Protein AF-0000000075211000 (afdb_homodimer)

Organism: NCBI:txid307454

Foldseek 3Di:
DFEWEKEWDWQDDPDTDIKIWIQTLVQLFIWTWPVRLVVVAQWPDPDDPVQKDAPVVYDHPYYDADPDGDPDDRNGTIIGGLVSQQPIAGDPDPVRRVVSNVSSLCCQQPVPLVSCQVCCVVSVHDHSVVRPSNVVLLVVLVVLVVVLVVLQVVLVVVVVVVCVVVVPDDDDVVVVLVVVLVVLVVVLVVLVVCLVVDDPSNNSVSSVVSSVSSVVSSVVSCVSSVVD/DFEWEKEWDWQDDPDTDIKIWIATLVQLFIWTWPVRLVVVAQWPPPDDPVQKDAPVVYDHPYYDADPDGDPDDRNGTIIGGLVSQQPIAGDPDPVRRVVSNVSSLCCQQPVVLVSCQVCCVVSVHDHSCVRPSNVVLLVVLVVLVVVLVVLQVVLVVVVVVVCVVVPPDDDDVVVVLVVVLVVLVVVLVVLVVCLVVDDPSNNSVSSVVSSVSSVVSSVVSCVSSVVD

Secondary structure (DSSP, 8-state):
-EEEEEEE-EEESSSEEE--EEEETTT--EEEEHHHHHHHS-B-----GGGEEEGGGEEEEEEEE-SS------TT-EEE-HHHHHT--BSS-HHHHHHHHHHHHIIIIIIHHHHHHHTTTTTT-SSGGGSHHHHHHHHHHHHHHHHHHHHHHHHHHHHHHHHHHHTTS-SHHHHHHHHHHHHHHHHHHHHHHHGGGS-GGGHHHHHHHHHHHHHHHHHHHHHHTT--/-EEEEEEE-EEESSSEEE--EEEETTT--EEEEHHHHHHHS-B-----GGGEEEGGGEEEEEEEE-SS------TT-EEE-HHHHHT--BSS-HHHHHHHHHHHHIIIIIIHHHHHHHTHHHHT-SSGGGSHHHHHHHHHHHHHHHHHHHHHHHHHHHHHHHHHHHTTS-SHHHHHHHHHHHHHHHHHHHHHHHGGGS-GGGHHHHHHHHHHHHHHHHHHHHHHTT--

Nearest PDB structures (foldseek):
  1cnt-assembly1_4  TM=4.524E-01  e=5.292E+00  Homo sapiens
  7k3h-assembly1_A  TM=4.846E-01  e=9.904E+00  synthetic construct
  1cnt-assembly1_4  TM=4.525E-01  e=6.417E+00  Homo sapiens
  7k3h-assembly1_A  TM=4.842E-01  e=8.049E+00  synthetic construct
  5wwl-assembly1_M  TM=3.745E-01  e=7.187E+00  Schizosaccharomyces pombe 972h-

Sequence (456 aa):
MTDAYLINTIFNDILKFPWPVLLEVESLRLWYSLDSVLENFDINADVSESQCRPYTSFNVIAMLDDDNPIDLNVDDHSFVDLQTLRSLHAKQCTVMDDNLHTIIDQFVVNHLPWFVSKHLNNLKLITVFDVNDFAECLQSLEMINKYWLFRYKIVTIKQQVNEIKQEDKEEKESFNNNTIIDSLKNNLELQFKQLTTYPEHDRLRTLHSFIYLIKGTVGLLEQMLQWNMTDAYLINTIFNDILKFPWPVLLEVESLRLWYSLDSVLENFDINADVSESQCRPYTSFNVIAMLDDDNPIDLNVDDHSFVDLQTLRSLHAKQCTVMDDNLHTIIDQFVVNHLPWFVSKHLNNLKLITVFDVNDFAECLQSLEMINKYWLFRYKIVTIKQQVNEIKQEDKEEKESFNNNTIIDSLKNNLELQFKQLTTYPEHDRLRTLHSFIYLIKGTVGLLEQMLQWN

Radius of gyration: 23.82 Å; Cα contacts (8 Å, |Δi|>4): 631; chains: 2; bounding box: 56×66×57 Å

Solvent-accessible surface area (backbone atoms only — not comparable to full-atom values): 24797 Å² total; per-residue (Å²): 113,47,51,20,35,36,37,45,39,67,45,76,71,98,53,74,48,64,50,42,33,36,36,30,64,86,77,26,40,56,29,38,40,46,51,48,49,55,75,74,38,68,53,54,73,83,71,52,71,88,57,45,41,50,44,78,53,41,40,69,79,48,74,46,62,46,99,74,62,70,93,70,88,55,75,84,30,37,24,24,39,65,70,59,59,72,65,60,42,39,62,82,43,70,54,53,29,50,50,50,51,50,51,51,45,47,40,64,36,41,51,46,39,47,53,47,55,76,39,27,73,84,66,73,41,92,49,63,57,66,31,42,57,53,38,51,49,44,54,38,51,51,52,54,42,50,51,53,54,50,51,41,48,55,58,53,49,52,49,54,56,45,52,65,66,44,67,78,66,91,76,66,76,58,49,61,54,44,53,56,51,46,37,48,51,52,33,51,52,53,53,57,64,50,62,78,72,55,56,75,68,44,42,50,35,49,51,54,15,48,44,30,26,51,51,9,44,42,46,42,47,32,61,76,66,64,62,120,112,47,53,19,36,36,37,43,39,66,46,75,72,98,53,75,47,65,50,42,32,36,36,30,65,87,76,27,41,57,29,38,41,45,51,48,48,55,75,75,39,69,52,55,73,83,71,54,71,88,58,44,41,50,42,78,53,42,40,70,78,46,75,45,64,46,99,75,62,71,94,70,87,54,77,84,30,36,25,23,39,66,70,59,58,70,66,60,41,40,62,83,44,71,55,53,29,50,49,49,51,50,51,51,45,45,40,64,36,41,50,46,40,47,54,48,56,76,38,26,72,84,67,72,40,90,49,64,56,66,31,42,58,52,37,51,49,45,53,37,50,50,54,52,39,50,53,52,53,50,50,42,50,54,58,53,52,52,47,54,55,44,52,66,66,44,70,77,67,90,72,65,76,55,47,60,53,43,52,56,51,46,37,48,53,52,34,51,54,53,53,58,65,50,61,76,71,56,55,76,68,45,42,50,36,48,51,54,14,47,42,30,26,50,54,8,44,42,46,43,45,32,60,76,66,62,64,122

Structure (mmCIF, N/CA/C/O backbone):
data_AF-0000000075211000-model_v1
#
loop_
_entity.id
_entity.type
_entity.pdbx_description
1 polymer ORF025
#
loop_
_atom_site.group_PDB
_atom_site.id
_atom_site.type_symbol
_atom_site.label_atom_id
_atom_site.label_alt_id
_atom_site.label_comp_id
_atom_site.label_asym_id
_atom_site.label_entity_id
_atom_site.label_seq_id
_atom_site.pdbx_PDB_ins_code
_atom_site.Cartn_x
_atom_site.Cartn_y
_atom_site.Cartn_z
_atom_site.occupancy
_atom_site.B_iso_or_equiv
_atom_site.auth_seq_id
_atom_site.auth_comp_id
_atom_site.auth_asym_id
_atom_site.auth_atom_id
_atom_site.pdbx_PDB_model_num
ATOM 1 N N . MET A 1 1 ? 26.406 -22.609 -13.695 1 88.56 1 MET A N 1
ATOM 2 C CA . MET A 1 1 ? 25 -22.438 -14.008 1 88.56 1 MET A CA 1
ATOM 3 C C . MET A 1 1 ? 24.125 -23.094 -12.945 1 88.56 1 MET A C 1
ATOM 5 O O . MET A 1 1 ? 24.5 -24.094 -12.352 1 88.56 1 MET A O 1
ATOM 9 N N . THR A 1 2 ? 23.109 -22.391 -12.469 1 94.12 2 THR A N 1
ATOM 10 C CA . THR A 1 2 ? 22.188 -22.906 -11.469 1 94.12 2 THR A CA 1
ATOM 11 C C . THR A 1 2 ? 20.969 -23.531 -12.133 1 94.12 2 THR A C 1
ATOM 13 O O . THR A 1 2 ? 20.375 -22.953 -13.055 1 94.12 2 THR A O 1
ATOM 16 N N . ASP A 1 3 ? 20.641 -24.781 -11.719 1 97.5 3 ASP A N 1
ATOM 17 C CA . ASP A 1 3 ? 19.469 -25.453 -12.273 1 97.5 3 ASP A CA 1
ATOM 18 C C . ASP A 1 3 ? 18.188 -24.719 -11.898 1 97.5 3 ASP A C 1
ATOM 20 O O . ASP A 1 3 ? 18.016 -24.281 -10.758 1 97.5 3 ASP A O 1
ATOM 24 N N . ALA A 1 4 ? 17.344 -24.547 -12.922 1 97.88 4 ALA A N 1
ATOM 25 C CA . ALA A 1 4 ? 16.109 -23.812 -12.664 1 97.88 4 ALA A CA 1
ATOM 26 C C . ALA A 1 4 ? 14.969 -24.344 -13.523 1 97.88 4 ALA A C 1
ATOM 28 O O . ALA A 1 4 ? 15.203 -24.984 -14.562 1 97.88 4 ALA A O 1
ATOM 29 N N . TYR A 1 5 ? 13.766 -24.234 -13.047 1 97 5 TYR A N 1
ATOM 30 C CA . TYR A 1 5 ? 12.547 -24.391 -13.844 1 97 5 TYR A CA 1
ATOM 31 C C . TYR A 1 5 ? 12.109 -23.062 -14.445 1 97 5 TYR A C 1
ATOM 33 O O . TYR A 1 5 ? 12.133 -22.031 -13.773 1 97 5 TYR A O 1
ATOM 41 N N . LEU A 1 6 ? 11.734 -23.109 -15.664 1 95.94 6 LEU A N 1
ATOM 42 C CA . LEU A 1 6 ? 11.141 -21.938 -16.281 1 95.94 6 LEU A CA 1
ATOM 43 C C . LEU A 1 6 ? 9.617 -21.984 -16.219 1 95.94 6 LEU A C 1
ATOM 45 O O . LEU A 1 6 ? 9 -22.891 -16.797 1 95.94 6 LEU A O 1
ATOM 49 N N . ILE A 1 7 ? 9.07 -21.109 -15.516 1 94.31 7 ILE A N 1
ATOM 50 C CA . ILE A 1 7 ? 7.625 -20.953 -15.438 1 94.31 7 ILE A CA 1
ATOM 51 C C . ILE A 1 7 ? 7.16 -19.922 -16.469 1 94.31 7 ILE A C 1
ATOM 53 O O . ILE A 1 7 ? 7.309 -18.719 -16.266 1 94.31 7 ILE A O 1
ATOM 57 N N . ASN A 1 8 ? 6.633 -20.391 -17.469 1 91.69 8 ASN A N 1
ATOM 58 C CA . ASN A 1 8 ? 6.109 -19.547 -18.531 1 91.69 8 ASN A CA 1
ATOM 59 C C . ASN A 1 8 ? 4.645 -19.203 -18.297 1 91.69 8 ASN A C 1
ATOM 61 O O . ASN A 1 8 ? 3.75 -19.984 -18.625 1 91.69 8 ASN A O 1
ATOM 65 N N . THR A 1 9 ? 4.492 -17.984 -17.734 1 90.75 9 THR A N 1
ATOM 66 C CA . THR A 1 9 ? 3.133 -17.594 -17.375 1 90.75 9 THR A CA 1
ATOM 67 C C . THR A 1 9 ? 2.775 -16.234 -17.969 1 90.75 9 THR A C 1
ATOM 69 O O . THR A 1 9 ? 3.662 -15.469 -18.344 1 90.75 9 THR A O 1
ATOM 72 N N . ILE A 1 10 ? 1.46 -16.062 -18.156 1 89.62 10 ILE A N 1
ATOM 73 C CA . ILE A 1 10 ? 0.907 -14.812 -18.672 1 89.62 10 ILE A CA 1
ATOM 74 C C . ILE A 1 10 ? 0.123 -14.102 -17.562 1 89.62 10 ILE A C 1
ATOM 76 O O . ILE A 1 10 ? -0.787 -14.68 -16.969 1 89.62 10 ILE A O 1
ATOM 80 N N . PHE A 1 11 ? 0.646 -12.945 -17.328 1 89.62 11 PHE A N 1
ATOM 81 C CA . PHE A 1 11 ? -0.19 -12.109 -16.469 1 89.62 11 PHE A CA 1
ATOM 82 C C . PHE A 1 11 ? -1.417 -11.617 -17.234 1 89.62 11 PHE A C 1
ATOM 84 O O . PHE A 1 11 ? -1.308 -11.172 -18.375 1 89.62 11 PHE A O 1
ATOM 91 N N . ASN A 1 12 ? -2.635 -11.797 -16.578 1 87.38 12 ASN A N 1
ATOM 92 C CA . ASN A 1 12 ? -3.877 -11.406 -17.234 1 87.38 12 ASN A CA 1
ATOM 93 C C . ASN A 1 12 ? -4.863 -10.781 -16.25 1 87.38 12 ASN A C 1
ATOM 95 O O . ASN A 1 12 ? -5.699 -11.477 -15.68 1 87.38 12 ASN A O 1
ATOM 99 N N . ASP A 1 13 ? -4.844 -9.492 -16.141 1 85.5 13 ASP A N 1
ATOM 100 C CA . ASP A 1 13 ? -5.754 -8.695 -15.328 1 85.5 13 ASP A CA 1
ATOM 101 C C . ASP A 1 13 ? -6.02 -7.34 -15.969 1 85.5 13 ASP A C 1
ATOM 103 O O . ASP A 1 13 ? -6.605 -7.258 -17.047 1 85.5 13 ASP A O 1
ATOM 107 N N . ILE A 1 14 ? -5.453 -6.312 -15.414 1 79.25 14 ILE A N 1
ATOM 108 C CA . ILE A 1 14 ? -5.59 -4.984 -16 1 79.25 14 ILE A CA 1
ATOM 109 C C . ILE A 1 14 ? -4.789 -4.914 -17.297 1 79.25 14 ILE A C 1
ATOM 111 O O . ILE A 1 14 ? -5.176 -4.207 -18.234 1 79.25 14 ILE A O 1
ATOM 115 N N . LEU A 1 15 ? -3.74 -5.641 -17.328 1 86.31 15 LEU A N 1
ATOM 116 C CA . LEU A 1 15 ? -2.896 -5.824 -18.5 1 86.31 15 LEU A CA 1
ATOM 117 C C . LEU A 1 15 ? -2.701 -7.309 -18.797 1 86.31 15 LEU A C 1
ATOM 119 O O . LEU A 1 15 ? -2.957 -8.156 -17.953 1 86.31 15 LEU A O 1
ATOM 123 N N . LYS A 1 16 ? -2.344 -7.523 -20.031 1 90.25 16 LYS A N 1
ATOM 124 C CA . LYS A 1 16 ? -2.035 -8.891 -20.422 1 90.25 16 LYS A CA 1
ATOM 125 C C . LYS A 1 16 ? -0.669 -8.977 -21.109 1 90.25 16 LYS A C 1
ATOM 127 O O . LYS A 1 16 ? -0.457 -8.391 -22.172 1 90.25 16 LYS A O 1
ATOM 132 N N . PHE A 1 17 ? 0.271 -9.688 -20.484 1 91.5 17 PHE A N 1
ATOM 133 C CA . PHE A 1 17 ? 1.599 -9.852 -21.062 1 91.5 17 PHE A CA 1
ATOM 134 C C . PHE A 1 17 ? 2.314 -11.047 -20.438 1 91.5 17 PHE A C 1
ATOM 136 O O . PHE A 1 17 ? 1.994 -11.453 -19.312 1 91.5 17 PHE A O 1
ATOM 143 N N . PRO A 1 18 ? 3.189 -11.602 -21.188 1 92.81 18 PRO A N 1
ATOM 144 C CA . PRO A 1 18 ? 3.977 -12.703 -20.625 1 92.81 18 PRO A CA 1
ATOM 145 C C . PRO A 1 18 ? 4.902 -12.242 -19.5 1 92.81 18 PRO A C 1
ATOM 147 O O . PRO A 1 18 ? 5.539 -11.188 -19.609 1 92.81 18 PRO A O 1
ATOM 150 N N . TRP A 1 19 ? 4.961 -12.945 -18.438 1 94.56 19 TRP A N 1
ATOM 151 C CA . TRP A 1 19 ? 5.859 -12.656 -17.328 1 94.56 19 TRP A CA 1
ATOM 152 C C . TRP A 1 19 ? 6.527 -13.93 -16.828 1 94.56 19 TRP A C 1
ATOM 154 O O . TRP A 1 19 ? 6.152 -14.461 -15.781 1 94.56 19 TRP A O 1
ATOM 164 N N . PRO A 1 20 ? 7.531 -14.359 -17.578 1 95.69 20 PRO A N 1
ATOM 165 C CA . PRO A 1 20 ? 8.234 -15.586 -17.188 1 95.69 20 PRO A CA 1
ATOM 166 C C . PRO A 1 20 ? 8.953 -15.453 -15.844 1 95.69 20 PRO A C 1
ATOM 168 O O . PRO A 1 20 ? 9.461 -14.375 -15.523 1 95.69 20 PRO A O 1
ATOM 171 N N . VAL A 1 21 ? 9.031 -16.531 -15.141 1 97 21 VAL A N 1
ATOM 172 C CA . VAL A 1 21 ? 9.672 -16.625 -13.828 1 97 21 VAL A CA 1
ATOM 173 C C . VAL A 1 21 ? 10.555 -17.875 -13.766 1 97 21 VAL A C 1
ATOM 175 O O . VAL A 1 21 ? 10.203 -18.906 -14.32 1 97 21 VAL A O 1
ATOM 178 N N . LEU A 1 22 ? 11.711 -17.734 -13.172 1 97.56 22 LEU A N 1
ATOM 179 C CA . LEU A 1 22 ? 12.578 -18.875 -12.953 1 97.56 22 LEU A CA 1
ATOM 180 C C . LEU A 1 22 ? 12.547 -19.328 -11.5 1 97.56 22 LEU A C 1
ATOM 182 O O . LEU A 1 22 ? 12.617 -18.484 -10.594 1 97.56 22 LEU A O 1
ATOM 186 N N . LEU A 1 23 ? 12.398 -20.594 -11.281 1 98.12 23 LEU A N 1
ATOM 187 C CA . LEU A 1 23 ? 12.484 -21.188 -9.953 1 98.12 23 LEU A CA 1
ATOM 188 C C . LEU A 1 23 ? 13.75 -22.031 -9.805 1 98.12 23 LEU A C 1
ATOM 190 O O . LEU A 1 23 ? 13.891 -23.062 -10.477 1 98.12 23 LEU A O 1
ATOM 194 N N . GLU A 1 24 ? 14.617 -21.625 -8.953 1 97.88 24 GLU A N 1
ATOM 195 C CA . GLU A 1 24 ? 15.828 -22.406 -8.727 1 97.88 24 GLU A CA 1
ATOM 196 C C . GLU A 1 24 ? 15.508 -23.734 -8.047 1 97.88 24 GLU A C 1
ATOM 198 O O . GLU A 1 24 ? 14.789 -23.766 -7.055 1 97.88 24 GLU A O 1
ATOM 203 N N . VAL A 1 25 ? 16.141 -24.688 -8.492 1 96.44 25 VAL A N 1
ATOM 204 C CA . VAL A 1 25 ? 15.805 -26.031 -8.031 1 96.44 25 VAL A CA 1
ATOM 205 C C . VAL A 1 25 ? 16.312 -26.234 -6.605 1 96.44 25 VAL A C 1
ATOM 207 O O . VAL A 1 25 ? 15.602 -26.75 -5.746 1 96.44 25 VAL A O 1
ATOM 210 N N . GLU A 1 26 ? 17.484 -25.797 -6.301 1 94.88 26 GLU A N 1
ATOM 211 C CA . GLU A 1 26 ? 18.125 -26.094 -5.016 1 94.88 26 GLU A CA 1
ATOM 212 C C . GLU A 1 26 ? 17.625 -25.125 -3.936 1 94.88 26 GLU A C 1
ATOM 214 O O . GLU A 1 26 ? 17.172 -25.562 -2.873 1 94.88 26 GLU A O 1
ATOM 219 N N . SER A 1 27 ? 17.656 -23.859 -4.227 1 95.44 27 SER A N 1
ATOM 220 C CA . SER A 1 27 ? 17.344 -22.859 -3.217 1 95.44 27 SER A CA 1
ATOM 221 C C . SER A 1 27 ? 15.836 -22.609 -3.146 1 95.44 27 SER A C 1
ATOM 223 O O . SER A 1 27 ? 15.352 -22.016 -2.188 1 95.44 27 SER A O 1
ATOM 225 N N . LEU A 1 28 ? 15.125 -22.984 -4.172 1 97.25 28 LEU A N 1
ATOM 226 C CA . LEU A 1 28 ? 13.688 -22.766 -4.297 1 97.25 28 LEU A CA 1
ATOM 227 C C . LEU A 1 28 ? 13.359 -21.281 -4.215 1 97.25 28 LEU A C 1
ATOM 229 O O . LEU A 1 28 ? 12.367 -20.891 -3.596 1 97.25 28 LEU A O 1
ATOM 233 N N . ARG A 1 29 ? 14.258 -20.5 -4.781 1 97.06 29 ARG A N 1
ATOM 234 C CA . ARG A 1 29 ? 14.047 -19.062 -4.93 1 97.06 29 ARG A CA 1
ATOM 235 C C . ARG A 1 29 ? 13.508 -18.734 -6.316 1 97.06 29 ARG A C 1
ATOM 237 O O . ARG A 1 29 ? 13.875 -19.375 -7.305 1 97.06 29 ARG A O 1
ATOM 244 N N . LEU A 1 30 ? 12.695 -17.688 -6.332 1 97.88 30 LEU A N 1
ATOM 245 C CA . LEU A 1 30 ? 12.109 -17.234 -7.59 1 97.88 30 LEU A CA 1
ATOM 246 C C . LEU A 1 30 ? 12.883 -16.047 -8.156 1 97.88 30 LEU A C 1
ATOM 248 O O . LEU A 1 30 ? 13.383 -15.219 -7.406 1 97.88 30 LEU A O 1
ATOM 252 N N . TRP A 1 31 ? 12.969 -16.016 -9.453 1 97.75 31 TRP A N 1
ATOM 253 C CA . TRP A 1 31 ? 13.555 -14.922 -10.219 1 97.75 31 TRP A CA 1
ATOM 254 C C . TRP A 1 31 ? 12.594 -14.43 -11.297 1 97.75 31 TRP A C 1
ATOM 256 O O . TRP A 1 31 ? 12.141 -15.219 -12.133 1 97.75 31 TRP A O 1
ATOM 266 N N . TYR A 1 32 ? 12.328 -13.148 -11.281 1 97.25 32 TYR A N 1
ATOM 267 C CA . TYR A 1 32 ? 11.289 -12.562 -12.125 1 97.25 32 TYR A CA 1
ATOM 268 C C . TYR A 1 32 ? 11.891 -11.828 -13.312 1 97.25 32 TYR A C 1
ATOM 270 O O . TYR A 1 32 ? 12.852 -11.062 -13.156 1 97.25 32 TYR A O 1
ATOM 278 N N . SER A 1 33 ? 11.328 -11.977 -14.461 1 96.81 33 SER A N 1
ATOM 279 C CA . SER A 1 33 ? 11.82 -11.273 -15.641 1 96.81 33 SER A CA 1
ATOM 280 C C . SER A 1 33 ? 11.656 -9.766 -15.492 1 96.81 33 SER A C 1
ATOM 282 O O . SER A 1 33 ? 10.539 -9.266 -15.391 1 96.81 33 SER A O 1
ATOM 284 N N . LEU A 1 34 ? 12.727 -9.102 -15.555 1 95.56 34 LEU A N 1
ATOM 285 C CA . LEU A 1 34 ? 12.719 -7.645 -15.492 1 95.56 34 LEU A CA 1
ATOM 286 C C . LEU A 1 34 ? 12.266 -7.043 -16.812 1 95.56 34 LEU A C 1
ATOM 288 O O . LEU A 1 34 ? 11.555 -6.035 -16.828 1 95.56 34 LEU A O 1
ATOM 292 N N . ASP A 1 35 ? 12.609 -7.664 -17.859 1 93.69 35 ASP A N 1
ATOM 293 C CA . ASP A 1 35 ? 12.297 -7.184 -19.203 1 93.69 35 ASP A CA 1
ATOM 294 C C . ASP A 1 35 ? 10.781 -7.125 -19.422 1 93.69 35 ASP A C 1
ATOM 296 O O . ASP A 1 35 ? 10.281 -6.199 -20.062 1 93.69 35 ASP A O 1
ATOM 300 N N . SER A 1 36 ? 10.078 -8.055 -18.875 1 93.81 36 SER A N 1
ATOM 301 C CA . SER A 1 36 ? 8.625 -8.07 -19.016 1 93.81 36 SER A CA 1
ATOM 302 C C . SER A 1 36 ? 8.008 -6.832 -18.375 1 93.81 36 SER A C 1
ATOM 304 O O . SER A 1 36 ? 7.012 -6.301 -18.875 1 93.81 36 SER A O 1
ATOM 306 N N . VAL A 1 37 ? 8.578 -6.414 -17.266 1 92.81 37 VAL A N 1
ATOM 307 C CA . VAL A 1 37 ? 8.086 -5.227 -16.578 1 92.81 37 VAL A CA 1
ATOM 308 C C . VAL A 1 37 ? 8.484 -3.973 -17.359 1 92.81 37 VAL A C 1
ATOM 310 O O . VAL A 1 37 ? 7.656 -3.088 -17.594 1 92.81 37 VAL A O 1
ATOM 313 N N . LEU A 1 38 ? 9.656 -3.926 -17.828 1 91.88 38 LEU A N 1
ATOM 314 C CA . LEU A 1 38 ? 10.195 -2.76 -18.531 1 91.88 38 LEU A CA 1
ATOM 315 C C . LEU A 1 38 ? 9.453 -2.52 -19.844 1 91.88 38 LEU A C 1
ATOM 317 O O . LEU A 1 38 ? 9.305 -1.375 -20.266 1 91.88 38 LEU A O 1
ATOM 321 N N . GLU A 1 39 ? 9.055 -3.539 -20.453 1 91.25 39 GLU A N 1
ATOM 322 C CA . GLU A 1 39 ? 8.352 -3.434 -21.734 1 91.25 39 GLU A CA 1
ATOM 323 C C . GLU A 1 39 ? 6.941 -2.879 -21.547 1 91.25 39 GLU A C 1
ATOM 325 O O . GLU A 1 39 ? 6.359 -2.316 -22.469 1 91.25 39 GLU A O 1
ATOM 330 N N . ASN A 1 40 ? 6.457 -3.037 -20.406 1 90 40 ASN A N 1
ATOM 331 C CA . ASN A 1 40 ? 5.051 -2.699 -20.203 1 90 40 ASN A CA 1
ATOM 332 C C . ASN A 1 40 ? 4.895 -1.474 -19.297 1 90 40 ASN A C 1
ATOM 334 O O . ASN A 1 40 ? 3.816 -0.88 -19.234 1 90 40 ASN A O 1
ATOM 338 N N . PHE A 1 41 ? 5.988 -1.125 -18.531 1 88.38 41 PHE A N 1
ATOM 339 C CA . PHE A 1 41 ? 5.941 0.021 -17.641 1 88.38 41 PHE A CA 1
ATOM 340 C C . PHE A 1 41 ? 7.152 0.924 -17.844 1 88.38 41 PHE A C 1
ATOM 342 O O . PHE A 1 41 ? 8.25 0.442 -18.109 1 88.38 41 PHE A O 1
ATOM 349 N N . ASP A 1 42 ? 6.852 2.217 -17.75 1 86.81 42 ASP A N 1
ATOM 350 C CA . ASP A 1 42 ? 7.945 3.184 -17.734 1 86.81 42 ASP A CA 1
ATOM 351 C C . ASP A 1 42 ? 8.555 3.299 -16.344 1 86.81 42 ASP A C 1
ATOM 353 O O . ASP A 1 42 ? 8.008 3.992 -15.477 1 86.81 42 ASP A O 1
ATOM 357 N N . ILE A 1 43 ? 9.578 2.588 -16.141 1 84.75 43 ILE A N 1
ATOM 358 C CA . ILE A 1 43 ? 10.18 2.482 -14.812 1 84.75 43 ILE A CA 1
ATOM 359 C C . ILE A 1 43 ? 11.492 3.254 -14.773 1 84.75 43 ILE A C 1
ATOM 361 O O . ILE A 1 43 ? 12.164 3.395 -15.805 1 84.75 43 ILE A O 1
ATOM 365 N N . ASN A 1 44 ? 11.75 3.883 -13.711 1 68.88 44 ASN A N 1
ATOM 366 C CA . ASN A 1 44 ? 13.07 4.434 -13.438 1 68.88 44 ASN A CA 1
ATOM 367 C C . ASN A 1 44 ? 14.039 3.35 -12.977 1 68.88 44 ASN A C 1
ATOM 369 O O . ASN A 1 44 ? 14.016 2.934 -11.82 1 68.88 44 ASN A O 1
ATOM 373 N N . ALA A 1 45 ? 14.297 2.48 -13.797 1 62.16 45 ALA A N 1
ATOM 374 C CA . ALA A 1 45 ? 14.969 1.286 -13.305 1 62.16 45 ALA A CA 1
ATOM 375 C C . ALA A 1 45 ? 16.453 1.554 -13.07 1 62.16 45 ALA A C 1
ATOM 377 O O . ALA A 1 45 ? 17.203 1.778 -14.016 1 62.16 45 ALA A O 1
ATOM 378 N N . ASP A 1 46 ? 16.75 1.985 -11.93 1 70.31 46 ASP A N 1
ATOM 379 C CA . ASP A 1 46 ? 18.141 1.944 -11.508 1 70.31 46 ASP A CA 1
ATOM 380 C C . ASP A 1 46 ? 18.484 0.595 -10.883 1 70.31 46 ASP A C 1
ATOM 382 O O . ASP A 1 46 ? 18.859 0.527 -9.711 1 70.31 46 ASP A O 1
ATOM 386 N N . VAL A 1 47 ? 18.172 -0.388 -11.672 1 77.75 47 VAL A N 1
ATOM 387 C CA . VAL A 1 47 ? 18.547 -1.708 -11.18 1 77.75 47 VAL A CA 1
ATOM 388 C C . VAL A 1 47 ? 20 -2.006 -11.539 1 77.75 47 VAL A C 1
ATOM 390 O O . VAL A 1 47 ? 20.375 -1.978 -12.719 1 77.75 47 VAL A O 1
ATOM 393 N N . SER A 1 48 ? 20.703 -2.158 -10.578 1 81.38 48 SER A N 1
ATOM 394 C CA . SER A 1 48 ? 22.125 -2.434 -10.797 1 81.38 48 SER A CA 1
ATOM 395 C C . SER A 1 48 ? 22.328 -3.812 -11.414 1 81.38 48 SER A C 1
ATOM 397 O O . SER A 1 48 ? 21.516 -4.711 -11.227 1 81.38 48 SER A O 1
ATOM 399 N N . GLU A 1 49 ? 23.422 -3.967 -12.086 1 81.94 49 GLU A N 1
ATOM 400 C CA . GLU A 1 49 ? 23.781 -5.238 -12.719 1 81.94 49 GLU A CA 1
ATOM 401 C C . GLU A 1 49 ? 23.922 -6.344 -11.68 1 81.94 49 GLU A C 1
ATOM 403 O O . GLU A 1 49 ? 23.641 -7.512 -11.961 1 81.94 49 GLU A O 1
ATOM 408 N N . SER A 1 50 ? 24.266 -5.891 -10.508 1 84.5 50 SER A N 1
ATOM 409 C CA . SER A 1 50 ? 24.484 -6.875 -9.453 1 84.5 50 SER A CA 1
ATOM 410 C C . SER A 1 50 ? 23.172 -7.457 -8.953 1 84.5 50 SER A C 1
ATOM 412 O O . SER A 1 50 ? 23.141 -8.516 -8.328 1 84.5 50 SER A O 1
ATOM 414 N N . GLN A 1 51 ? 22.172 -6.836 -9.281 1 87.38 51 GLN A N 1
ATOM 415 C CA . GLN A 1 51 ? 20.859 -7.273 -8.82 1 87.38 51 GLN A CA 1
ATOM 416 C C . GLN A 1 51 ? 20.156 -8.117 -9.875 1 87.38 51 GLN A C 1
ATOM 418 O O . GLN A 1 51 ? 19.109 -8.703 -9.617 1 87.38 51 GLN A O 1
ATOM 423 N N . CYS A 1 52 ? 20.828 -8.195 -11 1 93.06 52 CYS A N 1
ATOM 424 C CA . CYS A 1 52 ? 20.219 -8.898 -12.125 1 93.06 52 CYS A CA 1
ATOM 425 C C . CYS A 1 52 ? 20.984 -10.164 -12.453 1 93.06 52 CYS A C 1
ATOM 427 O O . CYS A 1 52 ? 22.219 -10.203 -12.328 1 93.06 52 CYS A O 1
ATOM 429 N N . ARG A 1 53 ? 20.25 -11.148 -12.852 1 95.69 53 ARG A N 1
ATOM 430 C CA . ARG A 1 53 ? 20.828 -12.375 -13.391 1 95.69 53 ARG A CA 1
ATOM 431 C C . ARG A 1 53 ? 20.328 -12.648 -14.805 1 95.69 53 ARG A C 1
ATOM 433 O O . ARG A 1 53 ? 19.125 -12.742 -15.031 1 95.69 53 ARG A O 1
ATOM 440 N N . PRO A 1 54 ? 21.281 -12.734 -15.656 1 96.38 54 PRO A N 1
ATOM 441 C CA . PRO A 1 54 ? 20.828 -13.047 -17.016 1 96.38 54 PRO A CA 1
ATOM 442 C C . PRO A 1 54 ? 20.297 -14.469 -17.141 1 96.38 54 PRO A C 1
ATOM 444 O O . PRO A 1 54 ? 20.703 -15.359 -16.391 1 96.38 54 PRO A O 1
ATOM 447 N N . TYR A 1 55 ? 19.469 -14.648 -18.094 1 96.06 55 TYR A N 1
ATOM 448 C CA . TYR A 1 55 ? 18.875 -15.953 -18.359 1 96.06 55 TYR A CA 1
ATOM 449 C C . TYR A 1 55 ? 19.953 -17.016 -18.531 1 96.06 55 TYR A C 1
ATOM 451 O O . TYR A 1 55 ? 19.797 -18.156 -18.094 1 96.06 55 TYR A O 1
ATOM 459 N N . THR A 1 56 ? 21.016 -16.641 -19.109 1 95 56 THR A N 1
ATOM 460 C CA . THR A 1 56 ? 22.109 -17.547 -19.469 1 95 56 THR A CA 1
ATOM 461 C C . THR A 1 56 ? 22.797 -18.078 -18.203 1 95 56 THR A C 1
ATOM 463 O O . THR A 1 56 ? 23.562 -19.031 -18.266 1 95 56 THR A O 1
ATOM 466 N N . SER A 1 57 ? 22.562 -17.438 -17.141 1 95.75 57 SER A N 1
ATOM 467 C CA . SER A 1 57 ? 23.172 -17.891 -15.891 1 95.75 57 SER A CA 1
ATOM 468 C C . SER A 1 57 ? 22.406 -19.062 -15.297 1 95.75 57 SER A C 1
ATOM 470 O O . SER A 1 57 ? 22.844 -19.656 -14.305 1 95.75 57 SER A O 1
ATOM 472 N N . PHE A 1 58 ? 21.312 -19.453 -15.898 1 96.69 58 PHE A N 1
ATOM 473 C CA . PHE A 1 58 ? 20.5 -20.562 -15.43 1 96.69 58 PHE A CA 1
ATOM 474 C C . PHE A 1 58 ? 20.562 -21.734 -16.406 1 96.69 58 PHE A C 1
ATOM 476 O O . PHE A 1 58 ? 20.641 -21.531 -17.625 1 96.69 58 PHE A O 1
ATOM 483 N N . ASN A 1 59 ? 20.594 -22.875 -15.859 1 97.31 59 ASN A N 1
ATOM 484 C CA . ASN A 1 59 ? 20.375 -24.109 -16.625 1 97.31 59 ASN A CA 1
ATOM 485 C C . ASN A 1 59 ? 18.938 -24.594 -16.484 1 97.31 59 ASN A C 1
ATOM 487 O O . ASN A 1 59 ? 18.578 -25.25 -15.508 1 97.31 59 ASN A O 1
ATOM 491 N N . VAL A 1 60 ? 18.188 -24.297 -17.438 1 95.69 60 VAL A N 1
ATOM 492 C CA . VAL A 1 60 ? 16.766 -24.609 -17.375 1 95.69 60 VAL A CA 1
ATOM 493 C C . VAL A 1 60 ? 16.562 -26.094 -17.641 1 95.69 60 VAL A C 1
ATOM 495 O O . VAL A 1 60 ? 16.797 -26.578 -18.75 1 95.69 60 VAL A O 1
ATOM 498 N N . ILE A 1 61 ? 16.047 -26.781 -16.688 1 95.62 61 ILE A N 1
ATOM 499 C CA . ILE A 1 61 ? 15.93 -28.219 -16.781 1 95.62 61 ILE A CA 1
ATOM 500 C C . ILE A 1 61 ? 14.531 -28.609 -17.266 1 95.62 61 ILE A C 1
ATOM 502 O O . ILE A 1 61 ? 14.32 -29.719 -17.75 1 95.62 61 ILE A O 1
ATOM 506 N N . ALA A 1 62 ? 13.5 -27.734 -17.047 1 93.81 62 ALA A N 1
ATOM 507 C CA . ALA A 1 62 ? 12.141 -27.953 -17.531 1 93.81 62 ALA A CA 1
ATOM 508 C C . ALA A 1 62 ? 11.375 -26.641 -17.641 1 93.81 62 ALA A C 1
ATOM 510 O O . ALA A 1 62 ? 11.695 -25.672 -16.953 1 93.81 62 ALA A O 1
ATOM 511 N N . MET A 1 63 ? 10.461 -26.703 -18.453 1 92.19 63 MET A N 1
ATOM 512 C CA . MET A 1 63 ? 9.57 -25.547 -18.641 1 92.19 63 MET A CA 1
ATOM 513 C C . MET A 1 63 ? 8.141 -25.922 -18.25 1 92.19 63 MET A C 1
ATOM 515 O O . MET A 1 63 ? 7.645 -26.984 -18.609 1 92.19 63 MET A O 1
ATOM 519 N N . LEU A 1 64 ? 7.617 -25.047 -17.406 1 91.5 64 LEU A N 1
ATOM 520 C CA . LEU A 1 64 ? 6.215 -25.203 -17.031 1 91.5 64 LEU A CA 1
ATOM 521 C C . LEU A 1 64 ? 5.344 -24.172 -17.734 1 91.5 64 LEU A C 1
ATOM 523 O O . LEU A 1 64 ? 5.566 -22.953 -17.609 1 91.5 64 LEU A O 1
ATOM 527 N N . ASP A 1 65 ? 4.387 -24.672 -18.484 1 85.94 65 ASP A N 1
ATOM 528 C CA . ASP A 1 65 ? 3.545 -23.781 -19.281 1 85.94 65 ASP A CA 1
ATOM 529 C C . ASP A 1 65 ? 2.107 -23.781 -18.766 1 85.94 65 ASP A C 1
ATOM 531 O O . ASP A 1 65 ? 1.676 -24.734 -18.125 1 85.94 65 ASP A O 1
ATOM 535 N N . ASP A 1 66 ? 1.586 -22.562 -19 1 75.62 66 ASP A N 1
ATOM 536 C CA . ASP A 1 66 ? 0.137 -22.516 -18.812 1 75.62 66 ASP A CA 1
ATOM 537 C C . ASP A 1 66 ? -0.575 -23.281 -19.938 1 75.62 66 ASP A C 1
ATOM 539 O O . ASP A 1 66 ? 0.073 -23.844 -20.812 1 75.62 66 ASP A O 1
ATOM 543 N N . ASP A 1 67 ? -1.876 -23.453 -19.781 1 69 67 ASP A N 1
ATOM 544 C CA . ASP A 1 67 ? -2.678 -24.188 -20.75 1 69 67 ASP A CA 1
ATOM 545 C C . ASP A 1 67 ? -2.498 -23.609 -22.156 1 69 67 ASP A C 1
ATOM 547 O O . ASP A 1 67 ? -2.588 -24.344 -23.141 1 69 67 ASP A O 1
ATOM 551 N N . ASN A 1 68 ? -2.195 -22.297 -22.188 1 68.88 68 ASN A N 1
ATOM 552 C CA . ASN A 1 68 ? -1.94 -21.656 -23.469 1 68.88 68 ASN A CA 1
ATOM 553 C C . ASN A 1 68 ? -0.563 -21 -23.5 1 68.88 68 ASN A C 1
ATOM 555 O O . ASN A 1 68 ? -0.445 -19.781 -23.328 1 68.88 68 ASN A O 1
ATOM 559 N N . PRO A 1 69 ? 0.355 -21.891 -23.828 1 70.38 69 PRO A N 1
ATOM 560 C CA . PRO A 1 69 ? 1.72 -21.375 -23.75 1 70.38 69 PRO A CA 1
ATOM 561 C C . PRO A 1 69 ? 2.023 -20.359 -24.859 1 70.38 69 PRO A C 1
ATOM 563 O O . PRO A 1 69 ? 1.525 -20.484 -25.969 1 70.38 69 PRO A O 1
ATOM 566 N N . ILE A 1 70 ? 2.477 -19.25 -24.484 1 74.38 70 ILE A N 1
ATOM 567 C CA . ILE A 1 70 ? 2.992 -18.266 -25.438 1 74.38 70 ILE A CA 1
ATOM 568 C C . ILE A 1 70 ? 4.48 -18.516 -25.672 1 74.38 70 ILE A C 1
ATOM 570 O O . ILE A 1 70 ? 5.227 -18.812 -24.734 1 74.38 70 ILE A O 1
ATOM 574 N N . ASP A 1 71 ? 4.738 -18.641 -26.984 1 76.12 71 ASP A N 1
ATOM 575 C CA . ASP A 1 71 ? 6.152 -18.766 -27.328 1 76.12 71 ASP A CA 1
ATOM 576 C C . ASP A 1 71 ? 6.918 -17.5 -26.953 1 76.12 71 ASP A C 1
ATOM 578 O O . ASP A 1 71 ? 6.688 -16.438 -27.531 1 76.12 71 ASP A O 1
ATOM 582 N N . LEU A 1 72 ? 7.527 -17.547 -25.844 1 77.31 72 LEU A N 1
ATOM 583 C CA . LEU A 1 72 ? 8.273 -16.375 -25.375 1 77.31 72 LEU A CA 1
ATOM 584 C C . LEU A 1 72 ? 9.773 -16.609 -25.484 1 77.31 72 LEU A C 1
ATOM 586 O O . LEU A 1 72 ? 10.273 -17.656 -25.078 1 77.31 72 LEU A O 1
ATOM 590 N N . ASN A 1 73 ? 10.406 -15.703 -26.234 1 86.12 73 ASN A N 1
ATOM 591 C CA . ASN A 1 73 ? 11.859 -15.703 -26.234 1 86.12 73 ASN A CA 1
ATOM 592 C C . ASN A 1 73 ? 12.43 -14.953 -25.031 1 86.12 73 ASN A C 1
ATOM 594 O O . ASN A 1 73 ? 12.359 -13.727 -24.969 1 86.12 73 ASN A O 1
ATOM 598 N N . VAL A 1 74 ? 12.969 -15.766 -24.062 1 91.88 74 VAL A N 1
ATOM 599 C CA . VAL A 1 74 ? 13.453 -15.164 -22.828 1 91.88 74 VAL A CA 1
ATOM 600 C C . VAL A 1 74 ? 14.984 -15.133 -22.828 1 91.88 74 VAL A C 1
ATOM 602 O O . VAL A 1 74 ? 15.609 -14.844 -21.812 1 91.88 74 VAL A O 1
ATOM 605 N N . ASP A 1 75 ? 15.617 -15.391 -23.938 1 92.12 75 ASP A N 1
ATOM 606 C CA . ASP A 1 75 ? 17.062 -15.555 -24.016 1 92.12 75 ASP A CA 1
ATOM 607 C C . ASP A 1 75 ? 17.781 -14.281 -23.609 1 92.12 75 ASP A C 1
ATOM 609 O O . ASP A 1 75 ? 18.859 -14.336 -23 1 92.12 75 ASP A O 1
ATOM 613 N N . ASP A 1 76 ? 17.172 -13.172 -23.859 1 93.31 76 ASP A N 1
ATOM 614 C CA . ASP A 1 76 ? 17.828 -11.906 -23.578 1 93.31 76 ASP A CA 1
ATOM 615 C C . ASP A 1 76 ? 17.266 -11.258 -22.312 1 93.31 76 ASP A C 1
ATOM 617 O O . ASP A 1 76 ? 17.562 -10.094 -22.031 1 93.31 76 ASP A O 1
ATOM 621 N N . HIS A 1 77 ? 16.531 -12.023 -21.609 1 95.38 77 HIS A N 1
ATOM 622 C CA . HIS A 1 77 ? 15.914 -11.445 -20.422 1 95.38 77 HIS A CA 1
ATOM 623 C C . HIS A 1 77 ? 16.891 -11.414 -19.25 1 95.38 77 HIS A C 1
ATOM 625 O O . HIS A 1 77 ? 17.734 -12.305 -19.125 1 95.38 77 HIS A O 1
ATOM 631 N N . SER A 1 78 ? 16.719 -10.398 -18.469 1 95.88 78 SER A N 1
ATOM 632 C CA . SER A 1 78 ? 17.344 -10.336 -17.156 1 95.88 78 SER A CA 1
ATOM 633 C C . SER A 1 78 ? 16.328 -10.594 -16.047 1 95.88 78 SER A C 1
ATOM 635 O O . SER A 1 78 ? 15.164 -10.195 -16.172 1 95.88 78 SER A O 1
ATOM 637 N N . PHE A 1 79 ? 16.828 -11.25 -15.023 1 97.19 79 PHE A N 1
ATOM 638 C CA . PHE A 1 79 ? 15.922 -11.656 -13.953 1 97.19 79 PHE A CA 1
ATOM 639 C C . PHE A 1 79 ? 16.359 -11.062 -12.617 1 97.19 79 PHE A C 1
ATOM 641 O O . PHE A 1 79 ? 17.547 -10.938 -12.344 1 97.19 79 PHE A O 1
ATOM 648 N N . VAL A 1 80 ? 15.375 -10.719 -11.82 1 96.31 80 VAL A N 1
ATOM 649 C CA . VAL A 1 80 ? 15.648 -10.109 -10.523 1 96.31 80 VAL A CA 1
ATOM 650 C C . VAL A 1 80 ? 14.875 -10.844 -9.438 1 96.31 80 VAL A C 1
ATOM 652 O O . VAL A 1 80 ? 13.906 -11.555 -9.719 1 96.31 80 VAL A O 1
ATOM 655 N N . ASP A 1 81 ? 15.359 -10.688 -8.203 1 94.81 81 ASP A N 1
ATOM 656 C CA . ASP A 1 81 ? 14.648 -11.305 -7.082 1 94.81 81 ASP A CA 1
ATOM 657 C C . ASP A 1 81 ? 13.445 -10.461 -6.668 1 94.81 81 ASP A C 1
ATOM 659 O O . ASP A 1 81 ? 13.203 -9.391 -7.234 1 94.81 81 ASP A O 1
ATOM 663 N N . LEU A 1 82 ? 12.703 -10.961 -5.719 1 93.94 82 LEU A N 1
ATOM 664 C CA . LEU A 1 82 ? 11.453 -10.328 -5.305 1 93.94 82 LEU A CA 1
ATOM 665 C C . LEU A 1 82 ? 11.711 -8.953 -4.691 1 93.94 82 LEU A C 1
ATOM 667 O O . LEU A 1 82 ? 10.961 -8.008 -4.938 1 93.94 82 LEU A O 1
ATOM 671 N N . GLN A 1 83 ? 12.703 -8.852 -3.896 1 88.62 83 GLN A N 1
ATOM 672 C CA . GLN A 1 83 ? 13.008 -7.586 -3.24 1 88.62 83 GLN A CA 1
ATOM 673 C C . GLN A 1 83 ? 13.289 -6.488 -4.266 1 88.62 83 GLN A C 1
ATOM 675 O O . GLN A 1 83 ? 12.781 -5.375 -4.141 1 88.62 83 GLN A O 1
ATOM 680 N N . THR A 1 84 ? 14.078 -6.82 -5.199 1 91 84 THR A N 1
ATOM 681 C CA . THR A 1 84 ? 14.383 -5.875 -6.266 1 91 84 THR A CA 1
ATOM 682 C C . THR A 1 84 ? 13.125 -5.531 -7.059 1 91 84 THR A C 1
ATOM 684 O O . THR A 1 84 ? 12.891 -4.367 -7.383 1 91 84 THR A O 1
ATOM 687 N N . LEU A 1 85 ? 12.375 -6.484 -7.375 1 93 85 LEU A N 1
ATOM 688 C CA . LEU A 1 85 ? 11.141 -6.289 -8.117 1 93 85 LEU A CA 1
ATOM 689 C C . LEU A 1 85 ? 10.227 -5.301 -7.406 1 93 85 LEU A C 1
ATOM 691 O O . LEU A 1 85 ? 9.688 -4.383 -8.031 1 93 85 LEU A O 1
ATOM 695 N N . ARG A 1 86 ? 10.07 -5.41 -6.113 1 89.44 86 ARG A N 1
ATOM 696 C CA . ARG A 1 86 ? 9.172 -4.582 -5.316 1 89.44 86 ARG A CA 1
ATOM 697 C C . ARG A 1 86 ? 9.742 -3.18 -5.129 1 89.44 86 ARG A C 1
ATOM 699 O O . ARG A 1 86 ? 9.023 -2.262 -4.723 1 89.44 86 ARG A O 1
ATOM 706 N N . SER A 1 87 ? 11 -3.035 -5.441 1 86.75 87 SER A N 1
ATOM 707 C CA . SER A 1 87 ? 11.648 -1.74 -5.262 1 86.75 87 SER A CA 1
ATOM 708 C C . SER A 1 87 ? 11.562 -0.897 -6.531 1 86.75 87 SER A C 1
ATOM 710 O O . SER A 1 87 ? 12 0.254 -6.547 1 86.75 87 SER A O 1
ATOM 712 N N . LEU A 1 88 ? 11 -1.469 -7.527 1 89 88 LEU A N 1
ATOM 713 C CA . LEU A 1 88 ? 10.844 -0.729 -8.773 1 89 88 LEU A CA 1
ATOM 714 C C . LEU A 1 88 ? 9.828 0.399 -8.617 1 89 88 LEU A C 1
ATOM 716 O O . LEU A 1 88 ? 8.844 0.254 -7.891 1 89 88 LEU A O 1
ATOM 720 N N . HIS A 1 89 ? 10.086 1.472 -9.289 1 87.38 89 HIS A N 1
ATOM 721 C CA . HIS A 1 89 ? 9.172 2.602 -9.273 1 87.38 89 HIS A CA 1
ATOM 722 C C . HIS A 1 89 ? 8.914 3.125 -10.688 1 87.38 89 HIS A C 1
ATOM 724 O O . HIS A 1 89 ? 9.828 3.15 -11.516 1 87.38 89 HIS A O 1
ATOM 730 N N . ALA A 1 90 ? 7.668 3.533 -10.883 1 86.44 90 ALA A N 1
ATOM 731 C CA . ALA A 1 90 ? 7.34 4.168 -12.156 1 86.44 90 ALA A CA 1
ATOM 732 C C . ALA A 1 90 ? 7.891 5.59 -12.219 1 86.44 90 ALA A C 1
ATOM 734 O O . ALA A 1 90 ? 7.949 6.285 -11.195 1 86.44 90 ALA A O 1
ATOM 735 N N . LYS A 1 91 ? 8.352 6.102 -13.305 1 77.19 91 LYS A N 1
ATOM 736 C CA . LYS A 1 91 ? 9.008 7.395 -13.484 1 77.19 91 LYS A CA 1
ATOM 737 C C . LYS A 1 91 ? 7.992 8.539 -13.422 1 77.19 91 LYS A C 1
ATOM 739 O O . LYS A 1 91 ? 8.289 9.609 -12.898 1 77.19 91 LYS A O 1
ATOM 744 N N . GLN A 1 92 ? 6.867 8.406 -13.82 1 71.88 92 GLN A N 1
ATOM 745 C CA . GLN A 1 92 ? 6.023 9.523 -14.227 1 71.88 92 GLN A CA 1
ATOM 746 C C . GLN A 1 92 ? 5.234 10.078 -13.047 1 71.88 92 GLN A C 1
ATOM 748 O O . GLN A 1 92 ? 5.258 11.281 -12.789 1 71.88 92 GLN A O 1
ATOM 753 N N . CYS A 1 93 ? 4.43 9.211 -12.5 1 78.19 93 CYS A N 1
ATOM 754 C CA . CYS A 1 93 ? 3.561 9.781 -11.469 1 78.19 93 CYS A CA 1
ATOM 755 C C . CYS A 1 93 ? 3.164 8.727 -10.445 1 78.19 93 CYS A C 1
ATOM 757 O O . CYS A 1 93 ? 3.363 7.531 -10.672 1 78.19 93 CYS A O 1
ATOM 759 N N . THR A 1 94 ? 2.643 9.156 -9.461 1 82.12 94 THR A N 1
ATOM 760 C CA . THR A 1 94 ? 2.23 8.344 -8.32 1 82.12 94 THR A CA 1
ATOM 761 C C . THR A 1 94 ? 1.172 7.324 -8.734 1 82.12 94 THR A C 1
ATOM 763 O O . THR A 1 94 ? 1.15 6.199 -8.227 1 82.12 94 THR A O 1
ATOM 766 N N . VAL A 1 95 ? 0.371 7.688 -9.641 1 87.31 95 VAL A N 1
ATOM 767 C CA . VAL A 1 95 ? -0.698 6.805 -10.094 1 87.31 95 VAL A CA 1
ATOM 768 C C . VAL A 1 95 ? -0.102 5.605 -10.828 1 87.31 95 VAL A C 1
ATOM 770 O O . VAL A 1 95 ? -0.504 4.465 -10.594 1 87.31 95 VAL A O 1
ATOM 773 N N . MET A 1 96 ? 0.874 5.906 -11.602 1 87.56 96 MET A N 1
ATOM 774 C CA . MET A 1 96 ? 1.53 4.84 -12.359 1 87.56 96 MET A CA 1
ATOM 775 C C . MET A 1 96 ? 2.328 3.932 -11.43 1 87.56 96 MET A C 1
ATOM 777 O O . MET A 1 96 ? 2.402 2.723 -11.656 1 87.56 96 MET A O 1
ATOM 781 N N . ASP A 1 97 ? 2.867 4.531 -10.453 1 89.19 97 ASP A N 1
ATOM 782 C CA . ASP A 1 97 ? 3.604 3.76 -9.453 1 89.19 97 ASP A CA 1
ATOM 783 C C . ASP A 1 97 ? 2.672 2.834 -8.68 1 89.19 97 ASP A C 1
ATOM 785 O O . ASP A 1 97 ? 3 1.671 -8.438 1 89.19 97 ASP A O 1
ATOM 789 N N . ASP A 1 98 ? 1.566 3.34 -8.352 1 89.88 98 ASP A N 1
ATOM 790 C CA . ASP A 1 98 ? 0.564 2.521 -7.672 1 89.88 98 ASP A CA 1
ATOM 791 C C . ASP A 1 98 ? 0.102 1.37 -8.562 1 89.88 98 ASP A C 1
ATOM 793 O O . ASP A 1 98 ? -0.079 0.246 -8.094 1 89.88 98 ASP A O 1
ATOM 797 N N . ASN A 1 99 ? -0.1 1.643 -9.75 1 91.62 99 ASN A N 1
ATOM 798 C CA . ASN A 1 99 ? -0.505 0.608 -10.695 1 91.62 99 ASN A CA 1
ATOM 799 C C . ASN A 1 99 ? 0.548 -0.489 -10.812 1 91.62 99 ASN A C 1
ATOM 801 O O . ASN A 1 99 ? 0.218 -1.676 -10.805 1 91.62 99 ASN A O 1
ATOM 805 N N . LEU A 1 100 ? 1.754 -0.039 -10.93 1 92.62 100 LEU A N 1
ATOM 806 C CA . LEU A 1 100 ? 2.857 -0.988 -11.016 1 92.62 100 LEU A CA 1
ATOM 807 C C . LEU A 1 100 ? 2.879 -1.912 -9.805 1 92.62 100 LEU A C 1
ATOM 809 O O . LEU A 1 100 ? 2.91 -3.137 -9.953 1 92.62 100 LEU A O 1
ATOM 813 N N . HIS A 1 101 ? 2.771 -1.373 -8.672 1 92.38 101 HIS A N 1
ATOM 814 C CA . HIS A 1 101 ? 2.85 -2.17 -7.453 1 92.38 101 HIS A CA 1
ATOM 815 C C . HIS A 1 101 ? 1.615 -3.051 -7.293 1 92.38 101 HIS A C 1
ATOM 817 O O . HIS A 1 101 ? 1.705 -4.164 -6.766 1 92.38 101 HIS A O 1
ATOM 823 N N . THR A 1 102 ? 0.542 -2.564 -7.723 1 93.25 102 THR A N 1
ATOM 824 C CA . THR A 1 102 ? -0.664 -3.383 -7.723 1 93.25 102 THR A CA 1
ATOM 825 C C . THR A 1 102 ? -0.475 -4.621 -8.594 1 93.25 102 THR A C 1
ATOM 827 O O . THR A 1 102 ? -0.81 -5.734 -8.188 1 93.25 102 THR A O 1
ATOM 830 N N . ILE A 1 103 ? 0.082 -4.402 -9.742 1 94.38 103 ILE A N 1
ATOM 831 C CA . ILE A 1 103 ? 0.289 -5.492 -10.688 1 94.38 103 ILE A CA 1
ATOM 832 C C . ILE A 1 103 ? 1.312 -6.477 -10.125 1 94.38 103 ILE A C 1
ATOM 834 O O . ILE A 1 103 ? 1.116 -7.691 -10.195 1 94.38 103 ILE A O 1
ATOM 838 N N . ILE A 1 104 ? 2.346 -5.969 -9.555 1 94.69 104 ILE A N 1
ATOM 839 C CA . ILE A 1 104 ? 3.371 -6.816 -8.961 1 94.69 104 ILE A CA 1
ATOM 840 C C . ILE A 1 104 ? 2.758 -7.66 -7.844 1 94.69 104 ILE A C 1
ATOM 842 O O . ILE A 1 104 ? 2.959 -8.875 -7.797 1 94.69 104 ILE A O 1
ATOM 846 N N . ASP A 1 105 ? 1.998 -7.047 -7.039 1 93.44 105 ASP A N 1
ATOM 847 C CA . ASP A 1 105 ? 1.371 -7.766 -5.934 1 93.44 105 ASP A CA 1
ATOM 848 C C . ASP A 1 105 ? 0.417 -8.844 -6.449 1 93.44 105 ASP A C 1
ATOM 850 O O . ASP A 1 105 ? 0.444 -9.977 -5.98 1 93.44 105 ASP A O 1
ATOM 854 N N . GLN A 1 106 ? -0.363 -8.453 -7.316 1 92.69 106 GLN A N 1
ATOM 855 C CA . GLN A 1 106 ? -1.311 -9.414 -7.875 1 92.69 106 GLN A CA 1
ATOM 856 C C . GLN A 1 106 ? -0.589 -10.625 -8.469 1 92.69 106 GLN A C 1
ATOM 858 O O . GLN A 1 106 ? -1.048 -11.758 -8.328 1 92.69 106 GLN A O 1
ATOM 863 N N . PHE A 1 107 ? 0.514 -10.344 -9.094 1 94.94 107 PHE A N 1
ATOM 864 C CA . PHE A 1 107 ? 1.277 -11.414 -9.711 1 94.94 107 PHE A CA 1
ATOM 865 C C . PHE A 1 107 ? 1.899 -12.32 -8.656 1 94.94 107 PHE A C 1
ATOM 867 O O . PHE A 1 107 ? 1.802 -13.547 -8.75 1 94.94 107 PHE A O 1
ATOM 874 N N . VAL A 1 108 ? 2.43 -11.719 -7.66 1 95.12 108 VAL A N 1
ATOM 875 C CA . VAL A 1 108 ? 3.232 -12.438 -6.672 1 95.12 108 VAL A CA 1
ATOM 876 C C . VAL A 1 108 ? 2.314 -13.156 -5.691 1 95.12 108 VAL A C 1
ATOM 878 O O . VAL A 1 108 ? 2.609 -14.281 -5.266 1 95.12 108 VAL A O 1
ATOM 881 N N . VAL A 1 109 ? 1.185 -12.523 -5.34 1 94.44 109 VAL A N 1
ATOM 882 C CA . VAL A 1 109 ? 0.427 -13.094 -4.23 1 94.44 109 VAL A CA 1
ATOM 883 C C . VAL A 1 109 ? -0.776 -13.859 -4.766 1 94.44 109 VAL A C 1
ATOM 885 O O . VAL A 1 109 ? -1.403 -14.633 -4.035 1 94.44 109 VAL A O 1
ATOM 888 N N . ASN A 1 110 ? -1.092 -13.672 -5.965 1 92.31 110 ASN A N 1
ATOM 889 C CA . ASN A 1 110 ? -2.293 -14.312 -6.496 1 92.31 110 ASN A CA 1
ATOM 890 C C . ASN A 1 110 ? -1.972 -15.203 -7.691 1 92.31 110 ASN A C 1
ATOM 892 O O . ASN A 1 110 ? -2.029 -16.422 -7.59 1 92.31 110 ASN A O 1
ATOM 896 N N . HIS A 1 111 ? -1.405 -14.688 -8.68 1 91.94 111 HIS A N 1
ATOM 897 C CA . HIS A 1 111 ? -1.232 -15.391 -9.945 1 91.94 111 HIS A CA 1
ATOM 898 C C . HIS A 1 111 ? -0.217 -16.516 -9.812 1 91.94 111 HIS A C 1
ATOM 900 O O . HIS A 1 111 ? -0.521 -17.672 -10.125 1 91.94 111 HIS A O 1
ATOM 906 N N . LEU A 1 112 ? 0.877 -16.172 -9.328 1 94.19 112 LEU A N 1
ATOM 907 C CA . LEU A 1 112 ? 1.985 -17.125 -9.328 1 94.19 112 LEU A CA 1
ATOM 908 C C . LEU A 1 112 ? 1.722 -18.266 -8.352 1 94.19 112 LEU A C 1
ATOM 910 O O . LEU A 1 112 ? 1.92 -19.438 -8.695 1 94.19 112 LEU A O 1
ATOM 914 N N . PRO A 1 113 ? 1.28 -17.984 -7.148 1 93.94 113 PRO A N 1
ATOM 915 C CA . PRO A 1 113 ? 0.973 -19.094 -6.254 1 93.94 113 PRO A CA 1
ATOM 916 C C . PRO A 1 113 ? -0.086 -20.047 -6.824 1 93.94 113 PRO A C 1
ATOM 918 O O . PRO A 1 113 ? 0.02 -21.266 -6.668 1 93.94 113 PRO A O 1
ATOM 921 N N . TRP A 1 114 ? -1.055 -19.484 -7.398 1 91 114 TRP A N 1
ATOM 922 C CA . TRP A 1 114 ? -2.08 -20.297 -8.031 1 91 114 TRP A CA 1
ATOM 923 C C . TRP A 1 114 ? -1.477 -21.188 -9.125 1 91 114 TRP A C 1
ATOM 925 O O . TRP A 1 114 ? -1.751 -22.391 -9.188 1 91 114 TRP A O 1
ATOM 935 N N . PHE A 1 115 ? -0.665 -20.656 -9.922 1 91.5 115 PHE A N 1
ATOM 936 C CA . PHE A 1 115 ? -0.006 -21.391 -10.992 1 91.5 115 PHE A CA 1
ATOM 937 C C . PHE A 1 115 ? 0.855 -22.516 -10.422 1 91.5 115 PHE A C 1
ATOM 939 O O . PHE A 1 115 ? 0.767 -23.656 -10.875 1 91.5 115 PHE A O 1
ATOM 946 N N . VAL A 1 116 ? 1.662 -22.172 -9.492 1 93.81 116 VAL A N 1
ATOM 947 C CA . VAL A 1 116 ? 2.578 -23.141 -8.891 1 93.81 116 VAL A CA 1
ATOM 948 C C . VAL A 1 116 ? 1.786 -24.281 -8.25 1 93.81 116 VAL A C 1
ATOM 950 O O . VAL A 1 116 ? 2.195 -25.438 -8.312 1 93.81 116 VAL A O 1
ATOM 953 N N . SER A 1 117 ? 0.668 -23.906 -7.676 1 93.75 117 SER A N 1
ATOM 954 C CA . SER A 1 117 ? -0.154 -24.906 -7.008 1 93.75 117 SER A CA 1
ATOM 955 C C . SER A 1 117 ? -0.622 -25.984 -7.988 1 93.75 117 SER A C 1
ATOM 957 O O . SER A 1 117 ? -0.804 -27.141 -7.609 1 93.75 117 SER A O 1
ATOM 959 N N . LYS A 1 118 ? -0.746 -25.688 -9.219 1 92.25 118 LYS A N 1
ATOM 960 C CA . LYS A 1 118 ? -1.182 -26.625 -10.25 1 92.25 118 LYS A CA 1
ATOM 961 C C . LYS A 1 118 ? -0.03 -27.516 -10.703 1 92.25 118 LYS A C 1
ATOM 963 O O . LYS A 1 118 ? -0.252 -28.547 -11.344 1 92.25 118 LYS A O 1
ATOM 968 N N . HIS A 1 119 ? 1.16 -27.203 -10.328 1 93.88 119 HIS A N 1
ATOM 969 C CA . HIS A 1 119 ? 2.322 -27.906 -10.859 1 93.88 119 HIS A CA 1
ATOM 970 C C . HIS A 1 119 ? 3.201 -28.438 -9.734 1 93.88 119 HIS A C 1
ATOM 972 O O . HIS A 1 119 ? 4.402 -28.656 -9.93 1 93.88 119 HIS A O 1
ATOM 978 N N . LEU A 1 120 ? 2.736 -28.594 -8.609 1 94.31 120 LEU A N 1
ATOM 979 C CA . LEU A 1 120 ? 3.5 -29.016 -7.441 1 94.31 120 LEU A CA 1
ATOM 980 C C . LEU A 1 120 ? 4.23 -30.328 -7.719 1 94.31 120 LEU A C 1
ATOM 982 O O . LEU A 1 120 ? 5.422 -30.453 -7.426 1 94.31 120 LEU A O 1
ATOM 986 N N . ASN A 1 121 ? 3.547 -31.234 -8.305 1 93.81 121 ASN A N 1
ATOM 987 C CA . ASN A 1 121 ? 4.137 -32.531 -8.602 1 93.81 121 ASN A CA 1
ATOM 988 C C . ASN A 1 121 ? 5.293 -32.406 -9.586 1 93.81 121 ASN A C 1
ATOM 990 O O . ASN A 1 121 ? 6.348 -33.031 -9.391 1 93.81 121 ASN A O 1
ATOM 994 N N . ASN A 1 122 ? 5.102 -31.625 -10.547 1 92.56 122 ASN A N 1
ATOM 995 C CA . ASN A 1 122 ? 6.141 -31.406 -11.555 1 92.56 122 ASN A CA 1
ATOM 996 C C . ASN A 1 122 ? 7.387 -30.766 -10.938 1 92.56 122 ASN A C 1
ATOM 998 O O . ASN A 1 122 ? 8.508 -31.016 -11.391 1 92.56 122 ASN A O 1
ATOM 1002 N N . LEU A 1 123 ? 7.121 -30.016 -9.906 1 94.94 123 LEU A N 1
ATOM 1003 C CA . LEU A 1 123 ? 8.203 -29.266 -9.273 1 94.94 123 LEU A CA 1
ATOM 1004 C C . LEU A 1 123 ? 8.758 -30.031 -8.078 1 94.94 123 LEU A C 1
ATOM 1006 O O . LEU A 1 123 ? 9.68 -29.547 -7.41 1 94.94 123 LEU A O 1
ATOM 1010 N N . LYS A 1 124 ? 8.133 -31.172 -7.789 1 94.06 124 LYS A N 1
ATOM 1011 C CA . LYS A 1 124 ? 8.523 -32 -6.652 1 94.06 124 LYS A CA 1
ATOM 1012 C C . LYS A 1 124 ? 8.391 -31.234 -5.34 1 94.06 124 LYS A C 1
ATOM 1014 O O . LYS A 1 124 ? 9.297 -31.25 -4.508 1 94.06 124 LYS A O 1
ATOM 1019 N N . LEU A 1 125 ? 7.367 -30.5 -5.344 1 95.38 125 LEU A N 1
ATOM 1020 C CA . LEU A 1 125 ? 7.047 -29.75 -4.137 1 95.38 125 LEU A CA 1
ATOM 1021 C C . LEU A 1 125 ? 5.832 -30.344 -3.434 1 95.38 125 LEU A C 1
ATOM 1023 O O . LEU A 1 125 ? 5.004 -31 -4.066 1 95.38 125 LEU A O 1
ATOM 1027 N N . ILE A 1 126 ? 5.754 -30.094 -2.096 1 94.81 126 ILE A N 1
ATOM 1028 C CA . ILE A 1 126 ? 4.625 -30.562 -1.303 1 94.81 126 ILE A CA 1
ATOM 1029 C C . ILE A 1 126 ? 3.564 -29.469 -1.209 1 94.81 126 ILE A C 1
ATOM 1031 O O . ILE A 1 126 ? 2.369 -29.734 -1.347 1 94.81 126 ILE A O 1
ATOM 1035 N N . THR A 1 127 ? 3.953 -28.312 -0.982 1 95.56 127 THR A N 1
ATOM 1036 C CA . THR A 1 127 ? 3.066 -27.172 -0.884 1 95.56 127 THR A CA 1
ATOM 1037 C C . THR A 1 127 ? 3.658 -25.969 -1.617 1 95.56 127 THR A C 1
ATOM 1039 O O . THR A 1 127 ? 4.848 -25.953 -1.943 1 95.56 127 THR A O 1
ATOM 1042 N N . VAL A 1 128 ? 2.812 -25.031 -1.847 1 95.88 128 VAL A N 1
ATOM 1043 C CA . VAL A 1 128 ? 3.275 -23.797 -2.498 1 95.88 128 VAL A CA 1
ATOM 1044 C C . VAL A 1 128 ? 4.285 -23.094 -1.602 1 95.88 128 VAL A C 1
ATOM 1046 O O . VAL A 1 128 ? 5.156 -22.359 -2.09 1 95.88 128 VAL A O 1
ATOM 1049 N N . PHE A 1 129 ? 4.238 -23.344 -0.331 1 95.94 129 PHE A N 1
ATOM 1050 C CA . PHE A 1 129 ? 5.07 -22.609 0.616 1 95.94 129 PHE A CA 1
ATOM 1051 C C . PHE A 1 129 ? 6.426 -23.297 0.782 1 95.94 129 PHE A C 1
ATOM 1053 O O . PHE A 1 129 ? 7.25 -22.859 1.592 1 95.94 129 PHE A O 1
ATOM 1060 N N . ASP A 1 130 ? 6.66 -24.328 0.021 1 96.06 130 ASP A N 1
ATOM 1061 C CA . ASP A 1 130 ? 8.031 -24.828 -0.119 1 96.06 130 ASP A CA 1
ATOM 1062 C C . ASP A 1 130 ? 8.898 -23.828 -0.876 1 96.06 130 ASP A C 1
ATOM 1064 O O . ASP A 1 130 ? 10.125 -23.812 -0.72 1 96.06 130 ASP A O 1
ATOM 1068 N N . VAL A 1 131 ? 8.195 -23.078 -1.74 1 96.94 131 VAL A N 1
ATOM 1069 C CA . VAL A 1 131 ? 8.883 -21.984 -2.418 1 96.94 131 VAL A CA 1
ATOM 1070 C C . VAL A 1 131 ? 9.219 -20.891 -1.413 1 96.94 131 VAL A C 1
ATOM 1072 O O . VAL A 1 131 ? 8.328 -20.328 -0.774 1 96.94 131 VAL A O 1
ATOM 1075 N N . ASN A 1 132 ? 10.43 -20.516 -1.353 1 96.12 132 ASN A N 1
ATOM 1076 C CA . ASN A 1 132 ? 10.914 -19.641 -0.302 1 96.12 132 ASN A CA 1
ATOM 1077 C C . ASN A 1 132 ? 10.258 -18.25 -0.384 1 96.12 132 ASN A C 1
ATOM 1079 O O . ASN A 1 132 ? 9.891 -17.672 0.64 1 96.12 132 ASN A O 1
ATOM 1083 N N . ASP A 1 133 ? 10.109 -17.75 -1.542 1 95 133 ASP A N 1
ATOM 1084 C CA . ASP A 1 133 ? 9.516 -16.438 -1.727 1 95 133 ASP A CA 1
ATOM 1085 C C . ASP A 1 133 ? 8.102 -16.391 -1.164 1 95 133 ASP A C 1
ATOM 1087 O O . ASP A 1 133 ? 7.715 -15.414 -0.513 1 95 133 ASP A O 1
ATOM 1091 N N . PHE A 1 134 ? 7.348 -17.422 -1.379 1 96.44 134 PHE A N 1
ATOM 1092 C CA . PHE A 1 134 ? 5.977 -17.453 -0.89 1 96.44 134 PHE A CA 1
ATOM 1093 C C . PHE A 1 134 ? 5.945 -17.578 0.629 1 96.44 134 PHE A C 1
ATOM 1095 O O . PHE A 1 134 ? 5.141 -16.922 1.293 1 96.44 134 PHE A O 1
ATOM 1102 N N . ALA A 1 135 ? 6.809 -18.391 1.114 1 95.94 135 ALA A N 1
ATOM 1103 C CA . ALA A 1 135 ? 6.891 -18.578 2.562 1 95.94 135 ALA A CA 1
ATOM 1104 C C . ALA A 1 135 ? 7.27 -17.266 3.252 1 95.94 135 ALA A C 1
ATOM 1106 O O . ALA A 1 135 ? 6.664 -16.891 4.254 1 95.94 135 ALA A O 1
ATOM 1107 N N . GLU A 1 136 ? 8.242 -16.609 2.707 1 94.44 136 GLU A N 1
ATOM 1108 C CA . GLU A 1 136 ? 8.688 -15.336 3.266 1 94.44 136 GLU A CA 1
ATOM 1109 C C . GLU A 1 136 ? 7.605 -14.273 3.15 1 94.44 136 GLU A C 1
ATOM 1111 O O . GLU A 1 136 ? 7.406 -13.477 4.074 1 94.44 136 GLU A O 1
ATOM 1116 N N . CYS A 1 137 ? 6.965 -14.234 2.062 1 95.06 137 CYS A N 1
ATOM 1117 C CA . CYS A 1 137 ? 5.859 -13.305 1.875 1 95.06 137 CYS A CA 1
ATOM 1118 C C . CYS A 1 137 ? 4.77 -13.531 2.912 1 95.06 137 CYS A C 1
ATOM 1120 O O . CYS A 1 137 ? 4.25 -12.586 3.5 1 95.06 137 CYS A O 1
ATOM 1122 N N . LEU A 1 138 ? 4.465 -14.789 3.111 1 96.06 138 LEU A N 1
ATOM 1123 C CA . LEU A 1 138 ? 3.434 -15.117 4.09 1 96.06 138 LEU A CA 1
ATOM 1124 C C . LEU A 1 138 ? 3.84 -14.656 5.484 1 96.06 138 LEU A C 1
ATOM 1126 O O . LEU A 1 138 ? 3.037 -14.062 6.203 1 96.06 138 LEU A O 1
ATOM 1130 N N . GLN A 1 139 ? 5.027 -14.922 5.805 1 95.31 139 GLN A N 1
ATOM 1131 C CA . GLN A 1 139 ? 5.531 -14.516 7.113 1 95.31 139 GLN A CA 1
ATOM 1132 C C . GLN A 1 139 ? 5.457 -13 7.285 1 95.31 139 GLN A C 1
ATOM 1134 O O . GLN A 1 139 ? 5.039 -12.508 8.336 1 95.31 139 GLN A O 1
ATOM 1139 N N . SER A 1 140 ? 5.848 -12.328 6.266 1 95.12 140 SER A N 1
ATOM 1140 C CA . SER A 1 140 ? 5.793 -10.867 6.305 1 95.12 140 SER A CA 1
ATOM 1141 C C . SER A 1 140 ? 4.359 -10.367 6.449 1 95.12 140 SER A C 1
ATOM 1143 O O . SER A 1 140 ? 4.086 -9.484 7.258 1 95.12 140 SER A O 1
ATOM 1145 N N . LEU A 1 141 ? 3.504 -10.906 5.719 1 96.44 141 LEU A N 1
ATOM 1146 C CA . LEU A 1 141 ? 2.1 -10.508 5.77 1 96.44 141 LEU A CA 1
ATOM 1147 C C . LEU A 1 141 ? 1.507 -10.781 7.148 1 96.44 141 LEU A C 1
ATOM 1149 O O . LEU A 1 141 ? 0.73 -9.977 7.668 1 96.44 141 LEU A O 1
ATOM 1153 N N . GLU A 1 142 ? 1.883 -11.867 7.715 1 96.06 142 GLU A N 1
ATOM 1154 C CA . GLU A 1 142 ? 1.38 -12.211 9.039 1 96.06 142 GLU A CA 1
ATOM 1155 C C . GLU A 1 142 ? 1.852 -11.211 10.086 1 96.06 142 GLU A C 1
ATOM 1157 O O . GLU A 1 142 ? 1.085 -10.82 10.969 1 96.06 142 GLU A O 1
ATOM 1162 N N . MET A 1 143 ? 3.055 -10.828 9.961 1 94.88 143 MET A N 1
ATOM 1163 C CA . MET A 1 143 ? 3.586 -9.844 10.891 1 94.88 143 MET A CA 1
ATOM 1164 C C . MET A 1 143 ? 2.875 -8.5 10.727 1 94.88 143 MET A C 1
ATOM 1166 O O . MET A 1 143 ? 2.498 -7.867 11.711 1 94.88 143 MET A O 1
ATOM 1170 N N . ILE A 1 144 ? 2.711 -8.109 9.5 1 95 144 ILE A N 1
ATOM 1171 C CA . ILE A 1 144 ? 2.01 -6.859 9.211 1 95 144 ILE A CA 1
ATOM 1172 C C . ILE A 1 144 ? 0.579 -6.938 9.734 1 95 144 ILE A C 1
ATOM 1174 O O . ILE A 1 144 ? 0.087 -5.996 10.359 1 95 144 ILE A O 1
ATOM 1178 N N . ASN A 1 145 ? -0.029 -8.023 9.492 1 96.69 145 ASN A N 1
ATOM 1179 C CA . ASN A 1 145 ? -1.393 -8.242 9.969 1 96.69 145 ASN A CA 1
ATOM 1180 C C . ASN A 1 145 ? -1.48 -8.148 11.492 1 96.69 145 ASN A C 1
ATOM 1182 O O . ASN A 1 145 ? -2.42 -7.555 12.023 1 96.69 145 ASN A O 1
ATOM 1186 N N . LYS A 1 146 ? -0.591 -8.719 12.148 1 95 146 LYS A N 1
ATOM 1187 C CA . LYS A 1 146 ? -0.567 -8.672 13.609 1 95 146 LYS A CA 1
ATOM 1188 C C . LYS A 1 146 ? -0.499 -7.234 14.109 1 95 146 LYS A C 1
ATOM 1190 O O . LYS A 1 146 ? -1.214 -6.863 15.047 1 95 146 LYS A O 1
ATOM 1195 N N . TYR A 1 147 ? 0.312 -6.473 13.539 1 93.75 147 TYR A N 1
ATOM 1196 C CA . TYR A 1 147 ? 0.423 -5.066 13.914 1 93.75 147 TYR A CA 1
ATOM 1197 C C . TYR A 1 147 ? -0.915 -4.355 13.758 1 93.75 147 TYR A C 1
ATOM 1199 O O . TYR A 1 147 ? -1.354 -3.641 14.664 1 93.75 147 TYR A O 1
ATOM 1207 N N . TRP A 1 148 ? -1.523 -4.496 12.68 1 95.94 148 TRP A N 1
ATOM 1208 C CA . TRP A 1 148 ? -2.75 -3.756 12.398 1 95.94 148 TRP A CA 1
ATOM 1209 C C . TRP A 1 148 ? -3.902 -4.266 13.25 1 95.94 148 TRP A C 1
ATOM 1211 O O . TRP A 1 148 ? -4.785 -3.498 13.641 1 95.94 148 TRP A O 1
ATOM 1221 N N . LEU A 1 149 ? -3.896 -5.574 13.531 1 96.62 149 LEU A N 1
ATOM 1222 C CA . LEU A 1 149 ? -4.879 -6.105 14.469 1 96.62 149 LEU A CA 1
ATOM 1223 C C . LEU A 1 149 ? -4.703 -5.48 15.852 1 96.62 149 LEU A C 1
ATOM 1225 O O . LEU A 1 149 ? -5.684 -5.145 16.516 1 96.62 149 LEU A O 1
ATOM 1229 N N . PHE A 1 150 ? -3.5 -5.336 16.219 1 94.5 150 PHE A N 1
ATOM 1230 C CA . PHE A 1 150 ? -3.213 -4.695 17.5 1 94.5 150 PHE A CA 1
ATOM 1231 C C . PHE A 1 150 ? -3.662 -3.24 17.5 1 94.5 150 PHE A C 1
ATOM 1233 O O . PHE A 1 150 ? -4.301 -2.775 18.438 1 94.5 150 PHE A O 1
ATOM 1240 N N . ARG A 1 151 ? -3.309 -2.535 16.5 1 93 151 ARG A N 1
ATOM 1241 C CA . ARG A 1 151 ? -3.73 -1.145 16.359 1 93 151 ARG A CA 1
ATOM 1242 C C . ARG A 1 151 ? -5.25 -1.028 16.375 1 93 151 ARG A C 1
ATOM 1244 O O . ARG A 1 151 ? -5.805 -0.128 17 1 93 151 ARG A O 1
ATOM 1251 N N . TYR A 1 152 ? -5.918 -1.931 15.688 1 95.75 152 TYR A N 1
ATOM 1252 C CA . TYR A 1 152 ? -7.375 -1.983 15.688 1 95.75 152 TYR A CA 1
ATOM 1253 C C . TYR A 1 152 ? -7.918 -2.123 17.109 1 95.75 152 TYR A C 1
ATOM 1255 O O . TYR A 1 152 ? -8.852 -1.413 17.484 1 95.75 152 TYR A O 1
ATOM 1263 N N . LYS A 1 153 ? -7.309 -2.979 17.828 1 93.38 153 LYS A N 1
ATOM 1264 C CA . LYS A 1 153 ? -7.746 -3.211 19.203 1 93.38 153 LYS A CA 1
ATOM 1265 C C . LYS A 1 153 ? -7.562 -1.961 20.047 1 93.38 153 LYS A C 1
ATOM 1267 O O . LYS A 1 153 ? -8.445 -1.603 20.828 1 93.38 153 LYS A O 1
ATOM 1272 N N . ILE A 1 154 ? -6.523 -1.285 19.891 1 90.12 154 ILE A N 1
ATOM 1273 C CA . ILE A 1 154 ? -6.234 -0.081 20.672 1 90.12 154 ILE A CA 1
ATOM 1274 C C . ILE A 1 154 ? -7.254 1.004 20.328 1 90.12 154 ILE A C 1
ATOM 1276 O O . ILE A 1 154 ? -7.809 1.644 21.234 1 90.12 154 ILE A O 1
ATOM 1280 N N . VAL A 1 155 ? -7.543 1.165 19.047 1 89.31 155 VAL A N 1
ATOM 1281 C CA . VAL A 1 155 ? -8.445 2.217 18.594 1 89.31 155 VAL A CA 1
ATOM 1282 C C . VAL A 1 155 ? -9.867 1.926 19.062 1 89.31 155 VAL A C 1
ATOM 1284 O O . VAL A 1 155 ? -10.594 2.838 19.469 1 89.31 155 VAL A O 1
ATOM 1287 N N . THR A 1 156 ? -10.273 0.724 19.094 1 88.56 156 THR A N 1
ATOM 1288 C CA . THR A 1 156 ? -11.641 0.364 19.453 1 88.56 156 THR A CA 1
ATOM 1289 C C . THR A 1 156 ? -11.812 0.318 20.969 1 88.56 156 THR A C 1
ATOM 1291 O O . THR A 1 156 ? -12.914 0.541 21.484 1 88.56 156 THR A O 1
ATOM 1294 N N . ILE A 1 157 ? -10.789 0.012 21.719 1 84.38 157 ILE A N 1
ATOM 1295 C CA . ILE A 1 157 ? -10.844 0.051 23.172 1 84.38 157 ILE A CA 1
ATOM 1296 C C . ILE A 1 157 ? -11.023 1.492 23.641 1 84.38 157 ILE A C 1
ATOM 1298 O O . ILE A 1 157 ? -11.82 1.763 24.547 1 84.38 157 ILE A O 1
ATOM 1302 N N . LYS A 1 158 ? -10.406 2.393 23.078 1 72.81 158 LYS A N 1
ATOM 1303 C CA . LYS A 1 158 ? -10.531 3.803 23.438 1 72.81 158 LYS A CA 1
ATOM 1304 C C . LYS A 1 158 ? -11.969 4.293 23.234 1 72.81 158 LYS A C 1
ATOM 1306 O O . LYS A 1 158 ? -12.469 5.09 24.031 1 72.81 158 LYS A O 1
ATOM 1311 N N . GLN A 1 159 ? -12.578 3.826 22.172 1 72.94 159 GLN A N 1
ATOM 1312 C CA . GLN A 1 159 ? -13.969 4.168 21.906 1 72.94 159 GLN A CA 1
ATOM 1313 C C . GLN A 1 159 ? -14.867 3.711 23.062 1 72.94 159 GLN A C 1
ATOM 1315 O O . GLN A 1 159 ? -15.734 4.461 23.516 1 72.94 159 GLN A O 1
ATOM 1320 N N . GLN A 1 160 ? -14.664 2.502 23.406 1 71.81 160 GLN A N 1
ATOM 1321 C CA . GLN A 1 160 ? -15.477 1.931 24.469 1 71.81 160 GLN A CA 1
ATOM 1322 C C . GLN A 1 160 ? -15.32 2.715 25.766 1 71.81 160 GLN A C 1
ATOM 1324 O O . GLN A 1 160 ? -16.297 2.967 26.469 1 71.81 160 GLN A O 1
ATOM 1329 N N . VAL A 1 161 ? -14.117 3.146 26 1 66.94 161 VAL A N 1
ATOM 1330 C CA . VAL A 1 161 ? -13.828 3.906 27.219 1 66.94 161 VAL A CA 1
ATOM 1331 C C . VAL A 1 161 ? -14.5 5.273 27.141 1 66.94 161 VAL A C 1
ATOM 1333 O O . VAL A 1 161 ? -15.086 5.738 28.125 1 66.94 161 VAL A O 1
ATOM 1336 N N . ASN A 1 162 ? -14.484 5.816 25.953 1 65.06 162 ASN A N 1
ATOM 1337 C CA . ASN A 1 162 ? -15.102 7.125 25.766 1 65.06 162 ASN A CA 1
ATOM 1338 C C . ASN A 1 162 ? -16.625 7.043 25.844 1 65.06 162 ASN A C 1
ATOM 1340 O O . ASN A 1 162 ? -17.281 7.961 26.344 1 65.06 162 ASN A O 1
ATOM 1344 N N . GLU A 1 163 ? -17.172 6.023 25.203 1 65.5 163 GLU A N 1
ATOM 1345 C CA . GLU A 1 163 ? -18.609 5.816 25.25 1 65.5 163 GLU A CA 1
ATOM 1346 C C . GLU A 1 163 ? -19.094 5.664 26.688 1 65.5 163 GLU A C 1
ATOM 1348 O O . GLU A 1 163 ? -20.156 6.168 27.047 1 65.5 163 GLU A O 1
ATOM 1353 N N . ILE A 1 164 ? -18.328 5 27.359 1 59.09 164 ILE A N 1
ATOM 1354 C CA . ILE A 1 164 ? -18.656 4.824 28.781 1 59.09 164 ILE A CA 1
ATOM 1355 C C . ILE A 1 164 ? -18.594 6.168 29.5 1 59.09 164 ILE A C 1
ATOM 1357 O O . ILE A 1 164 ? -19.438 6.469 30.344 1 59.09 164 ILE A O 1
ATOM 1361 N N . LYS A 1 165 ? -17.688 7.016 29.094 1 58.94 165 LYS A N 1
ATOM 1362 C CA . LYS A 1 165 ? -17.547 8.32 29.734 1 58.94 165 LYS A CA 1
ATOM 1363 C C . LYS A 1 165 ? -18.641 9.281 29.266 1 58.94 165 LYS A C 1
ATOM 1365 O O . LYS A 1 165 ? -19.047 10.164 30.016 1 58.94 165 LYS A O 1
ATOM 1370 N N . GLN A 1 166 ? -18.953 9.281 27.984 1 57.53 166 GLN A N 1
ATOM 1371 C CA . GLN A 1 166 ? -19.938 10.195 27.438 1 57.53 166 GLN A CA 1
ATOM 1372 C C . GLN A 1 166 ? -21.359 9.695 27.688 1 57.53 166 GLN A C 1
ATOM 1374 O O . GLN A 1 166 ? -22.328 10.328 27.25 1 57.53 166 GLN A O 1
ATOM 1379 N N . GLU A 1 167 ? -21.594 8.664 28.125 1 52.56 167 GLU A N 1
ATOM 1380 C CA . GLU A 1 167 ? -23 8.375 28.422 1 52.56 167 GLU A CA 1
ATOM 1381 C C . GLU A 1 167 ? -23.734 9.625 28.875 1 52.56 167 GLU A C 1
ATOM 1383 O O . GLU A 1 167 ? -24.953 9.625 29 1 52.56 167 GLU A O 1
ATOM 1388 N N . ASP A 1 168 ? -23.156 10.562 29.422 1 43.25 168 ASP A N 1
ATOM 1389 C CA . ASP A 1 168 ? -24.047 11.633 29.844 1 43.25 168 ASP A CA 1
ATOM 1390 C C . ASP A 1 168 ? -24.438 12.523 28.672 1 43.25 168 ASP A C 1
ATOM 1392 O O . ASP A 1 168 ? -25.219 13.461 28.828 1 43.25 168 ASP A O 1
ATOM 1396 N N . LYS A 1 169 ? -23.641 12.859 27.703 1 46.47 169 LYS A N 1
ATOM 1397 C CA . LYS A 1 169 ? -24 13.938 26.797 1 46.47 169 LYS A CA 1
ATOM 1398 C C . LYS A 1 169 ? -24.969 13.445 25.719 1 46.47 169 LYS A C 1
ATOM 1400 O O . LYS A 1 169 ? -25.016 12.258 25.422 1 46.47 169 LYS A O 1
ATOM 1405 N N . GLU A 1 170 ? -25.812 14.344 24.828 1 49.28 170 GLU A N 1
ATOM 1406 C CA . GLU A 1 170 ? -27.016 14.367 24.016 1 49.28 170 GLU A CA 1
ATOM 1407 C C . GLU A 1 170 ? -26.891 13.445 22.812 1 49.28 170 GLU A C 1
ATOM 1409 O O . GLU A 1 170 ? -25.781 13.109 22.391 1 49.28 170 GLU A O 1
ATOM 1414 N N . GLU A 1 171 ? -28.172 12.953 21.906 1 46.66 171 GLU A N 1
ATOM 1415 C CA . GLU A 1 171 ? -28.953 11.914 21.234 1 46.66 171 GLU A CA 1
ATOM 1416 C C . GLU A 1 171 ? -28.359 11.609 19.859 1 46.66 171 GLU A C 1
ATOM 1418 O O . GLU A 1 171 ? -28.141 10.453 19.516 1 46.66 171 GLU A O 1
ATOM 1423 N N . LYS A 1 172 ? -28.781 12.312 18.688 1 45.5 172 LYS A N 1
ATOM 1424 C CA . LYS A 1 172 ? -29.016 11.938 17.297 1 45.5 172 LYS A CA 1
ATOM 1425 C C . LYS A 1 172 ? -27.688 11.773 16.547 1 45.5 172 LYS A C 1
ATOM 1427 O O . LYS A 1 172 ? -27.531 10.828 15.773 1 45.5 172 LYS A O 1
ATOM 1432 N N . GLU A 1 173 ? -26.875 12.781 16.406 1 50.94 173 GLU A N 1
ATOM 1433 C CA . GLU A 1 173 ? -25.641 12.75 15.633 1 50.94 173 GLU A CA 1
ATOM 1434 C C . GLU A 1 173 ? -24.766 11.578 16.047 1 50.94 173 GLU A C 1
ATOM 1436 O O . GLU A 1 173 ? -24.031 11.016 15.219 1 50.94 173 GLU A O 1
ATOM 1441 N N . SER A 1 174 ? -24.938 11.18 17.266 1 56.62 174 SER A N 1
ATOM 1442 C CA . SER A 1 174 ? -24.188 10.086 17.875 1 56.62 174 SER A CA 1
ATOM 1443 C C . SER A 1 174 ? -24.578 8.742 17.266 1 56.62 174 SER A C 1
ATOM 1445 O O . SER A 1 174 ? -23.734 7.871 17.062 1 56.62 174 SER A O 1
ATOM 1447 N N . PHE A 1 175 ? -25.875 8.719 16.828 1 51.25 175 PHE A N 1
ATOM 1448 C CA . PHE A 1 175 ? -26.391 7.445 16.344 1 51.25 175 PHE A CA 1
ATOM 1449 C C . PHE A 1 175 ? -25.781 7.105 14.984 1 51.25 175 PHE A C 1
ATOM 1451 O O . PHE A 1 175 ? -25.359 5.973 14.75 1 51.25 175 PHE A O 1
ATOM 1458 N N . ASN A 1 176 ? -25.781 8.062 14.008 1 61.38 176 ASN A N 1
ATOM 1459 C CA . ASN A 1 176 ? -25.281 7.824 12.664 1 61.38 176 ASN A CA 1
ATOM 1460 C C . ASN A 1 176 ? -23.797 7.445 12.688 1 61.38 176 ASN A C 1
ATOM 1462 O O . ASN A 1 176 ? -23.375 6.531 11.977 1 61.38 176 ASN A O 1
ATOM 1466 N N . ASN A 1 177 ? -23.125 8.07 13.547 1 74.88 177 ASN A N 1
ATOM 1467 C CA . ASN A 1 177 ? -21.703 7.762 13.656 1 74.88 177 ASN A CA 1
ATOM 1468 C C . ASN A 1 177 ? -21.469 6.355 14.211 1 74.88 177 ASN A C 1
ATOM 1470 O O . ASN A 1 177 ? -20.578 5.645 13.758 1 74.88 177 ASN A O 1
ATOM 1474 N N . ASN A 1 178 ? -22.469 5.98 14.945 1 82.06 178 ASN A N 1
ATOM 1475 C CA . ASN A 1 178 ? -22.344 4.648 15.523 1 82.06 178 ASN A CA 1
ATOM 1476 C C . ASN A 1 178 ? -22.594 3.557 14.484 1 82.06 178 ASN A C 1
ATOM 1478 O O . ASN A 1 178 ? -21.891 2.541 14.469 1 82.06 178 ASN A O 1
ATOM 1482 N N . THR A 1 179 ? -23.578 3.865 13.633 1 88.62 179 THR A N 1
ATOM 1483 C CA . THR A 1 179 ? -23.875 2.896 12.586 1 88.62 179 THR A CA 1
ATOM 1484 C C . THR A 1 179 ? -22.688 2.746 11.633 1 88.62 179 THR A C 1
ATOM 1486 O O . THR A 1 179 ? -22.344 1.634 11.227 1 88.62 179 THR A O 1
ATOM 1489 N N . ILE A 1 180 ? -22.078 3.83 11.336 1 92.06 180 ILE A N 1
ATOM 1490 C CA . ILE A 1 180 ? -20.938 3.838 10.422 1 92.06 180 ILE A CA 1
ATOM 1491 C C . ILE A 1 180 ? -19.766 3.115 11.062 1 92.06 180 ILE A C 1
ATOM 1493 O O . ILE A 1 180 ? -19.109 2.281 10.414 1 92.06 180 ILE A O 1
ATOM 1497 N N . ILE A 1 181 ? -19.578 3.396 12.266 1 93.38 181 ILE A N 1
ATOM 1498 C CA . ILE A 1 181 ? -18.484 2.783 13.016 1 93.38 181 ILE A CA 1
ATOM 1499 C C . ILE A 1 181 ? -18.75 1.29 13.188 1 93.38 181 ILE A C 1
ATOM 1501 O O . ILE A 1 181 ? -17.859 0.466 12.977 1 93.38 181 ILE A O 1
ATOM 1505 N N . ASP A 1 182 ? -19.969 0.93 13.484 1 93.94 182 ASP A N 1
ATOM 1506 C CA . ASP A 1 182 ? -20.328 -0.468 13.695 1 93.94 182 ASP A CA 1
ATOM 1507 C C . ASP A 1 182 ? -20.203 -1.271 12.398 1 93.94 182 ASP A C 1
ATOM 1509 O O . ASP A 1 182 ? -19.812 -2.443 12.43 1 93.94 182 ASP A O 1
ATOM 1513 N N . SER A 1 183 ? -20.516 -0.687 11.352 1 96.12 183 SER A N 1
ATOM 1514 C CA . SER A 1 183 ? -20.375 -1.367 10.07 1 96.12 183 SER A CA 1
ATOM 1515 C C . SER A 1 183 ? -18.922 -1.747 9.797 1 96.12 183 SER A C 1
ATOM 1517 O O . SER A 1 183 ? -18.641 -2.855 9.336 1 96.12 183 SER A O 1
ATOM 1519 N N . LEU A 1 184 ? -18.016 -0.825 10.094 1 97.12 184 LEU A N 1
ATOM 1520 C CA . LEU A 1 184 ? -16.578 -1.08 9.922 1 97.12 184 LEU A CA 1
ATOM 1521 C C . LEU A 1 184 ? -16.125 -2.238 10.805 1 97.12 184 LEU A C 1
ATOM 1523 O O . LEU A 1 184 ? -15.492 -3.18 10.32 1 97.12 184 LEU A O 1
ATOM 1527 N N . LYS A 1 185 ? -16.531 -2.146 12.016 1 95.31 185 LYS A N 1
ATOM 1528 C CA . LYS A 1 185 ? -16.078 -3.127 13.008 1 95.31 185 LYS A CA 1
ATOM 1529 C C . LYS A 1 185 ? -16.656 -4.508 12.703 1 95.31 185 LYS A C 1
ATOM 1531 O O . LYS A 1 185 ? -15.922 -5.5 12.672 1 95.31 185 LYS A O 1
ATOM 1536 N N . ASN A 1 186 ? -17.938 -4.562 12.438 1 96 186 ASN A N 1
ATOM 1537 C CA . ASN A 1 186 ? -18.609 -5.832 12.188 1 96 186 ASN A CA 1
ATOM 1538 C C . ASN A 1 186 ? -18.078 -6.508 10.922 1 96 186 ASN A C 1
ATOM 1540 O O . ASN A 1 186 ? -17.859 -7.719 10.906 1 96 186 ASN A O 1
ATOM 1544 N N . ASN A 1 187 ? -17.922 -5.738 9.914 1 97.38 187 ASN A N 1
ATOM 1545 C CA . ASN A 1 187 ? -17.391 -6.293 8.68 1 97.38 187 ASN A CA 1
ATOM 1546 C C . ASN A 1 187 ? -15.984 -6.867 8.883 1 97.38 187 ASN A C 1
ATOM 1548 O O . ASN A 1 187 ? -15.695 -7.977 8.422 1 97.38 187 ASN A O 1
ATOM 1552 N N . LEU A 1 188 ? -15.125 -6.09 9.562 1 97.69 188 LEU A N 1
ATOM 1553 C CA . LEU A 1 188 ? -13.758 -6.539 9.789 1 97.69 188 LEU A CA 1
ATOM 1554 C C . LEU A 1 188 ? -13.727 -7.848 10.57 1 97.69 188 LEU A C 1
ATOM 1556 O O . LEU A 1 188 ? -12.977 -8.758 10.234 1 97.69 188 LEU A O 1
ATOM 1560 N N . GLU A 1 189 ? -14.539 -7.93 11.594 1 95.81 189 GLU A N 1
ATOM 1561 C CA . GLU A 1 189 ? -14.57 -9.125 12.438 1 95.81 189 GLU A CA 1
ATOM 1562 C C . GLU A 1 189 ? -15.062 -10.336 11.648 1 95.81 189 GLU A C 1
ATOM 1564 O O . GLU A 1 189 ? -14.523 -11.438 11.781 1 95.81 189 GLU A O 1
ATOM 1569 N N . LEU A 1 190 ? -16.062 -10.117 10.852 1 96.5 190 LEU A N 1
ATOM 1570 C CA . LEU A 1 190 ? -16.594 -11.188 10.016 1 96.5 190 LEU A CA 1
ATOM 1571 C C . LEU A 1 190 ? -15.539 -11.695 9.039 1 96.5 190 LEU A C 1
ATOM 1573 O O . LEU A 1 190 ? -15.344 -12.906 8.891 1 96.5 190 LEU A O 1
ATOM 1577 N N . GLN A 1 191 ? -14.891 -10.781 8.367 1 96.75 191 GLN A N 1
ATOM 1578 C CA . GLN A 1 191 ? -13.875 -11.156 7.387 1 96.75 191 GLN A CA 1
ATOM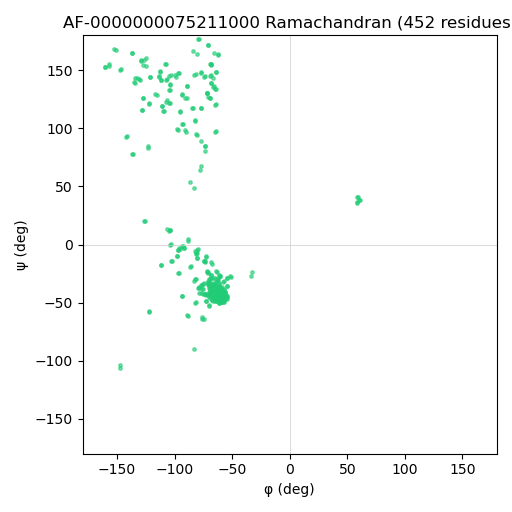 1579 C C . GLN A 1 191 ? -12.688 -11.836 8.062 1 96.75 191 GLN A C 1
ATOM 1581 O O . GLN A 1 191 ? -12.062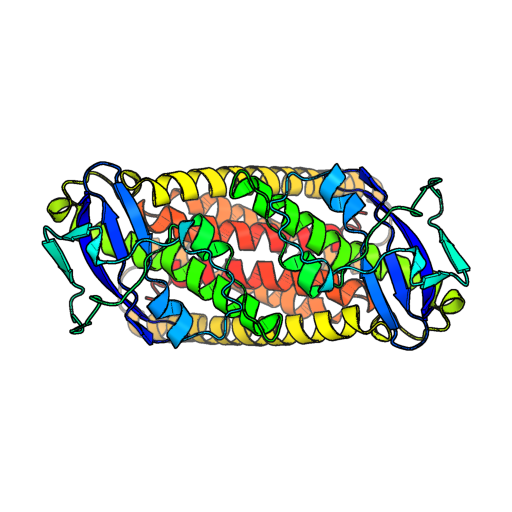 -12.727 7.484 1 96.75 191 GLN A O 1
ATOM 1586 N N . PHE A 1 192 ? -12.312 -11.367 9.281 1 96.38 192 PHE A N 1
ATOM 1587 C CA . PHE A 1 192 ? -11.219 -11.977 10.023 1 96.38 192 PHE A CA 1
ATOM 1588 C C . PHE A 1 192 ? -11.508 -13.445 10.312 1 96.38 192 PHE A C 1
ATOM 1590 O O . PHE A 1 192 ? -10.641 -14.297 10.156 1 96.38 192 PHE A O 1
ATOM 1597 N N . LYS A 1 193 ? -12.711 -13.727 10.719 1 94.44 193 LYS A N 1
ATOM 1598 C CA . LYS A 1 193 ? -13.125 -15.102 10.984 1 94.44 193 LYS A CA 1
ATOM 1599 C C . LYS A 1 193 ? -13.07 -15.953 9.719 1 94.44 193 LYS A C 1
ATOM 1601 O O . LYS A 1 193 ? -12.68 -17.125 9.758 1 94.44 193 LYS A O 1
ATOM 1606 N N . GLN A 1 194 ? -13.406 -15.367 8.633 1 94.19 194 GLN A N 1
ATOM 1607 C CA . GLN A 1 194 ? -13.461 -16.062 7.352 1 94.19 194 GLN A CA 1
ATOM 1608 C C . GLN A 1 194 ? -12.062 -16.406 6.844 1 94.19 194 GLN A C 1
ATOM 1610 O O . GLN A 1 194 ? -11.891 -17.328 6.051 1 94.19 194 GLN A O 1
ATOM 1615 N N . LEU A 1 195 ? -10.992 -15.711 7.238 1 93.75 195 LEU A N 1
ATOM 1616 C CA . LEU A 1 195 ? -9.625 -15.859 6.746 1 93.75 195 LEU A CA 1
ATOM 1617 C C . LEU A 1 195 ? -9.133 -17.281 6.941 1 93.75 195 LEU A C 1
ATOM 1619 O O . LEU A 1 195 ? -8.312 -17.781 6.156 1 93.75 195 LEU A O 1
ATOM 1623 N N . THR A 1 196 ? -9.594 -17.906 7.953 1 89.75 196 THR A N 1
ATOM 1624 C CA . THR A 1 196 ? -9.078 -19.219 8.297 1 89.75 196 THR A CA 1
ATOM 1625 C C . THR A 1 196 ? -9.742 -20.297 7.445 1 89.75 196 THR A C 1
ATOM 1627 O O . THR A 1 196 ? -9.32 -21.469 7.461 1 89.75 196 THR A O 1
ATOM 1630 N N . THR A 1 197 ? -10.719 -20 6.668 1 91.12 197 THR A N 1
ATOM 1631 C CA . THR A 1 197 ? -11.484 -21 5.934 1 91.12 197 THR A CA 1
ATOM 1632 C C . THR A 1 197 ? -10.984 -21.125 4.496 1 91.12 197 THR A C 1
ATOM 1634 O O . THR A 1 197 ? -11.312 -22.078 3.797 1 91.12 197 THR A O 1
ATOM 1637 N N . TYR A 1 198 ? -10.133 -20.25 4.051 1 88.81 198 TYR A N 1
ATOM 1638 C CA . TYR A 1 198 ? -9.672 -20.281 2.668 1 88.81 198 TYR A CA 1
ATOM 1639 C C . TYR A 1 198 ? -8.641 -21.375 2.459 1 88.81 198 TYR A C 1
ATOM 1641 O O . TYR A 1 198 ? -7.859 -21.688 3.365 1 88.81 198 TYR A O 1
ATOM 1649 N N . PRO A 1 199 ? -8.688 -21.891 1.249 1 87.75 199 PRO A N 1
ATOM 1650 C CA . PRO A 1 199 ? -7.672 -22.906 0.951 1 87.75 199 PRO A CA 1
ATOM 1651 C C . PRO A 1 199 ? -6.246 -22.359 1.026 1 87.75 199 PRO A C 1
ATOM 1653 O O . PRO A 1 199 ? -6.043 -21.141 0.929 1 87.75 199 PRO A O 1
ATOM 1656 N N . GLU A 1 200 ? -5.25 -23.203 1.105 1 84.88 200 GLU A N 1
ATOM 1657 C CA . GLU A 1 200 ? -3.852 -22.859 1.337 1 84.88 200 GLU A CA 1
ATOM 1658 C C . GLU A 1 200 ? -3.295 -22.016 0.196 1 84.88 200 GLU A C 1
ATOM 1660 O O . GLU A 1 200 ? -2.588 -21.031 0.433 1 84.88 200 GLU A O 1
ATOM 1665 N N . HIS A 1 201 ? -3.658 -22.391 -1.006 1 84.56 201 HIS A N 1
ATOM 1666 C CA . HIS A 1 201 ? -3.066 -21.703 -2.148 1 84.56 201 HIS A CA 1
ATOM 1667 C C . HIS A 1 201 ? -3.635 -20.297 -2.301 1 84.56 201 HIS A C 1
ATOM 1669 O O . HIS A 1 201 ? -3.094 -19.484 -3.055 1 84.56 201 HIS A O 1
ATOM 1675 N N . ASP A 1 202 ? -4.695 -20.016 -1.529 1 91.38 202 ASP A N 1
ATOM 1676 C CA . ASP A 1 202 ? -5.301 -18.688 -1.579 1 91.38 202 ASP A CA 1
ATOM 1677 C C . ASP A 1 202 ? -4.906 -17.859 -0.358 1 91.38 202 ASP A C 1
ATOM 1679 O O . ASP A 1 202 ? -5.289 -16.688 -0.244 1 91.38 202 ASP A O 1
ATOM 1683 N N . ARG A 1 203 ? -4.176 -18.391 0.457 1 93.81 203 ARG A N 1
ATOM 1684 C CA . ARG A 1 203 ? -3.875 -17.766 1.737 1 93.81 203 ARG A CA 1
ATOM 1685 C C . ARG A 1 203 ? -3.123 -16.453 1.536 1 93.81 203 ARG A C 1
ATOM 1687 O O . ARG A 1 203 ? -3.404 -15.461 2.211 1 93.81 203 ARG A O 1
ATOM 1694 N N . LEU A 1 204 ? -2.154 -16.453 0.647 1 95.88 204 LEU A N 1
ATOM 1695 C CA . LEU A 1 204 ? -1.392 -15.242 0.388 1 95.88 204 LEU A CA 1
ATOM 1696 C C . LEU A 1 204 ? -2.303 -14.117 -0.102 1 95.88 204 LEU A C 1
ATOM 1698 O O . LEU A 1 204 ? -2.281 -13.016 0.442 1 95.88 204 LEU A O 1
ATOM 1702 N N . ARG A 1 205 ? -3.092 -14.477 -0.982 1 95.31 205 ARG A N 1
ATOM 1703 C CA . ARG A 1 205 ? -3.977 -13.5 -1.602 1 95.31 205 ARG A CA 1
ATOM 1704 C C . ARG A 1 205 ? -5.004 -12.977 -0.6 1 95.31 205 ARG A C 1
ATOM 1706 O O . ARG A 1 205 ? -5.238 -11.773 -0.516 1 95.31 205 ARG A O 1
ATOM 1713 N N . THR A 1 206 ? -5.652 -13.812 0.11 1 96.88 206 THR A N 1
ATOM 1714 C CA . THR A 1 206 ? -6.719 -13.422 1.02 1 96.88 206 THR A CA 1
ATOM 1715 C C . THR A 1 206 ? -6.16 -12.633 2.201 1 96.88 206 THR A C 1
ATOM 1717 O O . THR A 1 206 ? -6.75 -11.641 2.631 1 96.88 206 THR A O 1
ATOM 1720 N N . LEU A 1 207 ? -5.027 -13.102 2.682 1 97.56 207 LEU A N 1
ATOM 1721 C CA . LEU A 1 207 ? -4.398 -12.359 3.766 1 97.56 207 LEU A CA 1
ATOM 1722 C C . LEU A 1 207 ? -3.959 -10.977 3.291 1 97.56 207 LEU A C 1
ATOM 1724 O O . LEU A 1 207 ? -4.141 -9.984 4.004 1 97.56 207 LEU A O 1
ATOM 1728 N N . HIS A 1 208 ? -3.346 -10.93 2.129 1 97.75 208 HIS A N 1
ATOM 1729 C CA . HIS A 1 208 ? -2.932 -9.672 1.53 1 97.75 208 HIS A CA 1
ATOM 1730 C C . HIS A 1 208 ? -4.109 -8.711 1.401 1 97.75 208 HIS A C 1
ATOM 1732 O O . HIS A 1 208 ? -4.008 -7.539 1.78 1 97.75 208 HIS A O 1
ATOM 1738 N N . SER A 1 209 ? -5.219 -9.141 0.935 1 97.62 209 SER A N 1
ATOM 1739 C CA . SER A 1 209 ? -6.43 -8.336 0.783 1 97.62 209 SER A CA 1
ATOM 1740 C C . SER A 1 209 ? -6.988 -7.914 2.139 1 97.62 209 SER A C 1
ATOM 1742 O O . SER A 1 209 ? -7.449 -6.785 2.301 1 97.62 209 SER A O 1
ATOM 1744 N N . PHE A 1 210 ? -6.969 -8.852 3.051 1 98.38 210 PHE A N 1
ATOM 1745 C CA . PHE A 1 210 ? -7.457 -8.547 4.391 1 98.38 210 PHE A CA 1
ATOM 1746 C C . PHE A 1 210 ? -6.629 -7.434 5.027 1 98.38 210 PHE A C 1
ATOM 1748 O O . PHE A 1 210 ? -7.168 -6.574 5.727 1 98.38 210 PHE A O 1
ATOM 1755 N N . ILE A 1 211 ? -5.363 -7.477 4.785 1 98 211 ILE A N 1
ATOM 1756 C CA . ILE A 1 211 ? -4.48 -6.457 5.344 1 98 211 ILE A CA 1
ATOM 1757 C C . ILE A 1 211 ? -4.867 -5.086 4.793 1 98 211 ILE A C 1
ATOM 1759 O O . ILE A 1 211 ? -4.898 -4.102 5.531 1 98 211 ILE A O 1
ATOM 1763 N N . TYR A 1 212 ? -5.156 -5 3.496 1 98.12 212 TYR A N 1
ATOM 1764 C CA . TYR A 1 212 ? -5.668 -3.75 2.947 1 98.12 212 TYR A CA 1
ATOM 1765 C C . TYR A 1 212 ? -6.961 -3.342 3.641 1 98.12 212 TYR A C 1
ATOM 1767 O O . TYR A 1 212 ? -7.137 -2.176 4.004 1 98.12 212 TYR A O 1
ATOM 1775 N N . LEU A 1 213 ? -7.832 -4.266 3.852 1 98.56 213 LEU A N 1
ATOM 1776 C CA . LEU A 1 213 ? -9.117 -4.012 4.488 1 98.56 213 LEU A CA 1
ATOM 1777 C C . LEU A 1 213 ? -8.93 -3.441 5.891 1 98.56 213 LEU A C 1
ATOM 1779 O O . LEU A 1 213 ? -9.555 -2.434 6.242 1 98.56 213 LEU A O 1
ATOM 1783 N N . ILE A 1 214 ? -8.094 -4.094 6.648 1 98.44 214 ILE A N 1
ATOM 1784 C CA . ILE A 1 214 ? -7.938 -3.676 8.039 1 98.44 214 ILE A CA 1
ATOM 1785 C C . ILE A 1 214 ? -7.223 -2.326 8.086 1 98.44 214 ILE A C 1
ATOM 1787 O O . ILE A 1 214 ? -7.523 -1.49 8.945 1 98.44 214 ILE A O 1
ATOM 1791 N N . LYS A 1 215 ? -6.242 -2.064 7.223 1 97.44 215 LYS A N 1
ATOM 1792 C CA . LYS A 1 215 ? -5.59 -0.76 7.164 1 97.44 215 LYS A CA 1
ATOM 1793 C C . LYS A 1 215 ? -6.602 0.351 6.906 1 97.44 215 LYS A C 1
ATOM 1795 O O . LYS A 1 215 ? -6.598 1.377 7.586 1 97.44 215 LYS A O 1
ATOM 1800 N N . GLY A 1 216 ? -7.453 0.086 5.902 1 97.88 216 GLY A N 1
ATOM 1801 C CA . GLY A 1 216 ? -8.492 1.06 5.598 1 97.88 216 GLY A CA 1
ATOM 1802 C C . GLY A 1 216 ? -9.477 1.261 6.734 1 97.88 216 GLY A C 1
ATOM 1803 O O . GLY A 1 216 ? -9.836 2.395 7.051 1 97.88 216 GLY A O 1
ATOM 1804 N N . THR A 1 217 ? -9.891 0.185 7.332 1 98 217 THR A N 1
ATOM 1805 C CA . THR A 1 217 ? -10.836 0.216 8.445 1 98 217 THR A CA 1
ATOM 1806 C C . THR A 1 217 ? -10.266 1.008 9.617 1 98 217 THR A C 1
ATOM 1808 O O . THR A 1 217 ? -10.922 1.905 10.148 1 98 217 THR A O 1
ATOM 1811 N N . VAL A 1 218 ? -9.062 0.685 9.977 1 96.12 218 VAL A N 1
ATOM 1812 C CA . VAL A 1 218 ? -8.422 1.348 11.109 1 96.12 218 VAL A CA 1
ATOM 1813 C C . VAL A 1 218 ? -8.258 2.836 10.812 1 96.12 218 VAL A C 1
ATOM 1815 O O . VAL A 1 218 ? -8.531 3.682 11.664 1 96.12 218 VAL A O 1
ATOM 1818 N N . GLY A 1 219 ? -7.77 3.125 9.602 1 95.19 219 GLY A N 1
ATOM 1819 C CA . GLY A 1 219 ? -7.613 4.52 9.219 1 95.19 219 GLY A CA 1
ATOM 1820 C C . GLY A 1 219 ? -8.898 5.324 9.359 1 95.19 219 GLY A C 1
ATOM 1821 O O . GLY A 1 219 ? -8.883 6.438 9.883 1 95.19 219 GLY A O 1
ATOM 1822 N N . LEU A 1 220 ? -9.992 4.801 8.938 1 95.56 220 LEU A N 1
ATOM 1823 C CA . LEU A 1 220 ? -11.281 5.477 9.023 1 95.56 220 LEU A CA 1
ATOM 1824 C C . LEU A 1 220 ? -11.75 5.566 10.469 1 95.56 220 LEU A C 1
ATOM 1826 O O . LEU A 1 220 ? -12.289 6.598 10.891 1 95.56 220 LEU A O 1
ATOM 1830 N N . LEU A 1 221 ? -11.57 4.52 11.188 1 94.44 221 LEU A N 1
ATOM 1831 C CA . LEU A 1 221 ? -11.953 4.52 12.594 1 94.44 221 LEU A CA 1
ATOM 1832 C C . LEU A 1 221 ? -11.18 5.586 13.367 1 94.44 221 LEU A C 1
ATOM 1834 O O . LEU A 1 221 ? -11.75 6.293 14.203 1 94.44 221 LEU A O 1
ATOM 1838 N N . GLU A 1 222 ? -9.891 5.652 13.141 1 91.56 222 GLU A N 1
ATOM 1839 C CA . GLU A 1 222 ? -9.07 6.656 13.812 1 91.56 222 GLU A CA 1
ATOM 1840 C C . GLU A 1 222 ? -9.594 8.062 13.539 1 91.56 222 GLU A C 1
ATOM 1842 O O . GLU A 1 222 ? -9.602 8.914 14.438 1 91.56 222 GLU A O 1
ATOM 1847 N N . GLN A 1 223 ? -9.977 8.266 12.32 1 88.94 223 GLN A N 1
ATOM 1848 C CA . GLN A 1 223 ? -10.531 9.562 11.961 1 88.94 223 GLN A CA 1
ATOM 1849 C C . GLN A 1 223 ? -11.852 9.812 12.695 1 88.94 223 GLN A C 1
ATOM 1851 O O . GLN A 1 223 ? -12.047 10.883 13.273 1 88.94 223 GLN A O 1
ATOM 1856 N N . MET A 1 224 ? -12.742 8.891 12.695 1 89.31 224 MET A N 1
ATOM 1857 C CA . MET A 1 224 ? -14.078 9.039 13.266 1 89.31 224 MET A CA 1
ATOM 1858 C C . MET A 1 224 ? -14.023 9.141 14.781 1 89.31 224 MET A C 1
ATOM 1860 O O . MET A 1 224 ? -14.852 9.812 15.398 1 89.31 224 MET A O 1
ATOM 1864 N N . LEU A 1 225 ? -13.078 8.461 15.312 1 87.19 225 LEU A N 1
ATOM 1865 C CA . LEU A 1 225 ? -12.953 8.43 16.766 1 87.19 225 LEU A CA 1
ATOM 1866 C C . LEU A 1 225 ? -12 9.516 17.25 1 87.19 225 LEU A C 1
ATOM 1868 O O . LEU A 1 225 ? -11.719 9.609 18.453 1 87.19 225 LEU A O 1
ATOM 1872 N N . GLN A 1 226 ? -11.414 10.289 16.312 1 80.56 226 GLN A N 1
ATOM 1873 C CA . GLN A 1 226 ? -10.516 11.398 16.609 1 80.56 226 GLN A CA 1
ATOM 1874 C C . GLN A 1 226 ? -9.305 10.93 17.406 1 80.56 226 GLN A C 1
ATOM 1876 O O . GLN A 1 226 ? -8.953 11.531 18.422 1 80.56 226 GLN A O 1
ATOM 1881 N N . TRP A 1 227 ? -8.922 9.742 16.875 1 70.88 227 TRP A N 1
ATOM 1882 C CA . TRP A 1 227 ? -7.699 9.203 17.453 1 70.88 227 TRP A CA 1
ATOM 1883 C C . TRP A 1 227 ? -6.473 9.969 16.969 1 70.88 227 TRP A C 1
ATOM 1885 O O . TRP A 1 227 ? -6.188 10 15.773 1 70.88 227 TRP A O 1
ATOM 1895 N N . ASN A 1 228 ? -6.086 11.078 17.578 1 58.16 228 ASN A N 1
ATOM 1896 C CA . ASN A 1 228 ? -4.918 11.883 17.234 1 58.16 228 ASN A CA 1
ATOM 1897 C C . ASN A 1 228 ? -3.656 11.344 17.906 1 58.16 228 ASN A C 1
ATOM 1899 O O . ASN A 1 228 ? -3.686 10.961 19.078 1 58.16 228 ASN A O 1
ATOM 1903 N N . MET B 1 1 ? 19.281 31.531 -3.256 1 88.56 1 MET B N 1
ATOM 1904 C CA . MET B 1 1 ? 18.547 30.922 -2.158 1 88.56 1 MET B CA 1
ATOM 1905 C C . MET B 1 1 ? 17.047 31.094 -2.357 1 88.56 1 MET B C 1
ATOM 1907 O O . MET B 1 1 ? 16.594 32.094 -2.934 1 88.56 1 MET B O 1
ATOM 1911 N N . THR B 1 2 ? 16.281 30.031 -2.182 1 94.12 2 THR B N 1
ATOM 1912 C CA . THR B 1 2 ? 14.836 30.062 -2.32 1 94.12 2 THR B CA 1
ATOM 1913 C C . THR B 1 2 ? 14.164 30.297 -0.968 1 94.12 2 THR B C 1
ATOM 1915 O O . THR B 1 2 ? 14.523 29.656 0.027 1 94.12 2 THR B O 1
ATOM 1918 N N . ASP B 1 3 ? 13.25 31.297 -0.936 1 97.5 3 ASP B N 1
ATOM 1919 C CA . ASP B 1 3 ? 12.531 31.594 0.302 1 97.5 3 ASP B CA 1
ATOM 1920 C C . ASP B 1 3 ? 11.656 30.406 0.717 1 97.5 3 ASP B C 1
ATOM 1922 O O . ASP B 1 3 ? 10.984 29.797 -0.121 1 97.5 3 ASP B O 1
ATOM 1926 N N . ALA B 1 4 ? 11.758 30.094 2.023 1 97.94 4 ALA B N 1
ATOM 1927 C CA . ALA B 1 4 ? 10.984 28.953 2.498 1 97.94 4 ALA B CA 1
ATOM 1928 C C . ALA B 1 4 ? 10.531 29.156 3.939 1 97.94 4 ALA B C 1
ATOM 1930 O O . ALA B 1 4 ? 11.117 29.953 4.676 1 97.94 4 ALA B O 1
ATOM 1931 N N . TYR B 1 5 ? 9.414 28.578 4.281 1 97.06 5 TYR B N 1
ATOM 1932 C CA . TYR B 1 5 ? 8.992 28.406 5.668 1 97.06 5 TYR B CA 1
ATOM 1933 C C . TYR B 1 5 ? 9.523 27.094 6.238 1 97.06 5 TYR B C 1
ATOM 1935 O O . TYR B 1 5 ? 9.484 26.062 5.57 1 97.06 5 TYR B O 1
ATOM 1943 N N . LEU B 1 6 ? 10.008 27.172 7.434 1 95.88 6 LEU B N 1
ATOM 1944 C CA . LEU B 1 6 ? 10.383 25.938 8.133 1 95.88 6 LEU B CA 1
ATOM 1945 C C . LEU B 1 6 ? 9.25 25.453 9.031 1 95.88 6 LEU B C 1
ATOM 1947 O O . LEU B 1 6 ? 8.859 26.156 9.969 1 95.88 6 LEU B O 1
ATOM 1951 N N . ILE B 1 7 ? 8.734 24.359 8.719 1 94.25 7 ILE B N 1
ATOM 1952 C CA . ILE B 1 7 ? 7.719 23.703 9.531 1 94.25 7 ILE B CA 1
ATOM 1953 C C . ILE B 1 7 ? 8.383 22.703 10.492 1 94.25 7 ILE B C 1
ATOM 1955 O O . ILE B 1 7 ? 8.781 21.609 10.078 1 94.25 7 ILE B O 1
ATOM 1959 N N . ASN B 1 8 ? 8.453 23.094 11.664 1 91.62 8 ASN B N 1
ATOM 1960 C CA . ASN B 1 8 ? 9.039 22.25 12.703 1 91.62 8 ASN B CA 1
ATOM 1961 C C . ASN B 1 8 ? 7.98 21.375 13.367 1 91.62 8 ASN B C 1
ATOM 1963 O O . ASN B 1 8 ? 7.277 21.812 14.273 1 91.62 8 ASN B O 1
ATOM 1967 N N . THR B 1 9 ? 7.938 20.141 12.852 1 90.81 9 THR B N 1
ATOM 1968 C CA . THR B 1 9 ? 6.891 19.25 13.344 1 90.81 9 THR B CA 1
ATOM 1969 C C . THR B 1 9 ? 7.492 17.953 13.883 1 90.81 9 THR B C 1
ATOM 1971 O O . THR B 1 9 ? 8.617 17.594 13.531 1 90.81 9 THR B O 1
ATOM 1974 N N . ILE B 1 10 ? 6.746 17.344 14.828 1 89.38 10 ILE B N 1
ATOM 1975 C CA . ILE B 1 10 ? 7.109 16.062 15.414 1 89.38 10 ILE B CA 1
ATOM 1976 C C . ILE B 1 10 ? 6.121 14.992 14.969 1 89.38 10 ILE B C 1
ATOM 1978 O O . ILE B 1 10 ? 4.91 15.141 15.148 1 89.38 10 ILE B O 1
ATOM 1982 N N . PHE B 1 11 ? 6.742 14.062 14.32 1 89.62 11 PHE B N 1
ATOM 1983 C CA . PHE B 1 11 ? 5.91 12.883 14.078 1 89.62 11 PHE B CA 1
ATOM 1984 C C . PHE B 1 11 ? 5.691 12.102 15.359 1 89.62 11 PHE B C 1
ATOM 1986 O O . PHE B 1 11 ? 6.633 11.867 16.125 1 89.62 11 PHE B O 1
ATOM 1993 N N . ASN B 1 12 ? 4.383 11.766 15.633 1 87.25 12 ASN B N 1
ATOM 1994 C CA . ASN B 1 12 ? 4.051 11.062 16.859 1 87.25 12 ASN B CA 1
ATOM 1995 C C . ASN B 1 12 ? 2.959 10.023 16.641 1 87.25 12 ASN B C 1
ATOM 1997 O O . ASN B 1 12 ? 1.773 10.32 16.797 1 87.25 12 ASN B O 1
ATOM 2001 N N . ASP B 1 13 ? 3.334 8.812 16.375 1 85.06 13 ASP B N 1
ATOM 2002 C CA . ASP B 1 13 ? 2.451 7.664 16.219 1 85.06 13 ASP B CA 1
ATOM 2003 C C . ASP B 1 13 ? 3.125 6.383 16.703 1 85.06 13 ASP B C 1
ATOM 2005 O O . ASP B 1 13 ? 3.398 6.23 17.891 1 85.06 13 ASP B O 1
ATOM 2009 N N . ILE B 1 14 ? 3.564 5.566 15.781 1 78.94 14 ILE B N 1
ATOM 2010 C CA . ILE B 1 14 ? 4.293 4.359 16.141 1 78.94 14 ILE B CA 1
ATOM 2011 C C . ILE B 1 14 ? 5.68 4.73 16.672 1 78.94 14 ILE B C 1
ATOM 2013 O O . ILE B 1 14 ? 6.215 4.062 17.562 1 78.94 14 ILE B O 1
ATOM 2017 N N . LEU B 1 15 ? 6.195 5.746 16.109 1 86.31 15 LEU B N 1
ATOM 2018 C CA . LEU B 1 15 ? 7.449 6.355 16.531 1 86.31 15 LEU B CA 1
ATOM 2019 C C . LEU B 1 15 ? 7.258 7.84 16.828 1 86.31 15 LEU B C 1
ATOM 2021 O O . LEU B 1 15 ? 6.25 8.43 16.438 1 86.31 15 LEU B O 1
ATOM 2025 N N . LYS B 1 16 ? 8.211 8.328 17.578 1 90 16 LYS B N 1
ATOM 2026 C CA . LYS B 1 16 ? 8.195 9.758 17.859 1 90 16 LYS B CA 1
ATOM 2027 C C . LYS B 1 16 ? 9.547 10.391 17.547 1 90 16 LYS B C 1
ATOM 2029 O O . LYS B 1 16 ? 10.562 10.047 18.156 1 90 16 LYS B O 1
ATOM 2034 N N . PHE B 1 17 ? 9.562 11.305 16.562 1 91.5 17 PHE B N 1
ATOM 2035 C CA . PHE B 1 17 ? 10.797 11.992 16.203 1 91.5 17 PHE B CA 1
ATOM 2036 C C . PHE B 1 17 ? 10.5 13.266 15.438 1 91.5 17 PHE B C 1
ATOM 2038 O O . PHE B 1 17 ? 9.438 13.398 14.82 1 91.5 17 PHE B O 1
ATOM 2045 N N . PRO B 1 18 ? 11.391 14.172 15.555 1 92.81 18 PRO B N 1
ATOM 2046 C CA . PRO B 1 18 ? 11.211 15.398 14.766 1 92.81 18 PRO B CA 1
ATOM 2047 C C . PRO B 1 18 ? 11.32 15.148 13.258 1 92.81 18 PRO B C 1
ATOM 2049 O O . PRO B 1 18 ? 12.203 14.406 12.812 1 92.81 18 PRO B O 1
ATOM 2052 N N . TRP B 1 19 ? 10.477 15.703 12.5 1 94.5 19 TRP B N 1
ATOM 2053 C CA . TRP B 1 19 ? 10.516 15.602 11.047 1 94.5 19 TRP B CA 1
ATOM 2054 C C . TRP B 1 19 ? 10.227 16.953 10.398 1 94.5 19 TRP B C 1
ATOM 2056 O O . TRP B 1 19 ? 9.133 17.188 9.883 1 94.5 19 TRP B O 1
ATOM 2066 N N . PRO B 1 20 ? 11.242 17.797 10.398 1 95.69 20 PRO B N 1
ATOM 2067 C CA . PRO B 1 20 ? 11.07 19.125 9.82 1 95.69 20 PRO B CA 1
ATOM 2068 C C . PRO B 1 20 ? 10.789 19.078 8.312 1 95.69 20 PRO B C 1
ATOM 2070 O O . PRO B 1 20 ? 11.312 18.219 7.613 1 95.69 20 PRO B O 1
ATOM 2073 N N . VAL B 1 21 ? 10.039 20.031 7.859 1 97 21 VAL B N 1
ATOM 2074 C CA . VAL B 1 21 ? 9.648 20.172 6.461 1 97 21 VAL B CA 1
ATOM 2075 C C . VAL B 1 21 ? 9.805 21.625 6.023 1 97 21 VAL B C 1
ATOM 2077 O O . VAL B 1 21 ? 9.539 22.547 6.801 1 97 21 VAL B O 1
ATOM 2080 N N . LEU B 1 22 ? 10.289 21.828 4.832 1 97.56 22 LEU B N 1
ATOM 2081 C CA . LEU B 1 22 ? 10.375 23.172 4.266 1 97.56 22 LEU B CA 1
ATOM 2082 C C . LEU B 1 22 ? 9.297 23.391 3.213 1 97.56 22 LEU B C 1
ATOM 2084 O O . LEU B 1 22 ? 9.07 22.531 2.361 1 97.56 22 LEU B O 1
ATOM 2088 N N . LEU B 1 23 ? 8.625 24.5 3.301 1 98.12 23 LEU B N 1
ATOM 2089 C CA . LEU B 1 23 ? 7.652 24.922 2.295 1 98.12 23 LEU B CA 1
ATOM 2090 C C . LEU B 1 23 ? 8.164 26.109 1.506 1 98.12 23 LEU B C 1
ATOM 2092 O O . LEU B 1 23 ? 8.328 27.203 2.061 1 98.12 23 LEU B O 1
ATOM 2096 N N . GLU B 1 24 ? 8.383 25.938 0.257 1 97.94 24 GLU B N 1
ATOM 2097 C CA . GLU B 1 24 ? 8.82 27.047 -0.577 1 97.94 24 GLU B CA 1
ATOM 2098 C C . GLU B 1 24 ? 7.715 28.094 -0.733 1 97.94 24 GLU B C 1
ATOM 2100 O O . GLU B 1 24 ? 6.574 27.734 -1.049 1 97.94 24 GLU B O 1
ATOM 2105 N N . VAL B 1 25 ? 8.109 29.25 -0.677 1 96.56 25 VAL B N 1
ATOM 2106 C CA . VAL B 1 25 ? 7.121 30.328 -0.65 1 96.56 25 VAL B CA 1
ATOM 2107 C C . VAL B 1 25 ? 6.531 30.516 -2.045 1 96.56 25 VAL B C 1
ATOM 2109 O O . VAL B 1 25 ? 5.312 30.641 -2.197 1 96.56 25 VAL B O 1
ATOM 2112 N N . GLU B 1 26 ? 7.301 30.484 -3.066 1 94.81 26 GLU B N 1
ATOM 2113 C CA . GLU B 1 26 ? 6.848 30.797 -4.418 1 94.81 26 GLU B CA 1
ATOM 2114 C C . GLU B 1 26 ? 6.16 29.594 -5.066 1 94.81 26 GLU B C 1
ATOM 2116 O O . GLU B 1 26 ? 5.035 29.719 -5.559 1 94.81 26 GLU B O 1
ATOM 2121 N N . SER B 1 27 ? 6.789 28.484 -5.004 1 95.31 27 SER B N 1
ATOM 2122 C CA . SER B 1 27 ? 6.285 27.312 -5.715 1 95.31 27 SER B CA 1
ATOM 2123 C C . SER B 1 27 ? 5.27 26.547 -4.867 1 95.31 27 SER B C 1
ATOM 2125 O O . SER B 1 27 ? 4.535 25.703 -5.383 1 95.31 27 SER B O 1
ATOM 2127 N N . LEU B 1 28 ? 5.277 26.766 -3.598 1 97.25 28 LEU B N 1
ATOM 2128 C CA . LEU B 1 28 ? 4.422 26.078 -2.637 1 97.25 28 LEU B CA 1
ATOM 2129 C C . LEU B 1 28 ? 4.652 24.578 -2.686 1 97.25 28 LEU B C 1
ATOM 2131 O O . LEU B 1 28 ? 3.701 23.797 -2.596 1 97.25 28 LEU B O 1
ATOM 2135 N N . ARG B 1 29 ? 5.914 24.234 -2.904 1 97.06 29 ARG B N 1
ATOM 2136 C CA . ARG B 1 29 ? 6.359 22.844 -2.842 1 97.06 29 ARG B CA 1
ATOM 2137 C C . ARG B 1 29 ? 6.961 22.531 -1.477 1 97.06 29 ARG B C 1
ATOM 2139 O O . ARG B 1 29 ? 7.609 23.375 -0.863 1 97.06 29 ARG B O 1
ATOM 2146 N N . LEU B 1 30 ? 6.758 21.266 -1.094 1 97.88 30 LEU B N 1
ATOM 2147 C CA . LEU B 1 30 ? 7.281 20.812 0.189 1 97.88 30 LEU B CA 1
ATOM 2148 C C . LEU B 1 30 ? 8.586 20.047 0.003 1 97.88 30 LEU B C 1
ATOM 2150 O O . LEU B 1 30 ? 8.773 19.359 -1.003 1 97.88 30 LEU B O 1
ATOM 2154 N N . TRP B 1 31 ? 9.461 20.203 0.962 1 97.75 31 TRP B N 1
ATOM 2155 C CA . TRP B 1 31 ? 10.727 19.484 1.055 1 97.75 31 TRP B CA 1
ATOM 2156 C C . TRP B 1 31 ? 10.883 18.828 2.426 1 97.75 31 TRP B C 1
ATOM 2158 O O . TRP B 1 31 ? 10.812 19.516 3.453 1 97.75 31 TRP B O 1
ATOM 2168 N N . TYR B 1 32 ? 11.133 17.531 2.414 1 97.25 32 TYR B N 1
ATOM 2169 C CA . TYR B 1 32 ? 11.117 16.734 3.635 1 97.25 32 TYR B CA 1
ATOM 2170 C C . TYR B 1 32 ? 12.539 16.406 4.086 1 97.25 32 TYR B C 1
ATOM 2172 O O . TYR B 1 32 ? 13.375 16.016 3.271 1 97.25 32 TYR B O 1
ATOM 2180 N N . SER B 1 33 ? 12.797 16.5 5.34 1 96.81 33 SER B N 1
ATOM 2181 C CA . SER B 1 33 ? 14.117 16.156 5.855 1 96.81 33 SER B CA 1
ATOM 2182 C C . SER B 1 33 ? 14.43 14.688 5.652 1 96.81 33 SER B C 1
ATOM 2184 O O . SER B 1 33 ? 13.758 13.82 6.211 1 96.81 33 SER B O 1
ATOM 2186 N N . LEU B 1 34 ? 15.453 14.445 4.965 1 95.62 34 LEU B N 1
ATOM 2187 C CA . LEU B 1 34 ? 15.906 13.078 4.734 1 95.62 34 LEU B CA 1
ATOM 2188 C C . LEU B 1 34 ? 16.625 12.523 5.965 1 95.62 34 LEU B C 1
ATOM 2190 O O . LEU B 1 34 ? 16.484 11.344 6.289 1 95.62 34 LEU B O 1
ATOM 2194 N N . ASP B 1 35 ? 17.297 13.352 6.625 1 93.69 35 ASP B N 1
ATOM 2195 C CA . ASP B 1 35 ? 18.078 12.969 7.797 1 93.69 35 ASP B CA 1
ATOM 2196 C C . ASP B 1 35 ? 17.188 12.414 8.898 1 93.69 35 ASP B C 1
ATOM 2198 O O . ASP B 1 35 ? 17.547 11.461 9.586 1 93.69 35 ASP B O 1
ATOM 2202 N N . SER B 1 36 ? 16.016 12.969 9.031 1 93.94 36 SER B N 1
ATOM 2203 C CA . SER B 1 36 ? 15.07 12.492 10.031 1 93.94 36 SER B CA 1
ATOM 2204 C C . SER B 1 36 ? 14.664 11.047 9.766 1 93.94 36 SER B C 1
ATOM 2206 O O . SER B 1 36 ? 14.469 10.266 10.695 1 93.94 36 SER B O 1
ATOM 2208 N N . VAL B 1 37 ? 14.531 10.711 8.516 1 92.88 37 VAL B N 1
ATOM 2209 C CA . VAL B 1 37 ? 14.172 9.352 8.133 1 92.88 37 VAL B CA 1
ATOM 2210 C C . VAL B 1 37 ? 15.367 8.422 8.328 1 92.88 37 VAL B C 1
ATOM 2212 O O . VAL B 1 37 ? 15.234 7.34 8.898 1 92.88 37 VAL B O 1
ATOM 2215 N N . LEU B 1 38 ? 16.5 8.852 7.961 1 91.88 38 LEU B N 1
ATOM 2216 C CA . LEU B 1 38 ? 17.719 8.039 8.016 1 91.88 38 LEU B CA 1
ATOM 2217 C C . LEU B 1 38 ? 18.094 7.723 9.461 1 91.88 38 LEU B C 1
ATOM 2219 O O . LEU B 1 38 ? 18.641 6.656 9.742 1 91.88 38 LEU B O 1
ATOM 2223 N N . GLU B 1 39 ? 17.844 8.609 10.312 1 91.25 39 GLU B N 1
ATOM 2224 C CA . GLU B 1 39 ? 18.172 8.43 11.727 1 91.25 39 GLU B CA 1
ATOM 2225 C C . GLU B 1 39 ? 17.25 7.395 12.375 1 91.25 39 GLU B C 1
ATOM 2227 O O . GLU B 1 39 ? 17.609 6.781 13.383 1 91.25 39 GLU B O 1
ATOM 2232 N N . ASN B 1 40 ? 16.141 7.23 11.805 1 90.12 40 ASN B N 1
ATOM 2233 C CA . ASN B 1 40 ? 15.148 6.402 12.477 1 90.12 40 ASN B CA 1
ATOM 2234 C C . ASN B 1 40 ? 14.898 5.098 11.727 1 90.12 40 ASN B C 1
ATOM 2236 O O . ASN B 1 40 ? 14.312 4.16 12.273 1 90.12 40 ASN B O 1
ATOM 2240 N N . PHE B 1 41 ? 15.305 5.059 10.43 1 88.56 41 PHE B N 1
ATOM 2241 C CA . PHE B 1 41 ? 15.109 3.863 9.609 1 88.56 41 PHE B CA 1
ATOM 2242 C C . PHE B 1 41 ? 16.406 3.469 8.914 1 88.56 41 PHE B C 1
ATOM 2244 O O . PHE B 1 41 ? 17.188 4.332 8.5 1 88.56 41 PHE B O 1
ATOM 2251 N N . ASP B 1 42 ? 16.609 2.154 8.859 1 86.81 42 ASP B N 1
ATOM 2252 C CA . ASP B 1 42 ? 17.703 1.633 8.047 1 86.81 42 ASP B CA 1
ATOM 2253 C C . ASP B 1 42 ? 17.312 1.562 6.57 1 86.81 42 ASP B C 1
ATOM 2255 O O . ASP B 1 42 ? 16.641 0.618 6.148 1 86.81 42 ASP B O 1
ATOM 2259 N N . ILE B 1 43 ? 17.641 2.559 5.867 1 84.69 43 ILE B N 1
ATOM 2260 C CA . ILE B 1 43 ? 17.203 2.697 4.484 1 84.69 43 ILE B CA 1
ATOM 2261 C C . ILE B 1 43 ? 18.375 2.439 3.543 1 84.69 43 ILE B C 1
ATOM 2263 O O . ILE B 1 43 ? 19.531 2.664 3.906 1 84.69 43 ILE B O 1
ATOM 2267 N N . ASN B 1 44 ? 18.125 1.825 2.465 1 69.31 44 ASN B N 1
ATOM 2268 C CA . ASN B 1 44 ? 19.078 1.757 1.366 1 69.31 44 ASN B CA 1
ATOM 2269 C C . ASN B 1 44 ? 19.125 3.064 0.579 1 69.31 44 ASN B C 1
ATOM 2271 O O . ASN B 1 44 ? 18.188 3.381 -0.158 1 69.31 44 ASN B O 1
ATOM 2275 N N . ALA B 1 45 ? 19.578 4.039 1.168 1 62.22 45 ALA B N 1
ATOM 2276 C CA . ALA B 1 45 ? 19.391 5.363 0.576 1 62.22 45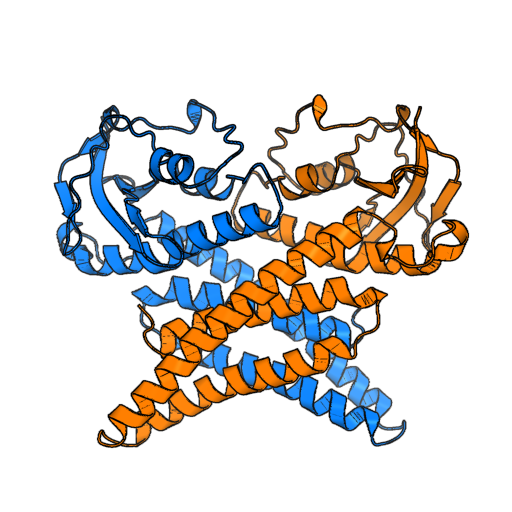 ALA B CA 1
ATOM 2277 C C . ALA B 1 45 ? 20.297 5.559 -0.635 1 62.22 45 ALA B C 1
ATOM 2279 O O . ALA B 1 45 ? 21.5 5.797 -0.487 1 62.22 45 ALA B O 1
ATOM 2280 N N . ASP B 1 46 ? 19.891 5.051 -1.672 1 70.62 46 ASP B N 1
ATOM 2281 C CA . ASP B 1 46 ? 20.547 5.469 -2.908 1 70.62 46 ASP B CA 1
ATOM 2282 C C . ASP B 1 46 ? 19.953 6.773 -3.434 1 70.62 46 ASP B C 1
ATOM 2284 O O . ASP B 1 46 ? 19.453 6.82 -4.559 1 70.62 46 ASP B O 1
ATOM 2288 N N . VAL B 1 47 ? 19.875 7.676 -2.49 1 76.75 47 VAL B N 1
ATOM 2289 C CA . VAL B 1 47 ? 19.391 8.977 -2.936 1 76.75 47 VAL B CA 1
ATOM 2290 C C . VAL B 1 47 ? 20.547 9.797 -3.512 1 76.75 47 VAL B C 1
ATOM 2292 O O . VAL B 1 47 ? 21.547 10.023 -2.834 1 76.75 47 VAL B O 1
ATOM 2295 N N . SER B 1 48 ? 20.406 10.07 -4.691 1 81.06 48 SER B N 1
ATOM 2296 C CA . SER B 1 48 ? 21.438 10.844 -5.359 1 81.06 48 SER B CA 1
ATOM 2297 C C . SER B 1 48 ? 21.484 12.281 -4.84 1 81.06 48 SER B C 1
ATOM 2299 O O . SER B 1 48 ? 20.484 12.805 -4.363 1 81.06 48 SER B O 1
ATOM 2301 N N . GLU B 1 49 ? 22.641 12.883 -4.969 1 81.75 49 GLU B N 1
ATOM 2302 C CA . GLU B 1 49 ? 22.828 14.266 -4.547 1 81.75 49 GLU B CA 1
ATOM 2303 C C . GLU B 1 49 ? 21.906 15.211 -5.309 1 81.75 49 GLU B C 1
ATOM 2305 O O . GLU B 1 49 ? 21.469 16.234 -4.77 1 81.75 49 GLU B O 1
ATOM 2310 N N . SER B 1 50 ? 21.578 14.758 -6.484 1 84.75 50 SER B N 1
ATOM 2311 C CA . SER B 1 50 ? 20.75 15.617 -7.32 1 84.75 50 SER B CA 1
ATOM 2312 C C . SER B 1 50 ? 19.312 15.641 -6.816 1 84.75 50 SER B C 1
ATOM 2314 O O . SER B 1 50 ? 18.531 16.547 -7.16 1 84.75 50 SER B O 1
ATOM 2316 N N . GLN B 1 51 ? 19.016 14.773 -6.016 1 87.5 51 GLN B N 1
ATOM 2317 C CA . GLN B 1 51 ? 17.656 14.672 -5.508 1 87.5 51 GLN B CA 1
ATOM 2318 C C . GLN B 1 51 ? 17.531 15.359 -4.148 1 87.5 51 GLN B C 1
ATOM 2320 O O . GLN B 1 51 ? 16.422 15.508 -3.629 1 87.5 51 GLN B O 1
ATOM 2325 N N . CYS B 1 52 ? 18.656 15.805 -3.684 1 92.81 52 CYS B N 1
ATOM 2326 C CA . CYS B 1 52 ? 18.688 16.391 -2.35 1 92.81 52 CYS B CA 1
ATOM 2327 C C . CYS B 1 52 ? 19 17.891 -2.418 1 92.81 52 CYS B C 1
ATOM 2329 O O . CYS B 1 52 ? 19.766 18.328 -3.275 1 92.81 52 CYS B O 1
ATOM 2331 N N . ARG B 1 53 ? 18.391 18.609 -1.539 1 95.62 53 ARG B N 1
ATOM 2332 C CA . ARG B 1 53 ? 18.703 20.016 -1.328 1 95.62 53 ARG B CA 1
ATOM 2333 C C . ARG B 1 53 ? 19.125 20.266 0.114 1 95.62 53 ARG B C 1
ATOM 2335 O O . ARG B 1 53 ? 18.375 19.984 1.048 1 95.62 53 ARG B O 1
ATOM 2342 N N . PRO B 1 54 ? 20.297 20.766 0.198 1 96.38 54 PRO B N 1
ATOM 2343 C CA . PRO B 1 54 ? 20.703 21.078 1.567 1 96.38 54 PRO B CA 1
ATOM 2344 C C . PRO B 1 54 ? 19.922 22.234 2.174 1 96.38 54 PRO B C 1
ATOM 2346 O O . PRO B 1 54 ? 19.438 23.109 1.446 1 96.38 54 PRO B O 1
ATOM 2349 N N . TYR B 1 55 ? 19.875 22.234 3.441 1 96.06 55 TYR B N 1
ATOM 2350 C CA . TYR B 1 55 ? 19.172 23.281 4.172 1 96.06 55 TYR B CA 1
ATOM 2351 C C . TYR B 1 55 ? 19.672 24.672 3.771 1 96.06 55 TYR B C 1
ATOM 2353 O O . TYR B 1 55 ? 18.891 25.625 3.674 1 96.06 55 TYR B O 1
ATOM 2361 N N . THR B 1 56 ? 20.922 24.766 3.506 1 95 56 THR B N 1
ATOM 2362 C CA . THR B 1 56 ? 21.594 26.031 3.213 1 95 56 THR B CA 1
ATOM 2363 C C . THR B 1 56 ? 21.125 26.594 1.878 1 95 56 THR B C 1
ATOM 2365 O O . THR B 1 56 ? 21.359 27.766 1.573 1 95 56 THR B O 1
ATOM 2368 N N . SER B 1 57 ? 20.5 25.797 1.122 1 95.69 57 SER B N 1
ATOM 2369 C CA . SER B 1 57 ? 20 26.266 -0.167 1 95.69 57 SER B CA 1
ATOM 2370 C C . SER B 1 57 ? 18.688 27.031 -0.008 1 95.69 57 SER B C 1
ATOM 2372 O O . SER B 1 57 ? 18.188 27.609 -0.969 1 95.69 57 SER B O 1
ATOM 2374 N N . PHE B 1 58 ? 18.172 27.078 1.194 1 96.69 58 PHE B N 1
ATOM 2375 C CA . PHE B 1 58 ? 16.922 27.781 1.481 1 96.69 58 PHE B CA 1
ATOM 2376 C C . PHE B 1 58 ? 17.156 29 2.348 1 96.69 58 PHE B C 1
ATOM 2378 O O . PHE B 1 58 ? 18.047 29 3.201 1 96.69 58 PHE B O 1
ATOM 2385 N N . ASN B 1 59 ? 16.453 30.016 2.059 1 97.25 59 ASN B N 1
ATOM 2386 C CA . ASN B 1 59 ? 16.344 31.188 2.934 1 97.25 59 ASN B CA 1
ATOM 2387 C C . ASN B 1 59 ? 15.086 31.125 3.791 1 97.25 59 ASN B C 1
ATOM 2389 O O . ASN B 1 59 ? 14 31.484 3.334 1 97.25 59 ASN B O 1
ATOM 2393 N N . VAL B 1 60 ? 15.242 30.719 4.953 1 95.69 60 VAL B N 1
ATOM 2394 C CA . VAL B 1 60 ? 14.094 30.5 5.824 1 95.69 60 VAL B CA 1
ATOM 2395 C C . VAL B 1 60 ? 13.594 31.859 6.348 1 95.69 60 VAL B C 1
ATOM 2397 O O . VAL B 1 60 ? 14.289 32.531 7.109 1 95.69 60 VAL B O 1
ATOM 2400 N N . ILE B 1 61 ? 12.414 32.188 6.023 1 95.69 61 ILE B N 1
ATOM 2401 C CA . ILE B 1 61 ? 11.898 33.5 6.352 1 95.69 61 ILE B CA 1
ATOM 2402 C C . ILE B 1 61 ? 11.07 33.438 7.633 1 95.69 61 ILE B C 1
ATOM 2404 O O . ILE B 1 61 ? 10.844 34.469 8.289 1 95.69 61 ILE B O 1
ATOM 2408 N N . ALA B 1 62 ? 10.508 32.25 7.984 1 93.81 62 ALA B N 1
ATOM 2409 C CA . ALA B 1 62 ? 9.766 32.031 9.227 1 93.81 62 ALA B CA 1
ATOM 2410 C C . ALA B 1 62 ? 9.742 30.562 9.617 1 93.81 62 ALA B C 1
ATOM 2412 O O . ALA B 1 62 ? 9.875 29.688 8.766 1 93.81 62 ALA B O 1
ATOM 2413 N N . MET B 1 63 ? 9.609 30.391 10.844 1 92.31 63 MET B N 1
ATOM 2414 C CA . MET B 1 63 ? 9.492 29.047 11.391 1 92.31 63 MET B CA 1
ATOM 2415 C C . MET B 1 63 ? 8.117 28.844 12.023 1 92.31 63 MET B C 1
ATOM 2417 O O . MET B 1 63 ? 7.633 29.703 12.758 1 92.31 63 MET B O 1
ATOM 2421 N N . LEU B 1 64 ? 7.523 27.75 11.578 1 91.56 64 LEU B N 1
ATOM 2422 C CA . LEU B 1 64 ? 6.25 27.359 12.18 1 91.56 64 LEU B CA 1
ATOM 2423 C C . LEU B 1 64 ? 6.43 26.188 13.133 1 91.56 64 LEU B C 1
ATOM 2425 O O . LEU B 1 64 ? 6.914 25.125 12.734 1 91.56 64 LEU B O 1
ATOM 2429 N N . ASP B 1 65 ? 6.043 26.406 14.375 1 86.06 65 ASP B N 1
ATOM 2430 C CA . ASP B 1 65 ? 6.262 25.375 15.391 1 86.06 65 ASP B CA 1
ATOM 2431 C C . ASP B 1 65 ? 4.938 24.797 15.883 1 86.06 65 ASP B C 1
ATOM 2433 O O . ASP B 1 65 ? 3.895 25.453 15.789 1 86.06 65 ASP B O 1
ATOM 2437 N N . ASP B 1 66 ? 5.145 23.516 16.234 1 75.88 66 ASP B N 1
ATOM 2438 C CA . ASP B 1 66 ? 4.039 22.938 16.984 1 75.88 66 ASP B CA 1
ATOM 2439 C C . ASP B 1 66 ? 3.947 23.531 18.391 1 75.88 66 ASP B C 1
ATOM 2441 O O . ASP B 1 66 ? 4.746 24.406 18.75 1 75.88 66 ASP B O 1
ATOM 2445 N N . ASP B 1 67 ? 2.873 23.203 19.094 1 69.56 67 ASP B N 1
ATOM 2446 C CA . ASP B 1 67 ? 2.643 23.734 20.438 1 69.56 67 ASP B CA 1
ATOM 2447 C C . ASP B 1 67 ? 3.836 23.453 21.344 1 69.56 67 ASP B C 1
ATOM 2449 O O . ASP B 1 67 ? 4.133 24.234 22.25 1 69.56 67 ASP B O 1
ATOM 2453 N N . ASN B 1 68 ? 4.527 22.344 21.031 1 69.19 68 ASN B N 1
ATOM 2454 C CA . ASN B 1 68 ? 5.727 21.984 21.797 1 69.19 68 ASN B CA 1
ATOM 2455 C C . ASN B 1 68 ? 6.945 21.844 20.875 1 69.19 68 ASN B C 1
ATOM 2457 O O . ASN B 1 68 ? 7.344 20.734 20.531 1 69.19 68 ASN B O 1
ATOM 2461 N N . PRO B 1 69 ? 7.477 23.047 20.656 1 71.06 69 PRO B N 1
ATOM 2462 C CA . PRO B 1 69 ? 8.57 23 19.672 1 71.06 69 PRO B CA 1
ATOM 2463 C C . PRO B 1 69 ? 9.828 22.344 20.234 1 71.06 69 PRO B C 1
ATOM 2465 O O . PRO B 1 69 ? 10.125 22.469 21.422 1 71.06 69 PRO B O 1
ATOM 2468 N N . ILE B 1 70 ? 10.32 21.453 19.516 1 74.75 70 ILE B N 1
ATOM 2469 C CA . ILE B 1 70 ? 11.625 20.875 19.812 1 74.75 70 ILE B CA 1
ATOM 2470 C C . ILE B 1 70 ? 12.719 21.656 19.094 1 74.75 70 ILE B C 1
ATOM 2472 O O . ILE B 1 70 ? 12.547 22.062 17.938 1 74.75 70 ILE B O 1
ATOM 2476 N N . ASP B 1 71 ? 13.656 22.047 19.969 1 76.5 71 ASP B N 1
ATOM 2477 C CA . ASP B 1 71 ? 14.805 22.703 19.344 1 76.5 71 ASP B CA 1
ATOM 2478 C C . ASP B 1 71 ? 15.578 21.75 18.453 1 76.5 71 ASP B C 1
ATOM 2480 O O . ASP B 1 71 ? 16.172 20.781 18.922 1 76.5 71 ASP B O 1
ATOM 2484 N N . LEU B 1 72 ? 15.273 21.828 17.219 1 77.75 72 LEU B N 1
ATOM 2485 C CA . LEU B 1 72 ? 15.93 20.922 16.281 1 77.75 72 LEU B CA 1
ATOM 2486 C C . LEU B 1 72 ? 16.953 21.688 15.438 1 77.75 72 LEU B C 1
ATOM 2488 O O . LEU B 1 72 ? 16.656 22.766 14.906 1 77.75 72 LEU B O 1
ATOM 2492 N N . ASN B 1 73 ? 18.172 21.188 15.492 1 86.44 73 ASN B N 1
ATOM 2493 C CA . ASN B 1 73 ? 19.203 21.688 14.586 1 86.44 73 ASN B CA 1
ATOM 2494 C C . ASN B 1 73 ? 19.109 21.016 13.219 1 86.44 73 ASN B C 1
ATOM 2496 O O . ASN B 1 73 ? 19.438 19.844 13.07 1 86.44 73 ASN B O 1
ATOM 2500 N N . VAL B 1 74 ? 18.625 21.828 12.227 1 91.75 74 VAL B N 1
ATOM 2501 C CA . VAL B 1 74 ? 18.406 21.266 10.898 1 91.75 74 VAL B CA 1
ATOM 2502 C C . VAL B 1 74 ? 19.484 21.766 9.938 1 91.75 74 VAL B C 1
ATOM 2504 O O . VAL B 1 74 ? 19.375 21.594 8.727 1 91.75 74 VAL B O 1
ATOM 2507 N N . ASP B 1 75 ? 20.547 22.359 10.43 1 92.44 75 ASP B N 1
ATOM 2508 C CA . ASP B 1 75 ? 21.547 23.031 9.609 1 92.44 75 ASP B CA 1
ATOM 2509 C C . ASP B 1 75 ? 22.234 22.031 8.68 1 92.44 75 ASP B C 1
ATOM 2511 O O . ASP B 1 75 ? 22.609 22.375 7.555 1 92.44 75 ASP B O 1
ATOM 2515 N N . ASP B 1 76 ? 22.344 20.812 9.125 1 93.5 76 ASP B N 1
ATOM 2516 C CA . ASP B 1 76 ? 23.078 19.828 8.336 1 93.5 76 ASP B CA 1
ATOM 2517 C C . ASP B 1 76 ? 22.125 18.875 7.629 1 93.5 76 ASP B C 1
ATOM 2519 O O . ASP B 1 76 ? 22.547 17.859 7.078 1 93.5 76 ASP B O 1
ATOM 2523 N N . HIS B 1 77 ? 20.906 19.25 7.633 1 95.44 77 HIS B N 1
ATOM 2524 C CA . HIS B 1 77 ? 19.938 18.344 7.031 1 95.44 77 HIS B CA 1
ATOM 2525 C C . HIS B 1 77 ? 19.891 18.516 5.516 1 95.44 77 HIS B C 1
ATOM 2527 O O . HIS B 1 77 ? 20.078 19.609 5 1 95.44 77 HIS B O 1
ATOM 2533 N N . SER B 1 78 ? 19.656 17.406 4.887 1 95.81 78 SER B N 1
ATOM 2534 C CA . SER B 1 78 ? 19.281 17.391 3.475 1 95.81 78 SER B CA 1
ATOM 2535 C C . SER B 1 78 ? 17.781 17.141 3.299 1 95.81 78 SER B C 1
ATOM 2537 O O . SER B 1 78 ? 17.188 16.391 4.062 1 95.81 78 SER B O 1
ATOM 2539 N N . PHE B 1 79 ? 17.266 17.781 2.271 1 97.25 79 PHE B N 1
ATOM 2540 C CA . PHE B 1 79 ? 15.82 17.719 2.057 1 97.25 79 PHE B CA 1
ATOM 2541 C C . PHE B 1 79 ? 15.508 17.141 0.679 1 97.25 79 PHE B C 1
ATOM 2543 O O . PHE B 1 79 ? 16.219 17.406 -0.288 1 97.25 79 PHE B O 1
ATOM 2550 N N . VAL B 1 80 ? 14.445 16.391 0.632 1 96.25 80 VAL B N 1
ATOM 2551 C CA . VAL B 1 80 ? 14.047 15.75 -0.619 1 96.25 80 VAL B CA 1
ATOM 2552 C C . VAL B 1 80 ? 12.578 16.031 -0.897 1 96.25 80 VAL B C 1
ATOM 2554 O O . VAL B 1 80 ? 11.82 16.391 0.012 1 96.25 80 VAL B O 1
ATOM 2557 N N . ASP B 1 81 ? 12.211 15.914 -2.166 1 94.81 81 ASP B N 1
ATOM 2558 C CA . ASP B 1 81 ? 10.805 16.094 -2.518 1 94.81 81 ASP B CA 1
ATOM 2559 C C . ASP B 1 81 ? 9.992 14.852 -2.203 1 94.81 81 ASP B C 1
ATOM 2561 O O . ASP B 1 81 ? 10.539 13.844 -1.751 1 94.81 81 ASP B O 1
ATOM 2565 N N . LEU B 1 82 ? 8.711 14.93 -2.412 1 93.94 82 LEU B N 1
ATOM 2566 C CA . LEU B 1 82 ? 7.785 13.867 -2.037 1 93.94 82 LEU B CA 1
ATOM 2567 C C . LEU B 1 82 ? 8.055 12.602 -2.85 1 93.94 82 LEU B C 1
ATOM 2569 O O . LEU B 1 82 ? 7.996 11.492 -2.314 1 93.94 82 LEU B O 1
ATOM 2573 N N . GLN B 1 83 ? 8.297 12.75 -4.102 1 88.56 83 GLN B N 1
ATOM 2574 C CA . GLN B 1 83 ? 8.547 11.602 -4.957 1 88.56 83 GLN B CA 1
ATOM 2575 C C . GLN B 1 83 ? 9.75 10.805 -4.477 1 88.56 83 GLN B C 1
ATOM 2577 O O . GLN B 1 83 ? 9.703 9.57 -4.398 1 88.56 83 GLN B O 1
ATOM 2582 N N . THR B 1 84 ? 10.773 11.5 -4.199 1 90.94 84 THR B N 1
ATOM 2583 C CA . THR B 1 84 ? 11.977 10.852 -3.682 1 90.94 84 THR B CA 1
ATOM 2584 C C . THR B 1 84 ? 11.695 10.203 -2.33 1 90.94 84 THR B C 1
ATOM 2586 O O . THR B 1 84 ? 12.141 9.078 -2.074 1 90.94 84 THR B O 1
ATOM 2589 N N . LEU B 1 85 ? 11.031 10.867 -1.499 1 93.06 85 LEU B N 1
ATOM 2590 C CA . LEU B 1 85 ? 10.688 10.359 -0.179 1 93.06 85 LEU B CA 1
ATOM 2591 C C . LEU B 1 85 ? 9.938 9.031 -0.292 1 93.06 85 LEU B C 1
ATOM 2593 O O . LEU B 1 85 ? 10.266 8.07 0.411 1 93.06 85 LEU B O 1
ATOM 2597 N N . ARG B 1 86 ? 9 8.922 -1.169 1 89.5 86 ARG B N 1
ATOM 2598 C CA . ARG B 1 86 ? 8.156 7.75 -1.333 1 89.5 86 ARG B CA 1
ATOM 2599 C C . ARG B 1 86 ? 8.922 6.613 -2.006 1 89.5 86 ARG B C 1
ATOM 2601 O O . ARG B 1 86 ? 8.477 5.465 -1.988 1 89.5 86 ARG B O 1
ATOM 2608 N N . SER B 1 87 ? 10.047 6.945 -2.568 1 86.88 87 SER B N 1
ATOM 2609 C CA . SER B 1 87 ? 10.836 5.941 -3.271 1 86.88 87 SER B CA 1
ATOM 2610 C C . SER B 1 87 ? 11.852 5.289 -2.344 1 86.88 87 SER B C 1
ATOM 2612 O O . SER B 1 87 ? 12.578 4.379 -2.752 1 86.88 87 SER B O 1
ATOM 2614 N N . LEU B 1 88 ? 11.883 5.762 -1.157 1 89.06 88 LEU B N 1
ATOM 2615 C CA . LEU B 1 88 ? 12.805 5.176 -0.191 1 89.06 88 LEU B CA 1
ATOM 2616 C C . LEU B 1 88 ? 12.383 3.756 0.172 1 89.06 88 LEU B C 1
ATOM 2618 O O . LEU B 1 88 ? 11.195 3.451 0.223 1 89.06 88 LEU B O 1
ATOM 2622 N N . HIS B 1 89 ? 13.375 2.93 0.416 1 87.38 89 HIS B N 1
ATOM 2623 C CA . HIS B 1 89 ? 13.109 1.558 0.834 1 87.38 89 HIS B CA 1
ATOM 2624 C C . HIS B 1 89 ? 13.992 1.16 2.014 1 87.38 89 HIS B C 1
ATOM 2626 O O . HIS B 1 89 ? 15.164 1.553 2.08 1 87.38 89 HIS B O 1
ATOM 2632 N N . ALA B 1 90 ? 13.352 0.383 2.881 1 86.69 90 ALA B N 1
ATOM 2633 C CA . ALA B 1 90 ? 14.141 -0.167 3.982 1 86.69 90 ALA B CA 1
ATOM 2634 C C . ALA B 1 90 ? 15.062 -1.284 3.496 1 86.69 90 ALA B C 1
ATOM 2636 O O . ALA B 1 90 ? 14.711 -2.029 2.578 1 86.69 90 ALA B O 1
ATOM 2637 N N . LYS B 1 91 ? 16.234 -1.474 3.992 1 77.06 91 LYS B N 1
ATOM 2638 C CA . LYS B 1 91 ? 17.25 -2.424 3.553 1 77.06 91 LYS B CA 1
ATOM 2639 C C . LYS B 1 91 ? 16.906 -3.846 3.975 1 77.06 91 LYS B C 1
ATOM 2641 O O . LYS B 1 91 ? 17.141 -4.801 3.23 1 77.06 91 LYS B O 1
ATOM 2646 N N . GLN B 1 92 ? 16.328 -4.078 5.012 1 72.12 92 GLN B N 1
ATOM 2647 C CA . GLN B 1 92 ? 16.375 -5.367 5.688 1 72.12 92 GLN B CA 1
ATOM 2648 C C . GLN B 1 92 ? 15.273 -6.293 5.195 1 72.12 92 GLN B C 1
ATOM 2650 O O . GLN B 1 92 ? 15.531 -7.438 4.82 1 72.12 92 GLN B O 1
ATOM 2655 N N . CYS B 1 93 ? 14.055 -5.828 5.418 1 77.88 93 CYS B N 1
ATOM 2656 C CA . CYS B 1 93 ? 13 -6.781 5.102 1 77.88 93 CYS B CA 1
ATOM 2657 C C . CYS B 1 93 ? 11.719 -6.059 4.691 1 77.88 93 CYS B C 1
ATOM 2659 O O . CYS B 1 93 ? 11.594 -4.852 4.898 1 77.88 93 CYS B O 1
ATOM 2661 N N . THR B 1 94 ? 10.883 -6.766 4.191 1 81.5 94 THR B N 1
ATOM 2662 C CA . THR B 1 94 ? 9.602 -6.293 3.668 1 81.5 94 THR B CA 1
ATOM 2663 C C . THR B 1 94 ? 8.766 -5.664 4.777 1 81.5 94 THR B C 1
ATOM 2665 O O . THR B 1 94 ? 8.047 -4.688 4.543 1 81.5 94 THR B O 1
ATOM 2668 N N . VAL B 1 95 ? 8.898 -6.168 5.93 1 86.88 95 VAL B N 1
ATOM 2669 C CA . VAL B 1 95 ? 8.117 -5.66 7.055 1 86.88 95 VAL B CA 1
ATOM 2670 C C . VAL B 1 95 ? 8.57 -4.246 7.402 1 86.88 95 VAL B C 1
ATOM 2672 O O . VAL B 1 95 ? 7.75 -3.355 7.621 1 86.88 95 VAL B O 1
ATOM 2675 N N . MET B 1 96 ? 9.844 -4.086 7.359 1 87.12 96 MET B N 1
ATOM 2676 C CA . MET B 1 96 ? 10.398 -2.77 7.668 1 87.12 96 MET B CA 1
ATOM 2677 C C . MET B 1 96 ? 10.062 -1.766 6.57 1 87.12 96 MET B C 1
ATOM 2679 O O . MET B 1 96 ? 9.844 -0.586 6.852 1 87.12 96 MET B O 1
ATOM 2683 N N . ASP B 1 97 ? 10.039 -2.25 5.406 1 88.88 97 ASP B N 1
ATOM 2684 C CA . ASP B 1 97 ? 9.664 -1.403 4.277 1 88.88 97 ASP B CA 1
ATOM 2685 C C . ASP B 1 97 ? 8.203 -0.969 4.375 1 88.88 97 ASP B C 1
ATOM 2687 O O . ASP B 1 97 ? 7.883 0.197 4.137 1 88.88 97 ASP B O 1
ATOM 2691 N N . ASP B 1 98 ? 7.41 -1.87 4.754 1 89.56 98 ASP B N 1
ATOM 2692 C CA . ASP B 1 98 ? 6 -1.546 4.961 1 89.56 98 ASP B CA 1
ATOM 2693 C C . ASP B 1 98 ? 5.832 -0.519 6.078 1 89.56 98 ASP B C 1
ATOM 2695 O O . ASP B 1 98 ? 5.02 0.403 5.965 1 89.56 98 ASP B O 1
ATOM 2699 N N . ASN B 1 99 ? 6.531 -0.693 7.086 1 91.5 99 ASN B N 1
ATOM 2700 C CA . ASN B 1 99 ? 6.48 0.249 8.195 1 91.5 99 ASN B CA 1
ATOM 2701 C C . ASN B 1 99 ? 6.91 1.648 7.77 1 91.5 99 ASN B C 1
ATOM 2703 O O . ASN B 1 99 ? 6.266 2.637 8.125 1 91.5 99 ASN B O 1
ATOM 2707 N N . LEU B 1 100 ? 7.969 1.661 7.047 1 92.56 100 LEU B N 1
ATOM 2708 C CA . LEU B 1 100 ? 8.477 2.936 6.551 1 92.56 100 LEU B CA 1
ATOM 2709 C C . LEU B 1 100 ? 7.418 3.652 5.715 1 92.56 100 LEU B C 1
ATOM 2711 O O . LEU B 1 100 ? 7.109 4.82 5.965 1 92.56 100 LEU B O 1
ATOM 2715 N N . HIS B 1 101 ? 6.836 2.979 4.848 1 92.44 101 HIS B N 1
ATOM 2716 C CA . HIS B 1 101 ? 5.859 3.596 3.955 1 92.44 101 HIS B CA 1
ATOM 2717 C C . HIS B 1 101 ? 4.582 3.963 4.703 1 92.44 101 HIS B C 1
ATOM 2719 O O . HIS B 1 101 ? 3.934 4.961 4.383 1 92.44 101 HIS B O 1
ATOM 2725 N N . THR B 1 102 ? 4.266 3.189 5.645 1 93.19 102 THR B N 1
ATOM 2726 C CA . THR B 1 102 ? 3.137 3.533 6.5 1 93.19 102 THR B CA 1
ATOM 2727 C C . THR B 1 102 ? 3.383 4.859 7.219 1 93.19 102 THR B C 1
ATOM 2729 O O . THR B 1 102 ? 2.506 5.723 7.25 1 93.19 102 THR B O 1
ATOM 2732 N N . ILE B 1 103 ? 4.543 4.992 7.723 1 94.44 103 ILE B N 1
ATOM 2733 C CA . ILE B 1 103 ? 4.898 6.195 8.469 1 94.44 103 ILE B CA 1
ATOM 2734 C C . ILE B 1 103 ? 4.938 7.395 7.52 1 94.44 103 ILE B C 1
ATOM 2736 O O . ILE B 1 103 ? 4.426 8.469 7.852 1 94.44 103 ILE B O 1
ATOM 2740 N N . ILE B 1 104 ? 5.492 7.207 6.367 1 94.75 104 ILE B N 1
ATOM 2741 C CA . ILE B 1 104 ? 5.555 8.273 5.375 1 94.75 104 ILE B CA 1
ATOM 2742 C C . ILE B 1 104 ? 4.141 8.711 4.996 1 94.75 104 ILE B C 1
ATOM 2744 O O . ILE B 1 104 ? 3.832 9.906 4.988 1 94.75 104 ILE B O 1
ATOM 2748 N N . ASP B 1 105 ? 3.311 7.773 4.781 1 93.31 105 ASP B N 1
ATOM 2749 C CA . ASP B 1 105 ? 1.935 8.086 4.406 1 93.31 105 ASP B CA 1
ATOM 2750 C C . ASP B 1 105 ? 1.21 8.82 5.535 1 93.31 105 ASP B C 1
ATOM 2752 O O . ASP B 1 105 ? 0.534 9.82 5.301 1 93.31 105 ASP B O 1
ATOM 2756 N N . GLN B 1 106 ? 1.337 8.297 6.648 1 92.62 106 GLN B N 1
ATOM 2757 C CA . GLN B 1 106 ? 0.686 8.938 7.789 1 92.62 106 GLN B CA 1
ATOM 2758 C C . GLN B 1 106 ? 1.149 10.383 7.953 1 92.62 106 GLN B C 1
ATOM 2760 O O . GLN B 1 106 ? 0.35 11.258 8.273 1 92.62 106 GLN B O 1
ATOM 2765 N N . PHE B 1 107 ? 2.408 10.578 7.711 1 94.88 107 PHE B N 1
ATOM 2766 C CA . PHE B 1 107 ? 2.965 11.922 7.855 1 94.88 107 PHE B CA 1
ATOM 2767 C C . PHE B 1 107 ? 2.438 12.844 6.762 1 94.88 107 PHE B C 1
ATOM 2769 O O . PHE B 1 107 ? 2 13.961 7.047 1 94.88 107 PHE B O 1
ATOM 2776 N N . VAL B 1 108 ? 2.408 12.336 5.582 1 95.12 108 VAL B N 1
ATOM 2777 C CA . VAL B 1 108 ? 2.117 13.156 4.41 1 95.12 108 VAL B CA 1
ATOM 2778 C C . VAL B 1 108 ? 0.611 13.391 4.305 1 95.12 108 VAL B C 1
ATOM 2780 O O . VAL B 1 108 ? 0.171 14.477 3.924 1 95.12 108 VAL B O 1
ATOM 2783 N N . VAL B 1 109 ? -0.184 12.367 4.668 1 94.44 109 VAL B N 1
ATOM 2784 C CA . VAL B 1 109 ? -1.603 12.492 4.348 1 94.44 109 VAL B CA 1
ATOM 2785 C C . VAL B 1 109 ? -2.385 12.867 5.605 1 94.44 109 VAL B C 1
ATOM 2787 O O . VAL B 1 109 ? -3.549 13.266 5.523 1 94.44 109 VAL B O 1
ATOM 2790 N N . ASN B 1 110 ? -1.779 12.742 6.707 1 92.25 110 ASN B N 1
ATOM 2791 C CA . ASN B 1 110 ? -2.516 12.992 7.941 1 92.25 110 ASN B CA 1
ATOM 2792 C C . ASN B 1 110 ? -1.853 14.086 8.781 1 92.25 110 ASN B C 1
ATOM 2794 O O . ASN B 1 110 ? -2.377 15.195 8.883 1 92.25 110 ASN B O 1
ATOM 2798 N N . HIS B 1 111 ? -0.665 13.914 9.133 1 91.94 111 HIS B N 1
ATOM 2799 C CA . HIS B 1 111 ? -0.001 14.781 10.094 1 91.94 111 HIS B CA 1
ATOM 2800 C C . HIS B 1 111 ? 0.256 16.172 9.508 1 91.94 111 HIS B C 1
ATOM 2802 O O . HIS B 1 111 ? -0.143 17.172 10.086 1 91.94 111 HIS B O 1
ATOM 2808 N N . LEU B 1 112 ? 0.836 16.141 8.406 1 94.25 112 LEU B N 1
ATOM 2809 C CA . LEU B 1 112 ? 1.295 17.406 7.836 1 94.25 112 LEU B CA 1
ATOM 2810 C C . LEU B 1 112 ? 0.115 18.266 7.387 1 94.25 112 LEU B C 1
ATOM 2812 O O . LEU B 1 112 ? 0.065 19.469 7.676 1 94.25 112 LEU B O 1
ATOM 2816 N N . PRO B 1 113 ? -0.846 17.703 6.707 1 93.94 113 PRO B N 1
ATOM 2817 C CA . PRO B 1 113 ? -2.006 18.516 6.344 1 93.94 113 PRO B CA 1
ATOM 2818 C C . PRO B 1 113 ? -2.723 19.109 7.559 1 93.94 113 PRO B C 1
ATOM 2820 O O . PRO B 1 113 ? -3.16 20.266 7.531 1 93.94 113 PRO B O 1
ATOM 2823 N N . TRP B 1 114 ? -2.85 18.328 8.547 1 91.12 114 TRP B N 1
ATOM 2824 C CA . TRP B 1 114 ? -3.459 18.812 9.773 1 91.12 114 TRP B CA 1
ATOM 2825 C C . TRP B 1 114 ? -2.662 19.984 10.359 1 91.12 114 TRP B C 1
ATOM 2827 O O . TRP B 1 114 ? -3.234 21 10.734 1 91.12 114 TRP B O 1
ATOM 2837 N N . PHE B 1 115 ? -1.43 19.859 10.398 1 91.5 115 PHE B N 1
ATOM 2838 C CA . PHE B 1 115 ? -0.559 20.906 10.914 1 91.5 115 PHE B CA 1
ATOM 2839 C C . PHE B 1 115 ? -0.688 22.188 10.078 1 91.5 115 PHE B C 1
ATOM 2841 O O . PHE B 1 115 ? -0.867 23.266 10.617 1 91.5 115 PHE B O 1
ATOM 2848 N N . VAL B 1 116 ? -0.581 22.031 8.805 1 93.88 116 VAL B N 1
ATOM 2849 C CA . VAL B 1 116 ? -0.641 23.172 7.891 1 93.88 116 VAL B CA 1
ATOM 2850 C C . VAL B 1 116 ? -1.989 23.875 8.023 1 93.88 116 VAL B C 1
ATOM 2852 O O . VAL B 1 116 ? -2.064 25.094 7.957 1 93.88 116 VAL B O 1
ATOM 2855 N N . SER B 1 117 ? -2.98 23.078 8.234 1 93.81 117 SER B N 1
ATOM 2856 C CA . SER B 1 117 ? -4.32 23.656 8.352 1 93.81 117 SER B CA 1
ATOM 2857 C C . SER B 1 117 ? -4.414 24.609 9.523 1 93.81 117 SER B C 1
ATOM 2859 O O . SER B 1 117 ? -5.176 25.578 9.477 1 93.81 117 SER B O 1
ATOM 2861 N N . LYS B 1 118 ? -3.635 24.453 10.516 1 92.25 118 LYS B N 1
ATOM 2862 C CA . LYS B 1 118 ? -3.625 25.312 11.703 1 92.25 118 LYS B CA 1
ATOM 2863 C C . LYS B 1 118 ? -2.85 26.594 11.445 1 92.25 118 LYS B C 1
ATOM 2865 O O . LYS B 1 118 ? -2.969 27.562 12.195 1 92.25 118 LYS B O 1
ATOM 2870 N N . HIS B 1 119 ? -2.145 26.656 10.375 1 93.94 119 HIS B N 1
ATOM 2871 C CA . HIS B 1 119 ? -1.244 27.781 10.141 1 93.94 119 HIS B CA 1
ATOM 2872 C C . HIS B 1 119 ? -1.521 28.438 8.797 1 93.94 119 HIS B C 1
ATOM 2874 O O . HIS B 1 119 ? -0.637 29.078 8.227 1 93.94 119 HIS B O 1
ATOM 2880 N N . LEU B 1 120 ? -2.604 28.281 8.227 1 94.31 120 LEU B N 1
ATOM 2881 C CA . LEU B 1 120 ? -2.941 28.781 6.906 1 94.31 120 LEU B CA 1
ATOM 2882 C C . LEU B 1 120 ? -2.725 30.297 6.832 1 94.31 120 LEU B C 1
ATOM 2884 O O . LEU B 1 120 ? -2.123 30.797 5.879 1 94.31 120 LEU B O 1
ATOM 2888 N N . ASN B 1 121 ? -3.162 30.969 7.836 1 93.62 121 ASN B N 1
ATOM 2889 C CA . ASN B 1 121 ? -3.025 32.438 7.859 1 93.62 121 ASN B CA 1
ATOM 2890 C C . ASN B 1 121 ? -1.561 32.844 7.891 1 93.62 121 ASN B C 1
ATOM 2892 O O . ASN B 1 121 ? -1.157 33.75 7.16 1 93.62 121 ASN B O 1
ATOM 2896 N N . ASN B 1 122 ? -0.821 32.156 8.648 1 92.56 122 ASN B N 1
ATOM 2897 C CA . ASN B 1 122 ? 0.604 32.469 8.742 1 92.56 122 ASN B CA 1
ATOM 2898 C C . ASN B 1 122 ? 1.317 32.219 7.414 1 92.56 122 ASN B C 1
ATOM 2900 O O . ASN B 1 122 ? 2.291 32.906 7.102 1 92.56 122 ASN B O 1
ATOM 2904 N N . LEU B 1 123 ? 0.78 31.297 6.688 1 95 123 LEU B N 1
ATOM 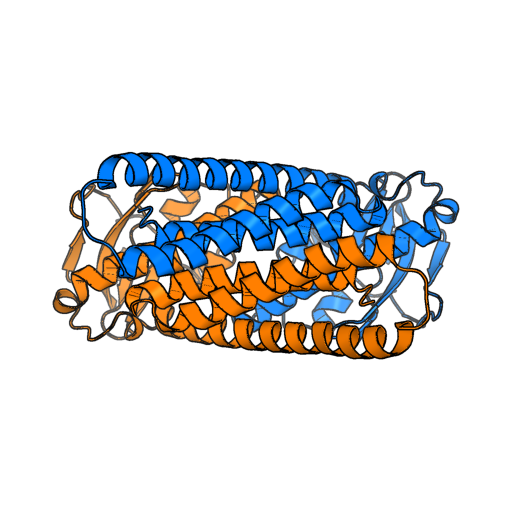2905 C CA . LEU B 1 123 ? 1.406 30.906 5.434 1 95 123 LEU B CA 1
ATOM 2906 C C . LEU B 1 123 ? 0.79 31.641 4.254 1 95 123 LEU B C 1
ATOM 2908 O O . LEU B 1 123 ? 1.192 31.438 3.107 1 95 123 LEU B O 1
ATOM 2912 N N . LYS B 1 124 ? -0.242 32.438 4.57 1 94.19 124 LYS B N 1
ATOM 2913 C CA . LYS B 1 124 ? -0.962 33.219 3.553 1 94.19 124 LYS B CA 1
ATOM 2914 C C . LYS B 1 124 ? -1.605 32.281 2.525 1 94.19 124 LYS B C 1
ATOM 2916 O O . LYS B 1 124 ? -1.485 32.5 1.318 1 94.19 124 LYS B O 1
ATOM 2921 N N . LEU B 1 125 ? -2.066 31.25 3.062 1 95.44 125 LEU B N 1
ATOM 2922 C CA . LEU B 1 125 ? -2.777 30.281 2.229 1 95.44 125 LEU B CA 1
ATOM 2923 C C . LEU B 1 125 ? -4.273 30.312 2.516 1 95.44 125 LEU B C 1
ATOM 2925 O O . LEU B 1 125 ? -4.695 30.719 3.6 1 95.44 125 LEU B O 1
ATOM 2929 N N . ILE B 1 126 ? -5.078 29.875 1.497 1 94.81 126 ILE B N 1
ATOM 2930 C CA . ILE B 1 126 ? -6.527 29.812 1.647 1 94.81 126 ILE B CA 1
ATOM 2931 C C . ILE B 1 126 ? -6.941 28.422 2.104 1 94.81 126 ILE B C 1
ATOM 2933 O O . ILE B 1 126 ? -7.785 28.281 2.992 1 94.81 126 ILE B O 1
ATOM 2937 N N . THR B 1 127 ? -6.41 27.453 1.541 1 95.56 127 THR B N 1
ATOM 2938 C CA . THR B 1 127 ? -6.688 26.062 1.882 1 95.56 127 THR B CA 1
ATOM 2939 C C . THR B 1 127 ? -5.398 25.25 1.93 1 95.56 127 THR B C 1
ATOM 2941 O O . THR B 1 127 ? -4.359 25.703 1.444 1 95.56 127 THR B O 1
ATOM 2944 N N . VAL B 1 128 ? -5.527 24.109 2.518 1 95.88 128 VAL B N 1
ATOM 2945 C CA . VAL B 1 128 ? -4.375 23.219 2.576 1 95.88 128 VAL B CA 1
ATOM 2946 C C . VAL B 1 128 ? -3.977 22.797 1.164 1 95.88 128 VAL B C 1
ATOM 2948 O O . VAL B 1 128 ? -2.809 22.484 0.907 1 95.88 128 VAL B O 1
ATOM 2951 N N . PHE B 1 129 ? -4.883 22.859 0.239 1 95.94 129 PHE B N 1
ATOM 2952 C CA . PHE B 1 129 ? -4.633 22.344 -1.104 1 95.94 129 PHE B CA 1
ATOM 2953 C C . PHE B 1 129 ? -4.016 23.422 -1.988 1 95.94 129 PHE B C 1
ATOM 2955 O O . PHE B 1 129 ? -3.785 23.203 -3.178 1 95.94 129 PHE B O 1
ATOM 2962 N N . ASP B 1 130 ? -3.758 24.562 -1.427 1 96.19 130 ASP B N 1
ATOM 2963 C CA . ASP B 1 130 ? -2.883 25.516 -2.107 1 96.19 130 ASP B CA 1
ATOM 2964 C C . ASP B 1 130 ? -1.454 24.984 -2.188 1 96.19 130 ASP B C 1
ATOM 2966 O O . ASP B 1 130 ? -0.69 25.375 -3.074 1 96.19 130 ASP B O 1
ATOM 2970 N N . VAL B 1 131 ? -1.14 24.156 -1.17 1 97 131 VAL B N 1
ATOM 2971 C CA . VAL B 1 131 ? 0.143 23.469 -1.211 1 97 131 VAL B CA 1
ATOM 2972 C C . VAL B 1 131 ? 0.135 22.422 -2.33 1 97 131 VAL B C 1
ATOM 2974 O O . VAL B 1 131 ? -0.701 21.516 -2.338 1 97 131 VAL B O 1
ATOM 2977 N N . ASN B 1 132 ? 1.076 22.5 -3.168 1 96.25 132 ASN B N 1
ATOM 2978 C CA . ASN B 1 132 ? 1.072 21.703 -4.391 1 96.25 132 ASN B CA 1
ATOM 2979 C C . ASN B 1 132 ? 1.134 20.203 -4.094 1 96.25 132 ASN B C 1
ATOM 2981 O O . ASN B 1 132 ? 0.432 19.422 -4.723 1 96.25 132 ASN B O 1
ATOM 2985 N N . ASP B 1 133 ? 1.921 19.828 -3.166 1 95.12 133 ASP B N 1
ATOM 2986 C CA . ASP B 1 133 ? 2.068 18.422 -2.82 1 95.12 133 ASP B CA 1
ATOM 2987 C C . ASP B 1 133 ? 0.735 17.828 -2.377 1 95.12 133 ASP B C 1
ATOM 2989 O O . ASP B 1 133 ? 0.395 16.703 -2.762 1 95.12 133 ASP B O 1
ATOM 2993 N N . PHE B 1 134 ? 0.008 18.547 -1.619 1 96.56 134 PHE B N 1
ATOM 2994 C CA . PHE B 1 134 ? -1.275 18.047 -1.14 1 96.56 134 PHE B CA 1
ATOM 2995 C C . PHE B 1 134 ? -2.283 17.953 -2.279 1 96.56 134 PHE B C 1
ATOM 2997 O O . PHE B 1 134 ? -3.035 16.984 -2.377 1 96.56 134 PHE B O 1
ATOM 3004 N N . ALA B 1 135 ? -2.271 18.969 -3.09 1 96.06 135 ALA B N 1
ATOM 3005 C CA . ALA B 1 135 ? -3.172 18.984 -4.242 1 96.06 135 ALA B CA 1
ATOM 3006 C C . ALA B 1 135 ? -2.879 17.812 -5.176 1 96.06 135 ALA B C 1
ATOM 3008 O O . ALA B 1 135 ? -3.797 17.125 -5.625 1 96.06 135 ALA B O 1
ATOM 3009 N N . GLU B 1 136 ? -1.63 17.609 -5.438 1 94.56 136 GLU B N 1
ATOM 3010 C CA . GLU B 1 136 ? -1.222 16.516 -6.312 1 94.56 136 GLU B CA 1
ATOM 3011 C C . GLU B 1 136 ? -1.546 15.164 -5.688 1 94.56 136 GLU B C 1
ATOM 3013 O O . GLU B 1 136 ? -1.988 14.242 -6.379 1 94.56 136 GLU B O 1
ATOM 3018 N N . CYS B 1 137 ? -1.31 15.023 -4.449 1 95.19 137 CYS B N 1
ATOM 3019 C CA . CYS B 1 137 ? -1.651 13.797 -3.736 1 95.19 137 CYS B CA 1
ATOM 3020 C C . CYS B 1 137 ? -3.145 13.516 -3.83 1 95.19 137 CYS B C 1
ATOM 3022 O O . CYS B 1 137 ? -3.549 12.375 -4.09 1 95.19 137 CYS B O 1
ATOM 3024 N N . LEU B 1 138 ? -3.92 14.547 -3.635 1 96.19 138 LEU B N 1
ATOM 3025 C CA . LEU B 1 138 ? -5.367 14.383 -3.709 1 96.19 138 LEU B CA 1
ATOM 3026 C C . LEU B 1 138 ? -5.789 13.922 -5.098 1 96.19 138 LEU B C 1
ATOM 3028 O O . LEU B 1 138 ? -6.594 13 -5.234 1 96.19 138 LEU B O 1
ATOM 3032 N N . GLN B 1 139 ? -5.25 14.531 -6.055 1 95.5 139 GLN B N 1
ATOM 3033 C CA . GLN B 1 139 ? -5.57 14.172 -7.434 1 95.5 139 GLN B CA 1
ATOM 3034 C C . GLN B 1 139 ? -5.207 12.711 -7.715 1 95.5 139 GLN B C 1
ATOM 3036 O O . GLN B 1 139 ? -5.988 11.977 -8.32 1 95.5 139 GLN B O 1
ATOM 3041 N N . SER B 1 140 ? -4.062 12.352 -7.254 1 95.19 140 SER B N 1
ATOM 3042 C CA . SER B 1 140 ? -3.621 10.969 -7.438 1 95.19 140 SER B CA 1
ATOM 3043 C C . SER B 1 140 ? -4.547 9.992 -6.719 1 95.19 140 SER B C 1
ATOM 3045 O O . SER B 1 140 ? -4.941 8.977 -7.289 1 95.19 140 SER B O 1
ATOM 3047 N N . LEU B 1 141 ? -4.875 10.281 -5.547 1 96.56 141 LEU B N 1
ATOM 3048 C CA . LEU B 1 141 ? -5.754 9.422 -4.762 1 96.56 141 LEU B CA 1
ATOM 3049 C C . LEU B 1 141 ? -7.125 9.297 -5.418 1 96.56 141 LEU B C 1
ATOM 3051 O O . LEU B 1 141 ? -7.715 8.219 -5.438 1 96.56 141 LEU B O 1
ATOM 3055 N N . GLU B 1 142 ? -7.582 10.367 -5.953 1 96.19 142 GLU B N 1
ATOM 3056 C CA . GLU B 1 142 ? -8.883 10.344 -6.621 1 96.19 142 GLU B CA 1
ATOM 3057 C C . GLU B 1 142 ? -8.859 9.445 -7.852 1 96.19 142 GLU B C 1
ATOM 3059 O O . GLU B 1 142 ? -9.812 8.703 -8.102 1 96.19 142 GLU B O 1
ATOM 3064 N N . MET B 1 143 ? -7.801 9.523 -8.547 1 95.06 143 MET B N 1
ATOM 3065 C CA . MET B 1 143 ? -7.668 8.672 -9.719 1 95.06 143 MET B CA 1
ATOM 3066 C C . MET B 1 143 ? -7.602 7.199 -9.32 1 95.06 143 MET B C 1
ATOM 3068 O O . MET B 1 143 ? -8.258 6.355 -9.93 1 95.06 143 MET B O 1
ATOM 3072 N N . ILE B 1 144 ? -6.824 6.93 -8.328 1 94.88 144 ILE B N 1
ATOM 3073 C CA . ILE B 1 144 ? -6.703 5.566 -7.824 1 94.88 144 ILE B CA 1
ATOM 3074 C C . ILE B 1 144 ? -8.062 5.074 -7.328 1 94.88 144 ILE B C 1
ATOM 3076 O O . ILE B 1 144 ? -8.469 3.951 -7.625 1 94.88 144 ILE B O 1
ATOM 3080 N N . ASN B 1 145 ? -8.711 5.898 -6.617 1 96.75 145 ASN B N 1
ATOM 3081 C CA . ASN B 1 145 ? -10.039 5.57 -6.109 1 96.75 145 ASN B CA 1
ATOM 3082 C C . ASN B 1 145 ? -11.016 5.262 -7.242 1 96.75 145 ASN B C 1
ATOM 3084 O O . ASN B 1 145 ? -11.805 4.32 -7.148 1 96.75 145 ASN B O 1
ATOM 3088 N N . LYS B 1 146 ? -10.992 6.02 -8.227 1 95.25 146 LYS B N 1
ATOM 3089 C CA . LYS B 1 146 ? -11.867 5.801 -9.383 1 95.25 146 LYS B CA 1
ATOM 3090 C C . LYS B 1 146 ? -11.633 4.418 -9.984 1 95.25 146 LYS B C 1
ATOM 3092 O O . LYS B 1 146 ? -12.586 3.711 -10.312 1 95.25 146 LYS B O 1
ATOM 3097 N N . TYR B 1 147 ? -10.453 4.059 -10.148 1 93.94 147 TYR B N 1
ATOM 3098 C CA . TYR B 1 147 ? -10.117 2.742 -10.68 1 93.94 147 TYR B CA 1
ATOM 3099 C C . TYR B 1 147 ? -10.719 1.64 -9.82 1 93.94 147 TYR B C 1
ATOM 3101 O O . TYR B 1 147 ? -11.344 0.71 -10.336 1 93.94 147 TYR B O 1
ATOM 3109 N N . TRP B 1 148 ? -10.523 1.716 -8.586 1 96 148 TRP B N 1
ATOM 3110 C CA . TRP B 1 148 ? -10.961 0.64 -7.699 1 96 148 TRP B CA 1
ATOM 3111 C C . TRP B 1 148 ? -12.477 0.611 -7.578 1 96 148 TRP B C 1
ATOM 3113 O O . TRP B 1 148 ? -13.078 -0.458 -7.43 1 96 148 TRP B O 1
ATOM 3123 N N . LEU B 1 149 ? -13.094 1.778 -7.633 1 96.69 149 LEU B N 1
ATOM 3124 C CA . LEU B 1 149 ? -14.547 1.815 -7.684 1 96.69 149 LEU B CA 1
ATOM 3125 C C . LEU B 1 149 ? -15.07 1.123 -8.938 1 96.69 149 LEU B C 1
ATOM 3127 O O . LEU B 1 149 ? -16.062 0.391 -8.891 1 96.69 149 LEU B O 1
ATOM 3131 N N . PHE B 1 150 ? -14.414 1.358 -10 1 94.69 150 PHE B N 1
ATOM 3132 C CA . PHE B 1 150 ? -14.781 0.702 -11.25 1 94.69 150 PHE B CA 1
ATOM 3133 C C . PHE B 1 150 ? -14.594 -0.807 -11.148 1 94.69 150 PHE B C 1
ATOM 3135 O O . PHE B 1 150 ? -15.469 -1.578 -11.547 1 94.69 150 PHE B O 1
ATOM 3142 N N . ARG B 1 151 ? -13.477 -1.212 -10.672 1 93 151 ARG B N 1
ATOM 3143 C CA . ARG B 1 151 ? -13.219 -2.635 -10.484 1 93 151 ARG B CA 1
ATOM 3144 C C . ARG B 1 151 ? -14.25 -3.266 -9.562 1 93 151 ARG B C 1
ATOM 3146 O O . ARG B 1 151 ? -14.727 -4.375 -9.812 1 93 151 ARG B O 1
ATOM 3153 N N . TYR B 1 152 ? -14.602 -2.568 -8.492 1 95.69 152 TYR B N 1
ATOM 3154 C CA . TYR B 1 152 ? -15.648 -3.023 -7.582 1 95.69 152 TYR B CA 1
ATOM 3155 C C . TYR B 1 152 ? -16.953 -3.258 -8.328 1 95.69 152 TYR B C 1
ATOM 3157 O O . TYR B 1 152 ? -17.609 -4.289 -8.141 1 95.69 152 TYR B O 1
ATOM 3165 N N . LYS B 1 153 ? -17.266 -2.342 -9.148 1 93.38 153 LYS B N 1
ATOM 3166 C CA . LYS B 1 153 ? -18.516 -2.445 -9.914 1 93.38 153 LYS B CA 1
ATOM 3167 C C . LYS B 1 153 ? -18.484 -3.652 -10.852 1 93.38 153 LYS B C 1
ATOM 3169 O O . LYS B 1 153 ? -19.469 -4.383 -10.953 1 93.38 153 LYS B O 1
ATOM 3174 N N . ILE B 1 154 ? -17.422 -3.91 -11.461 1 89.94 154 ILE B N 1
ATOM 3175 C CA . ILE B 1 154 ? -17.281 -5.023 -12.391 1 89.94 154 ILE B CA 1
ATOM 3176 C C . ILE B 1 154 ? -17.422 -6.348 -11.641 1 89.94 154 ILE B C 1
ATOM 3178 O O . ILE B 1 154 ? -18.141 -7.246 -12.078 1 89.94 154 ILE B O 1
ATOM 3182 N N . VAL B 1 155 ? -16.766 -6.43 -10.492 1 89.31 155 VAL B N 1
ATOM 3183 C CA . VAL B 1 155 ? -16.75 -7.668 -9.711 1 89.31 155 VAL B CA 1
ATOM 3184 C C . VAL B 1 155 ? -18.156 -7.945 -9.164 1 89.31 155 VAL B C 1
ATOM 3186 O O . VAL B 1 155 ? -18.594 -9.094 -9.125 1 89.31 155 VAL B O 1
ATOM 3189 N N . THR B 1 156 ? -18.859 -6.973 -8.766 1 88.56 156 THR B N 1
ATOM 3190 C CA . THR B 1 156 ? -20.172 -7.152 -8.133 1 88.56 156 THR B CA 1
ATOM 3191 C C . THR B 1 156 ? -21.25 -7.359 -9.188 1 88.56 156 THR B C 1
ATOM 3193 O O . THR B 1 156 ? -22.266 -8.008 -8.93 1 88.56 156 THR B O 1
ATOM 3196 N N . ILE B 1 157 ? -21.109 -6.809 -10.367 1 84.62 157 ILE B N 1
ATOM 3197 C CA . ILE B 1 157 ? -22.047 -7.055 -11.461 1 84.62 157 ILE B CA 1
ATOM 3198 C C . ILE B 1 157 ? -21.984 -8.523 -11.883 1 84.62 157 ILE B C 1
ATOM 3200 O O . ILE B 1 157 ? -23.016 -9.156 -12.117 1 84.62 157 ILE B O 1
ATOM 3204 N N . LYS B 1 158 ? -20.875 -9.094 -11.945 1 72.06 158 LYS B N 1
ATOM 3205 C CA . LYS B 1 158 ? -20.719 -10.492 -12.305 1 72.06 158 LYS B CA 1
ATOM 3206 C C . LYS B 1 158 ? -21.438 -11.406 -11.312 1 72.06 158 LYS B C 1
ATOM 3208 O O . LYS B 1 158 ? -22.016 -12.422 -11.711 1 72.06 158 LYS B O 1
ATOM 3213 N N . GLN B 1 159 ? -21.375 -11.039 -10.062 1 72.19 159 GLN B N 1
ATOM 3214 C CA . GLN B 1 159 ? -22.094 -11.797 -9.039 1 72.19 159 GLN B CA 1
ATOM 3215 C C . GLN B 1 159 ? -23.594 -11.812 -9.305 1 72.19 159 GLN B C 1
ATOM 3217 O O . GLN B 1 159 ? -24.234 -12.852 -9.188 1 72.19 159 GLN B O 1
ATOM 3222 N N . GLN B 1 160 ? -24.062 -10.664 -9.539 1 71.12 160 GLN B N 1
ATOM 3223 C CA . GLN B 1 160 ? -25.5 -10.539 -9.781 1 71.12 160 GLN B CA 1
ATOM 3224 C C . GLN B 1 160 ? -25.922 -11.391 -10.977 1 71.12 160 GLN B C 1
ATOM 3226 O O . GLN B 1 160 ? -26.969 -12.047 -10.93 1 71.12 160 GLN B O 1
ATOM 3231 N N . VAL B 1 161 ? -25.078 -11.438 -11.938 1 66.69 161 VAL B N 1
ATOM 3232 C CA . VAL B 1 161 ? -25.359 -12.219 -13.141 1 66.69 161 VAL B CA 1
ATOM 3233 C C . VAL B 1 161 ? -25.328 -13.703 -12.805 1 66.69 161 VAL B C 1
ATOM 3235 O O . VAL B 1 161 ? -26.188 -14.469 -13.258 1 66.69 161 VAL B O 1
ATOM 3238 N N . ASN B 1 162 ? -24.406 -14.055 -11.945 1 64.69 162 ASN B N 1
ATOM 3239 C CA . ASN B 1 162 ? -24.297 -15.461 -11.555 1 64.69 162 ASN B CA 1
ATOM 3240 C C . ASN B 1 162 ? -25.438 -15.891 -10.648 1 64.69 162 ASN B C 1
ATOM 3242 O O . ASN B 1 162 ? -25.891 -17.031 -10.719 1 64.69 162 ASN B O 1
ATOM 3246 N N . GLU B 1 163 ? -25.734 -15.008 -9.695 1 64.94 163 GLU B N 1
ATOM 3247 C CA . GLU B 1 163 ? -26.859 -15.297 -8.812 1 64.94 163 GLU B CA 1
ATOM 3248 C C . GLU B 1 163 ? -28.156 -15.523 -9.609 1 64.94 163 GLU B C 1
ATOM 3250 O O . GLU B 1 163 ? -28.953 -16.391 -9.273 1 64.94 163 GLU B O 1
ATOM 3255 N N . ILE B 1 164 ? -28.234 -14.734 -10.516 1 58.59 164 ILE B N 1
ATOM 3256 C CA . ILE B 1 164 ? -29.406 -14.875 -11.367 1 58.59 164 ILE B CA 1
ATOM 3257 C C . ILE B 1 164 ? -29.359 -16.219 -12.102 1 58.59 164 ILE B C 1
ATOM 3259 O O . ILE B 1 164 ? -30.375 -16.891 -12.25 1 58.59 164 ILE B O 1
ATOM 3263 N N . LYS B 1 165 ? -28.156 -16.672 -12.406 1 58.06 165 LYS B N 1
ATOM 3264 C CA . LYS B 1 165 ? -28 -17.938 -13.117 1 58.06 165 LYS B CA 1
ATOM 3265 C C . LYS B 1 165 ? -28.156 -19.125 -12.164 1 58.06 165 LYS B C 1
ATOM 3267 O O . LYS B 1 165 ? -28.625 -20.188 -12.562 1 58.06 165 LYS B O 1
ATOM 3272 N N . GLN B 1 166 ? -27.609 -19.078 -10.984 1 57.84 166 GLN B N 1
ATOM 3273 C CA . GLN B 1 166 ? -27.625 -20.188 -10.039 1 57.84 166 GLN B CA 1
ATOM 3274 C C . GLN B 1 166 ? -28.953 -20.234 -9.281 1 57.84 166 GLN B C 1
ATOM 3276 O O . GLN B 1 166 ? -29.141 -21.094 -8.406 1 57.84 166 GLN B O 1
ATOM 3281 N N . GLU B 1 167 ? -29.781 -19.453 -9.312 1 52.56 167 GLU B N 1
ATOM 3282 C CA . GLU B 1 167 ? -31.031 -19.703 -8.617 1 52.56 167 GLU B CA 1
ATOM 3283 C C . GLU B 1 167 ? -31.375 -21.203 -8.625 1 52.56 167 GLU B C 1
ATOM 3285 O O . GLU B 1 167 ? -32.281 -21.641 -7.906 1 52.56 167 GLU B O 1
ATOM 3290 N N . ASP B 1 168 ? -30.938 -21.969 -9.461 1 43.72 168 ASP B N 1
ATOM 3291 C CA . ASP B 1 168 ? -31.422 -23.344 -9.367 1 43.72 168 ASP B CA 1
ATOM 3292 C C . ASP B 1 168 ? -30.625 -24.141 -8.352 1 43.72 168 ASP B C 1
ATOM 3294 O O . ASP B 1 168 ? -30.922 -25.312 -8.102 1 43.72 168 ASP B O 1
ATOM 3298 N N . LYS B 1 169 ? -29.359 -23.938 -8.086 1 47.78 169 LYS B N 1
ATOM 3299 C CA . LYS B 1 169 ? -28.641 -24.938 -7.309 1 47.78 169 LYS B CA 1
ATOM 3300 C C . LYS B 1 169 ? -28.859 -24.734 -5.812 1 47.78 169 LYS B C 1
ATOM 3302 O O . LYS B 1 169 ? -29.203 -23.641 -5.371 1 47.78 169 LYS B O 1
ATOM 3307 N N . GLU B 1 170 ? -28.516 -25.75 -4.727 1 50.88 170 GLU B N 1
ATOM 3308 C CA . GLU B 1 170 ? -28.828 -26.078 -3.34 1 50.88 170 GLU B CA 1
ATOM 3309 C C . GLU B 1 170 ? -28.312 -25.016 -2.385 1 50.88 170 GLU B C 1
ATOM 3311 O O . GLU B 1 170 ? -27.312 -24.344 -2.666 1 50.88 170 GLU B O 1
ATOM 3316 N N . GLU B 1 171 ? -29.078 -24.531 -1.056 1 47.38 171 GLU B N 1
ATOM 3317 C CA . GLU B 1 171 ? -29.484 -23.469 -0.15 1 47.38 171 GLU B CA 1
ATOM 3318 C C . GLU B 1 171 ? -28.312 -23.016 0.728 1 47.38 171 GLU B C 1
ATOM 3320 O O . GLU B 1 171 ? -28.156 -21.828 0.998 1 47.38 171 GLU B O 1
ATOM 3325 N N . LYS B 1 172 ? -27.719 -23.844 1.634 1 45.06 172 LYS B N 1
ATOM 3326 C CA . LYS B 1 172 ? -27.109 -23.453 2.896 1 45.06 172 LYS B CA 1
ATOM 3327 C C . LYS B 1 172 ? -25.766 -22.781 2.662 1 45.06 172 LYS B C 1
ATOM 3329 O O . LYS B 1 172 ? -25.469 -21.75 3.275 1 45.06 172 LYS B O 1
ATOM 3334 N N . GLU B 1 173 ? -24.766 -23.469 2.121 1 51.06 173 GLU B N 1
ATOM 3335 C CA . GLU B 1 173 ? -23.406 -22.938 1.931 1 51.06 173 GLU B CA 1
ATOM 3336 C C . GLU B 1 173 ? -23.453 -21.594 1.21 1 51.06 173 GLU B C 1
ATOM 3338 O O . GLU B 1 173 ? -22.641 -20.719 1.489 1 51.06 173 GLU B O 1
ATOM 3343 N N . SER B 1 174 ? -24.484 -21.453 0.439 1 56.56 174 SER B N 1
ATOM 3344 C CA . SER B 1 174 ? -24.703 -20.234 -0.352 1 56.56 174 SER B CA 1
ATOM 3345 C C . SER B 1 174 ? -25.062 -19.062 0.537 1 56.56 174 SER B C 1
ATOM 3347 O O . SER B 1 174 ? -24.625 -17.938 0.288 1 56.56 174 SER B O 1
ATOM 3349 N N . PHE B 1 175 ? -25.719 -19.453 1.688 1 51.44 175 PHE B N 1
ATOM 3350 C CA . PHE B 1 175 ? -26.203 -18.375 2.551 1 51.44 175 PHE B CA 1
ATOM 3351 C C . PHE B 1 175 ? -25.047 -17.688 3.271 1 51.44 175 PHE B C 1
ATOM 3353 O O . PHE B 1 175 ? -24.984 -16.469 3.326 1 51.44 175 PHE B O 1
ATOM 3360 N N . ASN B 1 176 ? -24.125 -18.453 3.896 1 60.75 176 ASN B N 1
ATOM 3361 C CA . ASN B 1 176 ? -23 -17.891 4.641 1 60.75 176 ASN B CA 1
ATOM 3362 C C . ASN B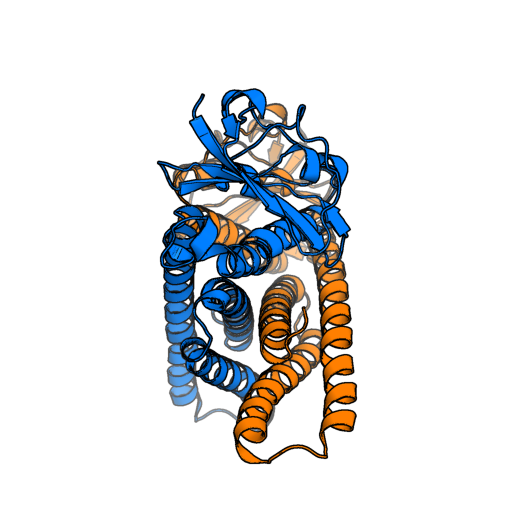 1 176 ? -22.109 -17.031 3.748 1 60.75 176 ASN B C 1
ATOM 3364 O O . ASN B 1 176 ? -21.672 -15.945 4.148 1 60.75 176 ASN B O 1
ATOM 3368 N N . ASN B 1 177 ? -21.953 -17.484 2.594 1 74.19 177 ASN B N 1
ATOM 3369 C CA . ASN B 1 177 ? -21.125 -16.734 1.659 1 74.19 177 ASN B CA 1
ATOM 3370 C C . ASN B 1 177 ? -21.797 -15.422 1.26 1 74.19 177 ASN B C 1
ATOM 3372 O O . ASN B 1 177 ? -21.125 -14.391 1.13 1 74.19 177 ASN B O 1
ATOM 3376 N N . ASN B 1 178 ? -23.078 -15.508 1.361 1 81.44 178 ASN B N 1
ATOM 3377 C CA . ASN B 1 178 ? -23.797 -14.297 0.999 1 81.44 178 ASN B CA 1
ATOM 3378 C C . ASN B 1 178 ? -23.703 -13.234 2.09 1 81.44 178 ASN B C 1
ATOM 3380 O O . ASN B 1 178 ? -23.547 -12.047 1.794 1 81.44 178 ASN B O 1
ATOM 3384 N N . THR B 1 179 ? -23.766 -13.766 3.318 1 88.12 179 THR B N 1
ATOM 3385 C CA . THR B 1 179 ? -23.641 -12.836 4.438 1 88.12 179 THR B CA 1
ATOM 3386 C C . THR B 1 179 ? -22.281 -12.172 4.449 1 88.12 179 THR B C 1
ATOM 3388 O O . THR B 1 179 ? -22.172 -10.961 4.688 1 88.12 179 THR B O 1
ATOM 3391 N N . ILE B 1 180 ? -21.297 -12.93 4.164 1 92.06 180 ILE B N 1
ATOM 3392 C CA . ILE B 1 180 ? -19.922 -12.43 4.164 1 92.06 180 ILE B CA 1
ATOM 3393 C C . ILE B 1 180 ? -19.734 -11.43 3.025 1 92.06 180 ILE B C 1
ATOM 3395 O O . ILE B 1 180 ? -19.172 -10.352 3.225 1 92.06 180 ILE B O 1
ATOM 3399 N N . ILE B 1 181 ? -20.266 -11.789 1.946 1 93.25 181 ILE B N 1
ATOM 3400 C CA . ILE B 1 181 ? -20.172 -10.938 0.764 1 93.25 181 ILE B CA 1
ATOM 3401 C C . ILE B 1 181 ? -20.984 -9.664 0.983 1 93.25 181 ILE B C 1
ATOM 3403 O O . ILE B 1 181 ? -20.5 -8.562 0.695 1 93.25 181 ILE B O 1
ATOM 3407 N N . ASP B 1 182 ? -22.156 -9.789 1.556 1 93.88 182 ASP B N 1
ATOM 3408 C CA . ASP B 1 182 ? -23.016 -8.641 1.789 1 93.88 182 ASP B CA 1
ATOM 3409 C C . ASP B 1 182 ? -22.406 -7.688 2.809 1 93.88 182 ASP B C 1
ATOM 3411 O O . ASP B 1 182 ? -22.547 -6.469 2.693 1 93.88 182 ASP B O 1
ATOM 3415 N N . SER B 1 183 ? -21.781 -8.203 3.75 1 96.06 183 SER B N 1
ATOM 3416 C CA . SER B 1 183 ? -21.109 -7.352 4.738 1 96.06 183 SER B CA 1
ATOM 3417 C C . SER B 1 183 ? -20.062 -6.469 4.094 1 96.06 183 SER B C 1
ATOM 3419 O O . SER B 1 183 ? -19.953 -5.285 4.414 1 96.06 183 SER B O 1
ATOM 3421 N N . LEU B 1 184 ? -19.266 -7.051 3.188 1 97.06 184 LEU B N 1
ATOM 3422 C CA . LEU B 1 184 ? -18.234 -6.305 2.465 1 97.06 184 LEU B CA 1
ATOM 3423 C C . LEU B 1 184 ? -18.859 -5.184 1.641 1 97.06 184 LEU B C 1
ATOM 3425 O O . LEU B 1 184 ? -18.438 -4.031 1.738 1 97.06 184 LEU B O 1
ATOM 3429 N N . LYS B 1 185 ? -19.875 -5.566 0.942 1 95.19 185 LYS B N 1
ATOM 3430 C CA . LYS B 1 185 ? -20.516 -4.625 0.027 1 95.19 185 LYS B CA 1
ATOM 3431 C C . LYS B 1 185 ? -21.203 -3.496 0.79 1 95.19 185 LYS B C 1
ATOM 3433 O O . LYS B 1 185 ? -21.016 -2.32 0.478 1 95.19 185 LYS B O 1
ATOM 3438 N N . ASN B 1 186 ? -21.953 -3.838 1.792 1 95.94 186 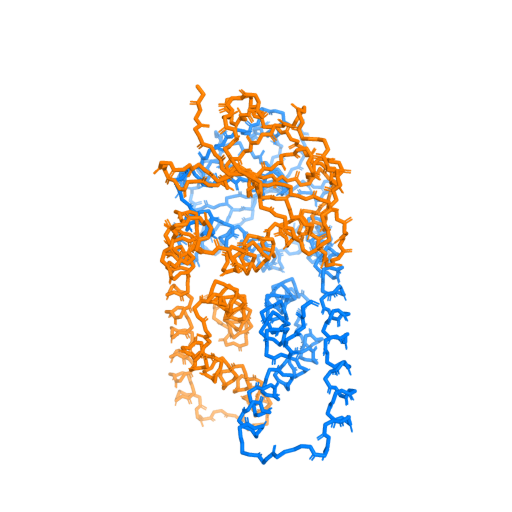ASN B N 1
ATOM 3439 C CA . ASN B 1 186 ? -22.719 -2.855 2.562 1 95.94 186 ASN B CA 1
ATOM 3440 C C . ASN B 1 186 ? -21.797 -1.895 3.305 1 95.94 186 ASN B C 1
ATOM 3442 O O . ASN B 1 186 ? -22.047 -0.688 3.336 1 95.94 186 ASN B O 1
ATOM 3446 N N . ASN B 1 187 ? -20.781 -2.422 3.885 1 97.31 187 ASN B N 1
ATOM 3447 C CA . ASN B 1 187 ? -19.828 -1.573 4.582 1 97.31 187 ASN B CA 1
ATOM 3448 C C . ASN B 1 187 ? -19.156 -0.578 3.633 1 97.31 187 ASN B C 1
ATOM 3450 O O . ASN B 1 187 ? -19.047 0.608 3.949 1 97.31 187 ASN B O 1
ATOM 3454 N N . LEU B 1 188 ? -18.703 -1.097 2.475 1 97.62 188 LEU B N 1
ATOM 3455 C CA . LEU B 1 188 ? -18.031 -0.233 1.512 1 97.62 188 LEU B CA 1
ATOM 3456 C C . LEU B 1 188 ? -18.953 0.894 1.056 1 97.62 188 LEU B C 1
ATOM 3458 O O . LEU B 1 188 ? -18.531 2.049 0.965 1 97.62 188 LEU B O 1
ATOM 3462 N N . GLU B 1 189 ? -20.188 0.568 0.761 1 95.81 189 GLU B N 1
ATOM 3463 C CA . GLU B 1 189 ? -21.141 1.56 0.283 1 95.81 189 GLU B CA 1
ATOM 3464 C C . GLU B 1 189 ? -21.422 2.613 1.35 1 95.81 189 GLU B C 1
ATOM 3466 O O . GLU B 1 189 ? -21.516 3.805 1.045 1 95.81 189 GLU B O 1
ATOM 3471 N N . LEU B 1 190 ? -21.562 2.158 2.551 1 96.56 190 LEU B N 1
ATOM 3472 C CA . LEU B 1 190 ? -21.797 3.078 3.658 1 96.56 190 LEU B CA 1
ATOM 3473 C C . LEU B 1 190 ? -20.609 4.035 3.824 1 96.56 190 LEU B C 1
ATOM 3475 O O . LEU B 1 190 ? -20.812 5.246 3.971 1 96.56 190 LEU B O 1
ATOM 3479 N N . GLN B 1 191 ? -19.422 3.492 3.838 1 96.69 191 GLN B N 1
ATOM 3480 C CA . GLN B 1 191 ? -18.234 4.32 4.016 1 96.69 191 GLN B CA 1
ATOM 3481 C C . GLN B 1 191 ? -18.047 5.273 2.84 1 96.69 191 GLN B C 1
ATOM 3483 O O . GLN B 1 191 ? -17.547 6.395 3.014 1 96.69 191 GLN B O 1
ATOM 3488 N N . PHE B 1 192 ? -18.375 4.816 1.606 1 96.44 192 PHE B N 1
ATOM 3489 C CA . PHE B 1 192 ? -18.281 5.668 0.428 1 96.44 192 PHE B CA 1
ATOM 3490 C C . PHE B 1 192 ? -19.172 6.898 0.576 1 96.44 192 PHE B C 1
ATOM 3492 O O . PHE B 1 192 ? -18.75 8.016 0.269 1 96.44 192 PHE B O 1
ATOM 3499 N N . LYS B 1 193 ? -20.375 6.703 1.031 1 94.44 193 LYS B N 1
ATOM 350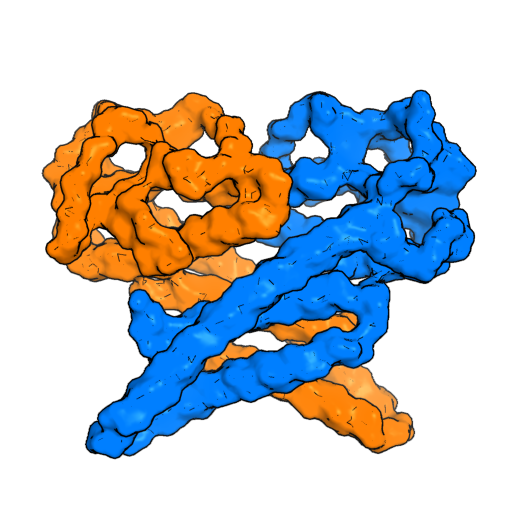0 C CA . LYS B 1 193 ? -21.297 7.809 1.25 1 94.44 193 LYS B CA 1
ATOM 3501 C C . LYS B 1 193 ? -20.766 8.773 2.307 1 94.44 193 LYS B C 1
ATOM 3503 O O . LYS B 1 193 ? -20.938 9.984 2.188 1 94.44 193 LYS B O 1
ATOM 3508 N N . GLN B 1 194 ? -20.125 8.242 3.273 1 94.19 194 GLN B N 1
ATOM 3509 C CA . GLN B 1 194 ? -19.609 9.031 4.387 1 94.19 194 GLN B CA 1
ATOM 3510 C C . GLN B 1 194 ? -18.422 9.891 3.957 1 94.19 194 GLN B C 1
ATOM 3512 O O . GLN B 1 194 ? -18.125 10.914 4.586 1 94.19 194 GLN B O 1
ATOM 3517 N N . LEU B 1 195 ? -17.688 9.586 2.898 1 93.62 195 LEU B N 1
ATOM 3518 C CA . LEU B 1 195 ? -16.469 10.25 2.453 1 93.62 195 LEU B CA 1
ATOM 3519 C C . LEU B 1 195 ? -16.719 11.734 2.189 1 93.62 195 LEU B C 1
ATOM 3521 O O . LEU B 1 195 ? -15.82 12.562 2.359 1 93.62 195 LEU B O 1
ATOM 3525 N N . THR B 1 196 ? -17.875 12.023 1.771 1 89.69 196 THR B N 1
ATOM 3526 C CA . THR B 1 196 ? -18.172 13.391 1.362 1 89.69 196 THR B CA 1
ATOM 3527 C C . THR B 1 196 ? -18.5 14.266 2.576 1 89.69 196 THR B C 1
ATOM 3529 O O . THR B 1 196 ? -18.609 15.484 2.457 1 89.69 196 THR B O 1
ATOM 3532 N N . THR B 1 197 ? -18.594 13.734 3.74 1 91.12 197 THR B N 1
ATOM 3533 C CA . THR B 1 197 ? -19.031 14.477 4.918 1 91.12 197 THR B CA 1
ATOM 3534 C C . THR B 1 197 ? -17.828 14.945 5.73 1 91.12 197 THR B C 1
ATOM 3536 O O . THR B 1 197 ? -17.953 15.805 6.605 1 91.12 197 THR B O 1
ATOM 3539 N N . TYR B 1 198 ? -16.641 14.484 5.43 1 89 198 TYR B N 1
ATOM 3540 C CA . TYR B 1 198 ? -15.469 14.844 6.211 1 89 198 TYR B CA 1
ATOM 3541 C C . TYR B 1 198 ? -14.992 16.25 5.871 1 89 198 TYR B C 1
ATOM 3543 O O . TYR B 1 198 ? -15.117 16.688 4.727 1 89 198 TYR B O 1
ATOM 3551 N N . PRO B 1 199 ? -14.445 16.859 6.879 1 87.69 199 PRO B N 1
ATOM 3552 C CA . PRO B 1 199 ? -13.898 18.188 6.609 1 87.69 199 PRO B CA 1
ATOM 3553 C C . PRO B 1 199 ? -12.758 18.172 5.594 1 87.69 199 PRO B C 1
ATOM 3555 O O . PRO B 1 199 ? -12.141 17.125 5.387 1 87.69 199 PRO B O 1
ATOM 3558 N N . GLU B 1 200 ? -12.414 19.281 5.031 1 85.06 200 GLU B N 1
ATOM 3559 C CA . GLU B 1 200 ? -11.453 19.422 3.938 1 85.06 200 GLU B CA 1
ATOM 3560 C C . GLU B 1 200 ? -10.062 18.969 4.363 1 85.06 200 GLU B C 1
ATOM 3562 O O . GLU B 1 200 ? -9.367 18.281 3.613 1 85.06 200 GLU B O 1
ATOM 3567 N N . HIS B 1 201 ? -9.703 19.344 5.57 1 84.5 201 HIS B N 1
ATOM 3568 C CA . HIS B 1 201 ? -8.336 19.062 5.996 1 84.5 201 HIS B CA 1
ATOM 3569 C C . HIS B 1 201 ? -8.156 17.562 6.281 1 84.5 201 HIS B C 1
ATOM 3571 O O . HIS B 1 201 ? -7.023 17.094 6.422 1 84.5 201 HIS B O 1
ATOM 3577 N N . ASP B 1 202 ? -9.273 16.844 6.324 1 91.38 202 ASP B N 1
ATOM 3578 C CA . ASP B 1 202 ? -9.211 15.398 6.566 1 91.38 202 ASP B CA 1
ATOM 3579 C C . ASP B 1 202 ? -9.414 14.617 5.273 1 91.38 202 ASP B C 1
ATOM 3581 O O . ASP B 1 202 ? -9.359 13.383 5.277 1 91.38 202 ASP B O 1
ATOM 3585 N N . ARG B 1 203 ? -9.586 15.266 4.262 1 93.88 203 ARG B N 1
ATOM 3586 C CA . ARG B 1 203 ? -9.953 14.625 3.006 1 93.88 203 ARG B CA 1
ATOM 3587 C C . ARG B 1 203 ? -8.852 13.688 2.523 1 93.88 203 ARG B C 1
ATOM 3589 O O . ARG B 1 203 ? -9.133 12.586 2.043 1 93.88 203 ARG B O 1
ATOM 3596 N N . LEU B 1 204 ? -7.613 14.133 2.611 1 95.94 204 LEU B N 1
ATOM 3597 C CA . LEU B 1 204 ? -6.5 13.297 2.18 1 95.94 204 LEU B CA 1
ATOM 3598 C C . LEU B 1 204 ? -6.453 12 2.98 1 95.94 204 LEU B C 1
ATOM 3600 O O . LEU B 1 204 ? -6.398 10.906 2.404 1 95.94 204 LEU B O 1
ATOM 3604 N N . ARG B 1 205 ? -6.586 12.156 4.207 1 95.38 205 ARG B N 1
ATOM 3605 C CA . ARG B 1 205 ? -6.488 11.008 5.105 1 95.38 205 ARG B CA 1
ATOM 3606 C C . ARG B 1 205 ? -7.66 10.055 4.902 1 95.38 205 ARG B C 1
ATOM 3608 O O . ARG B 1 205 ? -7.469 8.836 4.836 1 95.38 205 ARG B O 1
ATOM 3615 N N . THR B 1 206 ? -8.852 10.539 4.859 1 96.88 206 THR B N 1
ATOM 3616 C CA . THR B 1 206 ? -10.031 9.695 4.766 1 96.88 206 THR B CA 1
ATOM 3617 C C . THR B 1 206 ? -10.102 9.008 3.404 1 96.88 206 THR B C 1
ATOM 3619 O O . THR B 1 206 ? -10.445 7.828 3.312 1 96.88 206 THR B O 1
ATOM 3622 N N . LEU B 1 207 ? -9.773 9.773 2.393 1 97.62 207 LEU B N 1
ATOM 3623 C CA . LEU B 1 207 ? -9.742 9.164 1.067 1 97.62 207 LEU B CA 1
ATOM 3624 C C . LEU B 1 207 ? -8.672 8.086 0.987 1 97.62 207 LEU B C 1
ATOM 3626 O O . LEU B 1 207 ? -8.898 7.012 0.426 1 97.62 207 LEU B O 1
ATOM 3630 N N . HIS B 1 208 ? -7.488 8.391 1.495 1 97.81 208 HIS B N 1
ATOM 3631 C CA . HIS B 1 208 ? -6.395 7.43 1.542 1 97.81 208 HIS B CA 1
ATOM 3632 C C . HIS B 1 208 ? -6.816 6.148 2.254 1 97.81 208 HIS B C 1
ATOM 3634 O O . HIS B 1 208 ? -6.582 5.047 1.753 1 97.81 208 HIS B O 1
ATOM 3640 N N . SER B 1 209 ? -7.441 6.238 3.369 1 97.62 209 SER B N 1
ATOM 3641 C CA . SER B 1 209 ? -7.926 5.094 4.133 1 97.62 209 SER B CA 1
ATOM 3642 C C . SER B 1 209 ? -9.016 4.344 3.377 1 97.62 209 SER B C 1
ATOM 3644 O O . SER B 1 209 ? -9.055 3.111 3.395 1 97.62 209 SER B O 1
ATOM 3646 N N . PHE B 1 210 ? -9.898 5.094 2.779 1 98.44 210 PHE B N 1
ATOM 3647 C CA . PHE B 1 210 ? -10.969 4.477 2.004 1 98.44 210 PHE B CA 1
ATOM 3648 C C . PHE B 1 210 ? -10.391 3.648 0.859 1 98.44 210 PHE B C 1
ATOM 3650 O O . PHE B 1 210 ? -10.906 2.574 0.542 1 98.44 210 PHE B O 1
ATOM 3657 N N . ILE B 1 211 ? -9.367 4.16 0.259 1 98 211 ILE B N 1
ATOM 3658 C CA . ILE B 1 211 ? -8.742 3.443 -0.847 1 98 211 ILE B CA 1
ATOM 3659 C C . ILE B 1 211 ? -8.195 2.104 -0.352 1 98 211 ILE B C 1
ATOM 3661 O O . ILE B 1 211 ? -8.336 1.082 -1.028 1 98 211 ILE B O 1
ATOM 3665 N N . TYR B 1 212 ? -7.562 2.092 0.825 1 98.19 212 TYR B N 1
ATOM 3666 C CA . TYR B 1 212 ? -7.152 0.821 1.412 1 98.19 212 TYR B CA 1
ATOM 3667 C C . TYR B 1 212 ? -8.352 -0.093 1.629 1 98.19 212 TYR B C 1
ATOM 3669 O O . TYR B 1 212 ? -8.297 -1.284 1.315 1 98.19 212 TYR B O 1
ATOM 3677 N N . LEU B 1 213 ? -9.414 0.448 2.115 1 98.56 213 LEU B N 1
ATOM 3678 C CA . LEU B 1 213 ? -10.625 -0.313 2.393 1 98.56 213 LEU B CA 1
ATOM 3679 C C . LEU B 1 213 ? -11.172 -0.954 1.118 1 98.56 213 LEU B C 1
ATOM 3681 O O . LEU B 1 213 ? -11.477 -2.148 1.102 1 98.56 213 LEU B O 1
ATOM 3685 N N . ILE B 1 214 ? -11.281 -0.159 0.093 1 98.44 214 ILE B N 1
ATOM 3686 C CA . ILE B 1 214 ? -11.883 -0.67 -1.133 1 98.44 214 ILE B CA 1
ATOM 3687 C C . ILE B 1 214 ? -10.953 -1.686 -1.785 1 98.44 214 ILE B C 1
ATOM 3689 O O . ILE B 1 214 ? -11.406 -2.68 -2.357 1 98.44 214 ILE B O 1
ATOM 3693 N N . LYS B 1 215 ? -9.625 -1.49 -1.757 1 97.44 215 LYS B N 1
ATOM 3694 C CA . LYS B 1 215 ? -8.68 -2.473 -2.277 1 97.44 215 LYS B CA 1
ATOM 3695 C C . LYS B 1 215 ? -8.852 -3.822 -1.586 1 97.44 215 LYS B C 1
ATOM 3697 O O . LYS B 1 215 ? -8.914 -4.859 -2.248 1 97.44 215 LYS B O 1
ATOM 3702 N N . GLY B 1 216 ? -8.922 -3.732 -0.248 1 97.94 216 GLY B N 1
ATOM 3703 C CA . GLY B 1 216 ? -9.125 -4.957 0.51 1 97.94 216 GLY B CA 1
ATOM 3704 C C . GLY B 1 216 ? -10.453 -5.629 0.215 1 97.94 216 GLY B C 1
ATOM 3705 O O . GLY B 1 216 ? -10.516 -6.848 0.055 1 97.94 216 GLY B O 1
ATOM 3706 N N . THR B 1 217 ? -11.484 -4.848 0.145 1 97.94 217 THR B N 1
ATOM 3707 C CA . THR B 1 217 ? -12.828 -5.344 -0.134 1 97.94 217 THR B CA 1
ATOM 3708 C C . THR B 1 217 ? -12.875 -6.031 -1.496 1 97.94 217 THR B C 1
ATOM 3710 O O . THR B 1 217 ? -13.359 -7.164 -1.609 1 97.94 217 THR B O 1
ATOM 3713 N N . VAL B 1 218 ? -12.367 -5.363 -2.488 1 96.12 218 VAL B N 1
ATOM 3714 C CA . VAL B 1 218 ? -12.391 -5.902 -3.844 1 96.12 218 VAL B CA 1
ATO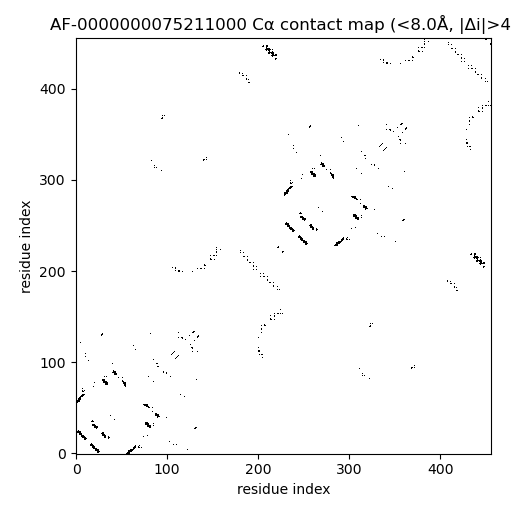M 3715 C C . VAL B 1 218 ? -11.57 -7.191 -3.9 1 96.12 218 VAL B C 1
ATOM 3717 O O . VAL B 1 218 ? -12.008 -8.18 -4.492 1 96.12 218 VAL B O 1
ATOM 3720 N N . GLY B 1 219 ? -10.383 -7.145 -3.293 1 95.19 219 GLY B N 1
ATOM 3721 C CA . GLY B 1 219 ? -9.555 -8.344 -3.27 1 95.19 219 GLY B CA 1
ATOM 3722 C C . GLY B 1 219 ? -10.266 -9.547 -2.676 1 95.19 219 GLY B C 1
ATOM 3723 O O . GLY B 1 219 ? -10.188 -10.648 -3.219 1 95.19 219 GLY B O 1
ATOM 3724 N N . LEU B 1 220 ? -10.953 -9.383 -1.608 1 95.62 220 LEU B N 1
ATOM 3725 C CA . LEU B 1 220 ? -11.68 -10.469 -0.958 1 95.62 220 LEU B CA 1
ATOM 3726 C C . LEU B 1 220 ? -12.875 -10.898 -1.798 1 95.62 220 LEU B C 1
ATOM 3728 O O . LEU B 1 220 ? -13.156 -12.094 -1.918 1 95.62 220 LEU B O 1
ATOM 3732 N N . LEU B 1 221 ? -13.57 -9.953 -2.33 1 94.38 221 LEU B N 1
ATOM 3733 C CA . LEU B 1 221 ? -14.711 -10.273 -3.18 1 94.38 221 LEU B CA 1
ATOM 3734 C C . LEU B 1 221 ? -14.273 -11.094 -4.391 1 94.38 221 LEU B C 1
ATOM 3736 O O . LEU B 1 221 ? -14.953 -12.055 -4.77 1 94.38 221 LEU B O 1
ATOM 3740 N N . GLU B 1 222 ? -13.211 -10.68 -5.027 1 91.44 222 GLU B N 1
ATOM 3741 C CA . GLU B 1 222 ? -12.703 -11.422 -6.18 1 91.44 222 GLU B CA 1
ATOM 3742 C C . GLU B 1 222 ? -12.422 -12.875 -5.824 1 91.44 222 GLU B C 1
ATOM 3744 O O . GLU B 1 222 ? -12.695 -13.781 -6.617 1 91.44 222 GLU B O 1
ATOM 3749 N N . GLN B 1 223 ? -11.859 -13.039 -4.672 1 88.75 223 GLN B N 1
ATOM 3750 C CA . GLN B 1 223 ? -11.586 -14.398 -4.215 1 88.75 223 GLN B CA 1
ATOM 3751 C C . GLN B 1 223 ? -12.883 -15.172 -3.986 1 88.75 223 GLN B C 1
ATOM 3753 O O . GLN B 1 223 ? -13.031 -16.297 -4.449 1 88.75 223 GLN B O 1
ATOM 3758 N N . MET B 1 224 ? -13.836 -14.609 -3.312 1 89.31 224 MET B N 1
ATOM 3759 C CA . MET B 1 224 ? -15.078 -15.273 -2.932 1 89.31 224 MET B CA 1
ATOM 3760 C C . MET B 1 224 ? -15.953 -15.531 -4.152 1 89.31 224 MET B C 1
ATOM 3762 O O . MET B 1 224 ? -16.703 -16.516 -4.191 1 89.31 224 MET B O 1
ATOM 3766 N N . LEU B 1 225 ? -15.852 -14.641 -5.074 1 87.12 225 LEU B N 1
ATOM 3767 C CA . LEU B 1 225 ? -16.688 -14.75 -6.266 1 87.12 225 LEU B CA 1
ATOM 3768 C C . LEU B 1 225 ? -15.953 -15.492 -7.379 1 87.12 225 LEU B C 1
ATOM 3770 O O . LEU B 1 225 ? -16.469 -15.625 -8.492 1 87.12 225 LEU B O 1
ATOM 3774 N N . GLN B 1 226 ? -14.695 -15.898 -7.121 1 80.44 226 GLN B N 1
ATOM 3775 C CA . GLN B 1 226 ? -13.867 -16.656 -8.047 1 80.44 226 GLN B CA 1
ATOM 3776 C C . GLN B 1 226 ? -13.68 -15.906 -9.359 1 80.44 226 GLN B C 1
ATOM 3778 O O . GLN B 1 226 ? -13.867 -16.469 -10.438 1 80.44 226 GLN B O 1
ATOM 3783 N N . TRP B 1 227 ? -13.484 -14.602 -9.039 1 70.19 227 TRP B N 1
ATOM 3784 C CA . TRP B 1 227 ? -13.188 -13.758 -10.195 1 70.19 227 TRP B CA 1
ATOM 3785 C C . TRP B 1 227 ? -11.773 -14.008 -10.703 1 70.19 227 TRP B C 1
ATOM 3787 O O . TRP B 1 227 ? -10.797 -13.797 -9.984 1 70.19 227 TRP B O 1
ATOM 3797 N N . ASN B 1 228 ? -11.516 -15 -11.539 1 57.56 228 ASN B N 1
ATOM 3798 C CA . ASN B 1 228 ? -10.234 -15.328 -12.141 1 57.56 228 ASN B CA 1
ATOM 3799 C C . ASN B 1 228 ? -9.977 -14.5 -13.398 1 57.56 228 ASN B C 1
ATOM 3801 O O . ASN B 1 228 ? -10.883 -14.289 -14.203 1 57.56 228 ASN B O 1
#

pLDDT: mean 88.59, std 11.9, range [43.25, 98.56]